Protein AF-A0A1I5Z7Z1-F1 (afdb_monomer)

Foldseek 3Di:
DQDDPVNVPLQFPDKDWAADVVLRWTKIKTFNDQLLHAAEDAEAEEADPDPSVRVVVQSVQQQLSQLLCQLLLHSHGGMYMYTHDDLVPRDDLVRLCSVLQVVVVVVRSYAYEHDHSDAQVSQVSSVVRDPRYACHDVVVLGLHDLLLLLLVLLLLLQLLLCCVQPVGSQQAAFEEEEEDQPSNRLSNVVVNVVSNHAYEYEDPDVVSVVVSCVVPVRHHYDHHDQVVQQDAGQEYAYEDEAQCQEPVSLVNHNYQEYTYQYPNNHVDPCSLVSCVVVNRAYQHNSLSSSLSVLSGSCSVVRGDPVVSNVSSSCSNVSSNVLVVVCVVVVHRSNVLSDAFDQDPVRDTDDGHDNVVPDDRDPPPPPDDDDDDDDDDDDDDDDDDDDDDDDDDDDDDDDDDDDDDDDDDDDDDDDDDDDDDDDDDDDDDDDDDDDDDDDDDDDDDDDDDDDDDDDDDDDDDDDDD

Nearest PDB structures (foldseek):
  8gxd-assembly1_A  TM=9.674E-01  e=2.302E-42  Exiguobacterium sibiricum 255-15
  3vpx-assembly1_B  TM=9.612E-01  e=9.551E-42  Sporosarcina psychrophila
  8hr6-assembly1_A  TM=9.669E-01  e=2.313E-40  Bacillus thuringiensis
  1leh-assembly1_A  TM=9.409E-01  e=9.305E-41  Lysinibacillus sphaericus
  7vid-assembly1_A  TM=9.542E-01  e=1.016E-39  Pseudomonas aeruginosa PAO1

Secondary structure (DSSP, 8-state):
----TTTTT---SEEEEEEETTTTEEEEEEEEE-TTSSEE--EEEE--SSHHHHHHHHHHHHHHHHHHHHHTT-S-EEEEEEEES-TTTS--HHHHHHHHHHHHHTTTSEEB-B-TT--HHHHHHHTTT-S-B-S--GGGT----THHHHHHHHHHHHHHHHHHHHSS---TT-EEEEE--STTHHHHHHHHHHTT-EEEEE-S-HHHHHHHHHH-TT-EE-SSHHHHHTS--SEEEE-S-TT-B-HHHHHH---SEE--S-SS-BSSTTHHHHHHHTT-EEPPHHHHTTHHHHHHHHGGG---HHHHHHHHHTHHHHHHHHHHHHHHTTS-GGGTSS--PBPTTSPBPPPPPPTT--PPPP-------PPPP---------------------PPPP-----PPPPP-------PPP----PPP---------------------------------------

Solvent-accessible surface area (backbone atoms only — not comparable to full-atom values): 26784 Å² total; per-residue (Å²): 130,83,76,55,72,79,74,63,68,73,73,54,76,44,75,46,81,46,76,38,81,92,51,62,36,39,34,40,37,21,32,28,39,54,88,54,28,42,6,40,27,31,32,30,28,40,66,56,94,42,70,67,59,48,51,54,49,20,51,55,48,2,46,50,26,27,43,26,27,34,60,65,60,41,71,24,9,1,9,18,31,32,33,61,36,48,47,92,78,64,66,45,70,65,27,39,33,53,51,14,45,56,47,40,72,49,73,54,51,40,31,38,31,54,32,65,64,39,43,36,74,51,36,50,49,20,44,76,49,23,86,45,56,30,23,18,35,57,94,79,62,24,48,33,76,36,40,61,41,18,19,51,8,25,51,27,29,43,25,32,49,30,28,74,76,71,74,42,49,72,48,56,76,35,34,34,34,35,36,18,36,54,79,34,27,39,52,32,49,53,55,39,49,76,48,48,25,46,43,34,37,23,44,96,48,64,69,40,49,51,56,43,36,73,78,38,73,85,52,44,78,45,89,37,64,69,61,50,36,70,37,86,25,51,30,40,21,46,31,60,59,47,39,67,37,36,76,65,47,58,70,53,48,42,50,44,32,39,48,26,56,14,60,61,39,50,56,48,86,65,46,53,53,57,34,48,78,69,65,25,50,57,53,45,33,59,58,23,32,31,12,28,57,46,37,30,56,34,31,81,73,62,55,45,69,69,60,28,48,56,58,27,53,47,33,21,59,50,46,43,53,40,44,54,51,12,60,77,67,74,46,49,39,54,69,49,64,40,69,51,50,63,47,99,86,64,48,75,46,69,73,51,67,40,88,78,74,67,73,77,81,76,81,75,82,74,77,88,72,85,87,81,86,82,83,87,83,90,84,82,87,83,90,84,86,87,84,88,83,90,83,90,89,81,85,83,84,92,84,86,79,91,79,86,83,80,85,92,86,82,93,78,93,77,81,89,82,83,84,80,85,86,75,89,82,80,88,79,86,83,83,86,85,86,87,82,91,86,82,90,86,91,83,88,88,88,90,86,90,87,82,88,86,85,83,89,82,90,83,83,88,78,92,130

Radius of gyration: 30.36 Å; Cα contacts (8 Å, |Δi|>4): 808; chains: 1; bounding box: 84×104×83 Å

Sequence (464 aa):
MTEGVFGRHSGHEQVVFCQDEASGLKAIIGIYSTALGPALGGTRFYPYATEDAALDDVLALSKGMAYKNALAGLDLGGGKAVIIGDPNTLKSEALLRAYGRFVESLGGRYLTACDMGTYVRDMDVVARETRHVTGRSPEDGGAGDSSVLTAFGVYQGMRASADQVWGVPELTGRRVGVAGVGKVGHILVGHLVAAGAHVVITDVAPSAVERTRAAHPEVEVVSDVDTMIGTELDVFAPCAMGGVLTDETVAALRTRIVCGAANNQLAHPGVDKLLDDRGILFAPDYLVNAGGVIQVDDERHGFDFARAQRKTAAIFDTTKAVYDLAKADGVPPRRRCRPPGRTPDGRRRPPPLHPHGVAPPRSVRGTLTEPDSLRVPLTTAPVTAASALKLRGAPRPWTRRSAALPPERPLVRRGPVRVLTLLPAVLVRGPVPRLGLLPLQRLAELPLDVALPVAGCRLRFTHG

Mean predicted aligned error: 14.72 Å

Structure (mmCIF, N/CA/C/O backbone):
data_AF-A0A1I5Z7Z1-F1
#
_entry.id   AF-A0A1I5Z7Z1-F1
#
loop_
_atom_site.group_PDB
_atom_site.id
_atom_site.type_symbol
_atom_site.label_atom_id
_atom_site.label_alt_id
_atom_site.label_comp_id
_atom_site.label_asym_id
_atom_site.label_entity_id
_atom_site.label_seq_id
_atom_site.pdbx_PDB_ins_code
_atom_site.Cartn_x
_atom_site.Cartn_y
_atom_site.Cartn_z
_atom_site.occupancy
_atom_site.B_iso_or_equiv
_atom_site.auth_seq_id
_atom_site.auth_comp_id
_atom_site.auth_asym_id
_atom_site.auth_atom_id
_atom_site.pdbx_PDB_model_num
ATOM 1 N N . MET A 1 1 ? 31.957 -15.051 3.420 1.00 48.19 1 MET A N 1
ATOM 2 C CA . MET A 1 1 ? 31.155 -15.631 2.326 1.00 48.19 1 MET A CA 1
ATOM 3 C C . MET A 1 1 ? 29.823 -14.921 2.362 1.00 48.19 1 MET A C 1
ATOM 5 O O . MET A 1 1 ? 29.223 -14.906 3.428 1.00 48.19 1 MET A O 1
ATOM 9 N N . THR A 1 2 ? 29.422 -14.263 1.279 1.00 54.69 2 THR A N 1
ATOM 10 C CA . THR A 1 2 ? 28.050 -13.768 1.158 1.00 54.69 2 THR A CA 1
ATOM 11 C C . THR A 1 2 ? 27.138 -14.990 1.133 1.00 54.69 2 THR A C 1
ATOM 13 O O . THR A 1 2 ? 27.399 -15.951 0.401 1.00 54.69 2 THR A O 1
ATOM 16 N N . GLU A 1 3 ? 26.124 -15.031 1.996 1.00 69.38 3 GLU A N 1
ATOM 17 C CA . GLU A 1 3 ? 25.097 -16.055 1.831 1.00 69.38 3 GLU A CA 1
ATOM 18 C C . GLU A 1 3 ? 24.411 -15.789 0.489 1.00 69.38 3 GLU A C 1
ATOM 20 O O . GLU A 1 3 ? 24.224 -14.643 0.095 1.00 69.38 3 GLU A O 1
ATOM 25 N N . GLY A 1 4 ? 24.065 -16.831 -0.261 1.00 75.06 4 GLY A N 1
ATOM 26 C CA . GLY A 1 4 ? 23.209 -16.707 -1.442 1.00 75.06 4 GLY A CA 1
ATOM 27 C C . GLY A 1 4 ? 21.734 -16.877 -1.075 1.00 75.06 4 GLY A C 1
ATOM 28 O O . GLY A 1 4 ? 21.373 -17.042 0.093 1.00 75.06 4 GLY A O 1
ATOM 29 N N . VAL A 1 5 ? 20.855 -16.930 -2.076 1.00 82.50 5 VAL A N 1
ATOM 30 C CA . VAL A 1 5 ? 19.417 -17.209 -1.869 1.00 82.50 5 VAL A CA 1
ATOM 31 C C . VAL A 1 5 ? 19.189 -18.564 -1.179 1.00 82.50 5 VAL A C 1
ATOM 33 O O . VAL A 1 5 ? 18.291 -18.692 -0.348 1.00 82.50 5 VAL A O 1
ATOM 36 N N . PHE A 1 6 ? 20.022 -19.566 -1.479 1.00 83.00 6 PHE A N 1
ATOM 37 C CA . PHE A 1 6 ? 19.887 -20.920 -0.931 1.00 83.00 6 PHE A CA 1
ATOM 38 C C . PHE A 1 6 ? 20.215 -21.020 0.564 1.00 83.00 6 PHE A C 1
ATOM 40 O O . PHE A 1 6 ? 19.577 -21.813 1.252 1.00 83.00 6 PHE A O 1
ATOM 47 N N . GLY A 1 7 ? 21.141 -20.196 1.074 1.00 80.00 7 GLY A N 1
ATOM 48 C CA . GLY A 1 7 ? 21.456 -20.135 2.511 1.00 80.00 7 GLY A CA 1
ATOM 49 C C . GLY A 1 7 ? 20.345 -19.475 3.331 1.00 80.00 7 GLY A C 1
ATOM 50 O O . GLY A 1 7 ? 20.074 -19.868 4.459 1.00 80.00 7 GLY A O 1
ATOM 51 N N . ARG A 1 8 ? 19.606 -18.544 2.715 1.00 81.06 8 ARG A N 1
ATOM 52 C CA . ARG A 1 8 ? 18.515 -17.802 3.368 1.00 81.06 8 ARG A CA 1
ATOM 53 C C . ARG A 1 8 ? 17.219 -18.595 3.536 1.00 81.06 8 ARG A C 1
ATOM 55 O O . ARG A 1 8 ? 16.302 -18.112 4.196 1.00 81.06 8 ARG A O 1
ATOM 62 N N . HIS A 1 9 ? 17.086 -19.761 2.893 1.00 79.44 9 HIS A N 1
ATOM 63 C CA . HIS A 1 9 ? 15.858 -20.575 2.889 1.00 79.44 9 HIS A CA 1
ATOM 64 C C . HIS A 1 9 ? 14.575 -19.755 2.646 1.00 79.44 9 HIS A C 1
ATOM 66 O O . HIS A 1 9 ? 13.529 -19.970 3.261 1.00 79.44 9 HIS A O 1
ATOM 72 N N . SER A 1 10 ? 14.656 -18.787 1.732 1.00 81.50 10 SER A N 1
ATOM 73 C CA . SER A 1 10 ? 13.639 -17.744 1.573 1.00 81.50 10 SER A CA 1
ATOM 74 C C . SER A 1 10 ? 12.329 -18.252 0.952 1.00 81.50 10 SER A C 1
ATOM 76 O O . SER A 1 10 ? 11.300 -17.587 1.066 1.00 81.50 10 SER A O 1
ATOM 78 N N . GLY A 1 11 ? 12.355 -19.428 0.312 1.00 88.31 11 GLY A N 1
ATOM 79 C CA . GLY A 1 11 ? 11.194 -20.072 -0.310 1.00 88.31 11 GLY A CA 1
ATOM 80 C C . GLY A 1 11 ? 10.732 -19.424 -1.617 1.00 88.31 11 GLY A C 1
ATOM 81 O O . GLY A 1 11 ? 9.588 -19.633 -2.000 1.00 88.31 11 GLY A O 1
ATOM 82 N N . HIS A 1 12 ? 11.588 -18.626 -2.259 1.00 94.38 12 HIS A N 1
ATOM 83 C CA . HIS A 1 12 ? 11.275 -17.952 -3.519 1.00 94.38 12 HIS A CA 1
ATOM 84 C C . HIS A 1 12 ? 11.338 -18.917 -4.701 1.00 94.38 12 HIS A C 1
ATOM 86 O O . HIS A 1 12 ? 12.208 -19.786 -4.750 1.00 94.38 12 HIS A O 1
ATOM 92 N N . GLU A 1 13 ? 10.448 -18.720 -5.672 1.00 96.62 13 GLU A N 1
ATOM 93 C CA . GLU A 1 13 ? 10.479 -19.438 -6.948 1.00 96.62 13 GLU A CA 1
ATOM 94 C C . GLU A 1 13 ? 11.652 -18.984 -7.823 1.00 96.62 13 GLU A C 1
ATOM 96 O O . GLU A 1 13 ? 12.265 -19.806 -8.501 1.00 96.62 13 GLU A O 1
ATOM 101 N N . GLN A 1 14 ? 11.964 -17.683 -7.824 1.00 97.38 14 GLN A N 1
ATOM 102 C CA . GLN A 1 14 ? 12.997 -17.122 -8.693 1.00 97.38 14 GLN A CA 1
ATOM 103 C C . GLN A 1 14 ? 13.580 -15.824 -8.122 1.00 97.38 14 GLN A C 1
ATOM 105 O O . GLN A 1 14 ? 12.863 -15.008 -7.543 1.00 97.38 14 GLN A O 1
ATOM 110 N N . VAL A 1 15 ? 14.882 -15.618 -8.327 1.00 97.62 15 VAL A N 1
ATOM 111 C CA . VAL A 1 15 ? 15.580 -14.350 -8.075 1.00 97.62 15 VAL A CA 1
ATOM 112 C C . VAL A 1 15 ? 16.451 -14.047 -9.288 1.00 97.62 15 VAL A C 1
ATOM 114 O O . VAL A 1 15 ? 17.201 -14.917 -9.729 1.00 97.62 15 VAL A O 1
ATOM 117 N N . VAL A 1 16 ? 16.330 -12.847 -9.851 1.00 97.94 16 VAL A N 1
ATOM 118 C CA . VAL A 1 16 ? 16.971 -12.467 -11.118 1.00 97.94 16 VAL A CA 1
ATOM 119 C C . VAL A 1 16 ? 17.803 -11.213 -10.920 1.00 97.94 16 VAL A C 1
ATOM 121 O O . VAL A 1 16 ? 17.263 -10.154 -10.610 1.00 97.94 16 VAL A O 1
ATOM 124 N N . PHE A 1 17 ? 19.112 -11.338 -11.121 1.00 98.31 17 PHE A N 1
ATOM 125 C CA . PHE A 1 17 ? 20.048 -10.220 -11.110 1.00 98.31 17 PHE A CA 1
ATOM 126 C C . PHE A 1 17 ? 20.164 -9.672 -12.529 1.00 98.31 17 PHE A C 1
ATOM 128 O O . PHE A 1 17 ? 20.470 -10.406 -13.466 1.00 98.31 17 PHE A O 1
ATOM 135 N N . CYS A 1 18 ? 19.882 -8.385 -12.676 1.00 98.31 18 CYS A N 1
ATOM 136 C CA . CYS A 1 18 ? 19.839 -7.682 -13.947 1.00 98.31 18 CYS A CA 1
ATOM 137 C C . CYS A 1 18 ? 20.935 -6.619 -13.952 1.00 98.31 18 CYS A C 1
ATOM 139 O O . CYS A 1 18 ? 21.006 -5.799 -13.031 1.00 98.31 18 CYS A O 1
ATOM 141 N N . GLN A 1 19 ? 21.767 -6.615 -14.989 1.00 98.12 19 GLN A N 1
ATOM 142 C CA . GLN A 1 19 ? 22.840 -5.644 -15.148 1.00 98.12 19 GLN A CA 1
ATOM 143 C C . GLN A 1 19 ? 22.888 -5.155 -16.594 1.00 98.12 19 GLN A C 1
ATOM 145 O O . GLN A 1 19 ? 22.754 -5.947 -17.523 1.00 98.12 19 GLN A O 1
ATOM 150 N N . ASP A 1 20 ? 23.057 -3.846 -16.765 1.00 98.44 20 ASP A N 1
ATOM 151 C CA . ASP A 1 20 ? 23.358 -3.220 -18.054 1.00 98.44 20 ASP A CA 1
ATOM 152 C C . ASP A 1 20 ? 24.481 -2.204 -17.830 1.00 98.44 20 ASP A C 1
ATOM 154 O O . ASP A 1 20 ? 24.297 -1.206 -17.130 1.00 98.44 20 ASP A O 1
ATOM 158 N N . GLU A 1 21 ? 25.671 -2.493 -18.360 1.00 97.50 21 GLU A N 1
ATOM 159 C CA . GLU A 1 21 ? 26.866 -1.669 -18.137 1.00 97.50 21 GLU A CA 1
ATOM 160 C C . GLU A 1 21 ? 26.717 -0.270 -18.740 1.00 97.50 21 GLU A C 1
ATOM 162 O O . GLU A 1 21 ? 27.076 0.716 -18.099 1.00 97.50 21 GLU A O 1
ATOM 167 N N . ALA A 1 22 ? 26.131 -0.176 -19.937 1.00 97.44 22 ALA A N 1
ATOM 168 C CA . ALA A 1 22 ? 26.005 1.076 -20.673 1.00 97.44 22 ALA A CA 1
ATOM 169 C C . ALA A 1 22 ? 25.080 2.078 -19.967 1.00 97.44 22 ALA A C 1
ATOM 171 O O . ALA A 1 22 ? 25.379 3.270 -19.928 1.00 97.44 22 ALA A O 1
ATOM 172 N N . SER A 1 23 ? 23.967 1.610 -19.396 1.00 97.88 23 SER A N 1
ATOM 173 C CA . SER A 1 23 ? 23.056 2.453 -18.621 1.00 97.88 23 SER A CA 1
ATOM 174 C C . SER A 1 23 ? 23.412 2.537 -17.135 1.00 97.88 23 SER A C 1
ATOM 176 O O . SER A 1 23 ? 22.772 3.294 -16.407 1.00 97.88 23 SER A O 1
ATOM 178 N N . GLY A 1 24 ? 24.346 1.709 -16.657 1.00 97.56 24 GLY A N 1
ATOM 179 C CA . GLY A 1 24 ? 24.667 1.551 -15.238 1.00 97.56 24 GLY A CA 1
ATOM 180 C C . GLY A 1 24 ? 23.590 0.831 -14.415 1.00 97.56 24 GLY A C 1
ATOM 181 O O . GLY A 1 24 ? 23.576 0.964 -13.191 1.00 97.56 24 GLY A O 1
ATOM 182 N N . LEU A 1 25 ? 22.671 0.089 -15.049 1.00 98.56 25 LEU A N 1
ATOM 183 C CA . LEU A 1 25 ? 21.595 -0.603 -14.334 1.00 98.56 25 LEU A CA 1
ATOM 184 C C . LEU A 1 25 ? 22.172 -1.708 -13.445 1.00 98.56 25 LEU A C 1
ATOM 186 O O . LEU A 1 25 ? 22.930 -2.558 -13.910 1.00 98.56 25 LEU A O 1
ATOM 190 N N . LYS A 1 26 ? 21.727 -1.736 -12.188 1.00 98.62 26 LYS A N 1
ATOM 191 C CA . LYS A 1 26 ? 21.877 -2.865 -11.266 1.00 98.62 26 LYS A CA 1
ATOM 192 C C . LYS A 1 26 ? 20.539 -3.097 -10.589 1.00 98.62 26 LYS A C 1
ATOM 194 O O . LYS A 1 26 ? 20.074 -2.229 -9.852 1.00 98.62 26 LYS A O 1
ATOM 199 N N . ALA A 1 27 ? 19.906 -4.232 -10.852 1.00 98.69 27 ALA A N 1
ATOM 200 C CA . ALA A 1 27 ? 18.605 -4.543 -10.281 1.00 98.69 27 ALA A CA 1
ATOM 201 C C . ALA A 1 27 ? 18.491 -6.006 -9.855 1.00 98.69 27 ALA A C 1
ATOM 203 O O . ALA A 1 27 ? 19.136 -6.883 -10.426 1.00 98.69 27 ALA A O 1
ATOM 204 N N . ILE A 1 28 ? 17.638 -6.264 -8.868 1.00 98.62 28 ILE A N 1
ATOM 205 C CA . ILE A 1 28 ? 17.279 -7.610 -8.425 1.00 98.62 28 ILE A CA 1
ATOM 206 C C . ILE A 1 28 ? 15.758 -7.726 -8.471 1.00 98.62 28 ILE A C 1
ATOM 208 O O . ILE A 1 28 ? 15.055 -6.887 -7.910 1.00 98.62 28 ILE A O 1
ATOM 212 N N . ILE A 1 29 ? 15.245 -8.761 -9.133 1.00 98.75 29 ILE A N 1
ATOM 213 C CA . ILE A 1 29 ? 13.817 -9.092 -9.179 1.00 98.75 29 ILE A CA 1
ATOM 214 C C . ILE A 1 29 ? 13.597 -10.376 -8.382 1.00 98.75 29 ILE A C 1
ATOM 216 O O . ILE A 1 29 ? 14.156 -11.418 -8.717 1.00 98.75 29 ILE A O 1
ATOM 220 N N . GLY A 1 30 ? 12.786 -10.309 -7.330 1.00 98.19 30 GLY A N 1
ATOM 221 C CA . GLY A 1 30 ? 12.367 -11.450 -6.522 1.00 98.19 30 GLY A CA 1
ATOM 222 C C . GLY A 1 30 ? 10.940 -11.870 -6.863 1.00 98.19 30 GLY A C 1
ATOM 223 O O . GLY A 1 30 ? 10.014 -11.065 -6.778 1.00 98.19 30 GLY A O 1
ATOM 224 N N . ILE A 1 31 ? 10.753 -13.141 -7.210 1.00 98.50 31 ILE A N 1
ATOM 225 C CA . ILE A 1 31 ? 9.446 -13.779 -7.385 1.00 98.50 31 ILE A CA 1
ATOM 226 C C . ILE A 1 31 ? 9.293 -14.790 -6.254 1.00 98.50 31 ILE A C 1
ATOM 228 O O . ILE A 1 31 ? 9.905 -15.860 -6.268 1.00 98.50 31 ILE A O 1
ATOM 232 N N . TYR A 1 32 ? 8.491 -14.437 -5.250 1.00 97.31 32 TYR A N 1
ATOM 233 C CA . TYR A 1 32 ? 8.253 -15.320 -4.114 1.00 97.31 32 TYR A CA 1
ATOM 234 C C . TYR A 1 32 ? 7.329 -16.468 -4.500 1.00 97.31 32 TYR A C 1
ATOM 236 O O . TYR A 1 32 ? 7.663 -17.626 -4.275 1.00 97.31 32 TYR A O 1
ATOM 244 N N . SER A 1 33 ? 6.180 -16.150 -5.098 1.00 96.75 33 SER A N 1
ATOM 245 C CA . SER A 1 33 ? 5.233 -17.161 -5.554 1.00 96.75 33 SER A CA 1
ATOM 246 C C . SER A 1 33 ? 4.406 -16.669 -6.733 1.00 96.75 33 SER A C 1
ATOM 248 O O . SER A 1 33 ? 4.046 -15.495 -6.761 1.00 96.75 33 SER A O 1
ATOM 250 N N . THR A 1 34 ? 4.065 -17.573 -7.651 1.00 97.31 34 THR A N 1
ATOM 251 C CA . THR A 1 34 ? 3.118 -17.376 -8.762 1.00 97.31 34 THR A CA 1
ATOM 252 C C . THR A 1 34 ? 1.881 -18.279 -8.654 1.00 97.31 34 THR A C 1
ATOM 254 O O . THR A 1 34 ? 1.150 -18.473 -9.621 1.00 97.31 34 THR A O 1
ATOM 257 N N . ALA A 1 35 ? 1.609 -18.833 -7.465 1.00 95.88 35 ALA A N 1
ATOM 258 C CA . ALA A 1 35 ? 0.564 -19.843 -7.268 1.00 95.88 35 ALA A CA 1
ATOM 259 C C . ALA A 1 35 ? -0.863 -19.368 -7.611 1.00 95.88 35 ALA A C 1
ATOM 261 O O . ALA A 1 35 ? -1.683 -20.183 -8.026 1.00 95.88 35 ALA A O 1
ATOM 262 N N . LEU A 1 36 ? -1.159 -18.076 -7.431 1.00 94.38 36 LEU A N 1
ATOM 263 C CA . LEU A 1 36 ? -2.459 -17.470 -7.755 1.00 94.38 36 LEU A CA 1
ATOM 264 C C . LEU A 1 36 ? -2.486 -16.801 -9.138 1.00 94.38 36 LEU A C 1
ATOM 266 O O . LEU A 1 36 ? -3.546 -16.408 -9.607 1.00 94.38 36 LEU A O 1
ATOM 270 N N . GLY A 1 37 ? -1.329 -16.655 -9.786 1.00 96.75 37 GLY A N 1
ATOM 271 C CA . GLY A 1 37 ? -1.170 -15.892 -11.020 1.00 96.75 37 GLY A CA 1
ATOM 272 C C . GLY A 1 37 ? 0.204 -15.219 -11.109 1.00 96.75 37 GLY A C 1
ATOM 273 O O . GLY A 1 37 ? 1.087 -15.504 -10.293 1.00 96.75 37 GLY A O 1
ATOM 274 N N . PRO A 1 38 ? 0.406 -14.307 -12.080 1.00 97.81 38 PRO A N 1
ATOM 275 C CA . PRO A 1 38 ? 1.634 -13.524 -12.202 1.00 97.81 38 PRO A CA 1
ATOM 276 C C . PRO A 1 38 ? 2.026 -12.848 -10.891 1.00 97.81 38 PRO A C 1
ATOM 278 O O . PRO A 1 38 ? 1.172 -12.405 -10.125 1.00 97.81 38 PRO A O 1
ATOM 281 N N . ALA A 1 39 ? 3.321 -12.739 -10.628 1.00 98.25 39 ALA A N 1
ATOM 282 C CA . ALA A 1 39 ? 3.820 -12.058 -9.448 1.00 98.25 39 ALA A CA 1
ATOM 283 C C . ALA A 1 39 ? 3.779 -10.544 -9.668 1.00 98.25 39 ALA A C 1
ATOM 285 O O . ALA A 1 39 ? 4.550 -10.023 -10.465 1.00 98.25 39 ALA A O 1
ATOM 286 N N . LEU A 1 40 ? 2.901 -9.827 -8.967 1.00 97.94 40 LEU A N 1
ATOM 287 C CA . LEU A 1 40 ? 2.839 -8.368 -9.060 1.00 97.94 40 LEU A CA 1
ATOM 288 C C . LEU A 1 40 ? 3.516 -7.720 -7.855 1.00 97.94 40 LEU A C 1
ATOM 290 O O . LEU A 1 40 ? 3.261 -8.093 -6.707 1.00 97.94 40 LEU A O 1
ATOM 294 N N . GLY A 1 41 ? 4.336 -6.706 -8.120 1.00 96.56 41 GLY A N 1
ATOM 295 C CA . GLY A 1 41 ? 4.820 -5.790 -7.093 1.00 96.56 41 GLY A CA 1
ATOM 296 C C . GLY A 1 41 ? 5.713 -4.694 -7.647 1.00 96.56 41 GLY A C 1
ATOM 297 O O . GLY A 1 41 ? 6.360 -4.868 -8.672 1.00 96.56 41 GLY A O 1
ATOM 298 N N . GLY A 1 42 ? 5.747 -3.554 -6.958 1.00 95.94 42 GLY A N 1
ATOM 299 C CA . GLY A 1 42 ? 6.460 -2.371 -7.438 1.00 95.94 42 GLY A CA 1
ATOM 300 C C . GLY A 1 42 ? 7.987 -2.497 -7.484 1.00 95.94 42 GLY A C 1
ATOM 301 O O . GLY A 1 42 ? 8.576 -3.379 -6.850 1.00 95.94 42 GLY A O 1
ATOM 302 N N . THR A 1 43 ? 8.612 -1.559 -8.194 1.00 98.12 43 THR A N 1
ATOM 303 C CA . THR A 1 43 ? 10.067 -1.397 -8.296 1.00 98.12 43 THR A CA 1
ATOM 304 C C . THR A 1 43 ? 10.554 -0.300 -7.378 1.00 98.12 43 THR A C 1
ATOM 306 O O . THR A 1 43 ? 10.264 0.876 -7.596 1.00 98.12 43 THR A O 1
ATOM 309 N N . ARG A 1 44 ? 11.344 -0.667 -6.376 1.00 97.00 44 ARG A N 1
ATOM 310 C CA . ARG A 1 44 ? 12.016 0.296 -5.506 1.00 97.00 44 ARG A CA 1
ATOM 311 C C . ARG A 1 44 ? 13.341 0.719 -6.127 1.00 97.00 44 ARG A C 1
ATOM 313 O O . ARG A 1 44 ? 14.121 -0.141 -6.501 1.00 97.00 44 ARG A O 1
ATOM 320 N N . PHE A 1 45 ? 13.624 2.012 -6.202 1.00 97.88 45 PHE A N 1
ATOM 321 C CA . PHE A 1 45 ? 14.930 2.534 -6.609 1.00 97.88 45 PHE A CA 1
ATOM 322 C C . PHE A 1 45 ? 15.570 3.212 -5.398 1.00 97.88 45 PHE A C 1
ATOM 324 O O . PHE A 1 45 ? 15.092 4.254 -4.949 1.00 97.88 45 PHE A O 1
ATOM 331 N N . TYR A 1 46 ? 16.589 2.574 -4.820 1.00 94.69 46 TYR A N 1
ATOM 332 C CA . TYR A 1 46 ? 17.128 2.966 -3.520 1.00 94.69 46 TYR A CA 1
ATOM 333 C C . TYR A 1 46 ? 18.653 2.759 -3.422 1.00 94.69 46 TYR A C 1
ATOM 335 O O . TYR A 1 46 ? 19.172 1.756 -3.927 1.00 94.69 46 TYR A O 1
ATOM 343 N N . PRO A 1 47 ? 19.395 3.677 -2.766 1.00 96.19 47 PRO A N 1
ATOM 344 C CA . PRO A 1 47 ? 20.843 3.574 -2.601 1.00 96.19 47 PRO A CA 1
ATOM 345 C C . PRO A 1 47 ? 21.211 2.614 -1.457 1.00 96.19 47 PRO A C 1
ATOM 347 O O . PRO A 1 47 ? 21.560 3.033 -0.355 1.00 96.19 47 PRO A O 1
ATOM 350 N N . TYR A 1 48 ? 21.131 1.305 -1.707 1.00 93.69 48 TYR A N 1
ATOM 351 C CA . TYR A 1 48 ? 21.574 0.296 -0.739 1.00 93.69 48 TYR A CA 1
ATOM 352 C C . TYR A 1 48 ? 23.089 0.362 -0.513 1.00 93.69 48 TYR A C 1
ATOM 354 O O . TYR A 1 48 ? 23.861 0.503 -1.460 1.00 93.69 48 TYR A O 1
ATOM 362 N N . ALA A 1 49 ? 23.514 0.190 0.742 1.00 93.50 49 ALA A N 1
ATOM 363 C CA . ALA A 1 49 ? 24.931 0.159 1.104 1.00 93.50 49 ALA A CA 1
ATOM 364 C C . ALA A 1 49 ? 25.665 -1.068 0.533 1.00 93.50 49 ALA A C 1
ATOM 366 O O . ALA A 1 49 ? 26.853 -0.992 0.226 1.00 93.50 49 ALA A O 1
ATOM 367 N N . THR A 1 50 ? 24.964 -2.199 0.394 1.00 95.12 50 THR A N 1
ATOM 368 C CA . THR A 1 50 ? 25.511 -3.460 -0.122 1.00 95.12 50 THR A CA 1
ATOM 369 C C . THR A 1 50 ? 24.495 -4.187 -1.004 1.00 95.12 50 THR A C 1
ATOM 371 O O . THR A 1 50 ? 23.285 -3.982 -0.886 1.00 95.12 50 THR A O 1
ATOM 374 N N . GLU A 1 51 ? 24.985 -5.072 -1.877 1.00 95.31 51 GLU A N 1
ATOM 375 C CA . GLU A 1 51 ? 24.133 -5.961 -2.679 1.00 95.31 51 GLU A CA 1
ATOM 376 C C . GLU A 1 51 ? 23.321 -6.923 -1.798 1.00 95.31 51 GLU A C 1
ATOM 378 O O . GLU A 1 51 ? 22.141 -7.137 -2.060 1.00 95.31 51 GLU A O 1
ATOM 383 N N . ASP A 1 52 ? 23.910 -7.430 -0.708 1.00 93.69 52 ASP A N 1
ATOM 384 C CA . ASP A 1 52 ? 23.205 -8.277 0.261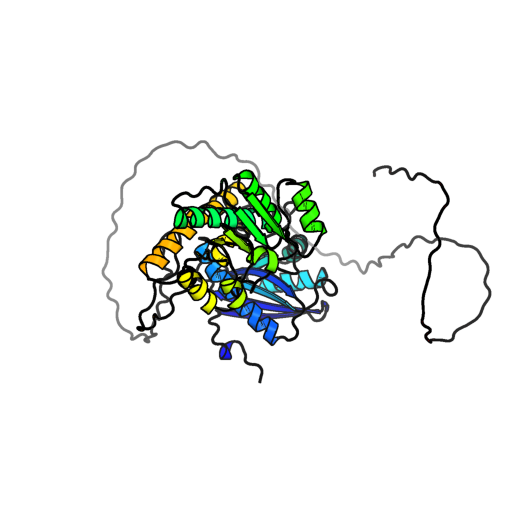 1.00 93.69 52 ASP A CA 1
ATOM 385 C C . ASP A 1 52 ? 22.010 -7.556 0.896 1.00 93.69 52 ASP A C 1
ATOM 387 O O . ASP A 1 52 ? 20.940 -8.148 1.014 1.00 93.69 52 ASP A O 1
ATOM 391 N N . ALA A 1 53 ? 22.145 -6.268 1.234 1.00 90.44 53 ALA A N 1
ATOM 392 C CA . ALA A 1 53 ? 21.033 -5.485 1.771 1.00 90.44 53 ALA A CA 1
ATOM 393 C C . ALA A 1 53 ? 19.898 -5.321 0.745 1.00 90.44 53 ALA A C 1
ATOM 395 O O . ALA A 1 53 ? 18.722 -5.391 1.102 1.00 90.44 53 ALA A O 1
ATOM 396 N N . ALA A 1 54 ? 20.238 -5.142 -0.536 1.00 94.31 54 ALA A N 1
ATOM 397 C CA . ALA A 1 54 ? 19.252 -5.099 -1.615 1.00 94.31 54 ALA A CA 1
ATOM 398 C C . ALA A 1 54 ? 18.567 -6.463 -1.817 1.00 94.31 54 ALA A C 1
ATOM 400 O O . ALA A 1 54 ? 17.352 -6.525 -2.028 1.00 94.31 54 ALA A O 1
ATOM 401 N N . LEU A 1 55 ? 19.331 -7.556 -1.723 1.00 95.56 55 LEU A N 1
ATOM 402 C CA . LEU A 1 55 ? 18.815 -8.918 -1.813 1.00 95.56 55 LEU A CA 1
ATOM 403 C C . LEU A 1 55 ? 17.865 -9.237 -0.649 1.00 95.56 55 LEU A C 1
ATOM 405 O O . LEU A 1 55 ? 16.772 -9.754 -0.872 1.00 95.56 55 LEU A O 1
ATOM 409 N N . ASP A 1 56 ? 18.234 -8.904 0.585 1.00 90.94 56 ASP A N 1
ATOM 410 C CA . ASP A 1 56 ? 17.378 -9.124 1.753 1.00 90.94 56 ASP A CA 1
ATOM 411 C C . ASP A 1 56 ? 16.057 -8.349 1.634 1.00 90.94 56 ASP A C 1
ATOM 413 O O . ASP A 1 56 ? 14.982 -8.908 1.884 1.00 90.94 56 ASP A O 1
ATOM 417 N N . ASP A 1 57 ? 16.115 -7.095 1.173 1.00 90.62 57 ASP A N 1
ATOM 418 C CA . ASP A 1 57 ? 14.927 -6.256 1.000 1.00 90.62 57 ASP A CA 1
ATOM 419 C C . ASP A 1 57 ? 14.000 -6.805 -0.098 1.00 90.62 57 ASP A C 1
ATOM 421 O O . ASP A 1 57 ? 12.799 -6.978 0.129 1.00 90.62 57 ASP A O 1
ATOM 425 N N . VAL A 1 58 ? 14.526 -7.177 -1.274 1.00 95.56 58 VAL A N 1
ATOM 426 C CA . VAL A 1 58 ? 13.679 -7.712 -2.357 1.00 95.56 58 VAL A CA 1
ATOM 427 C C . VAL A 1 58 ? 13.021 -9.043 -1.975 1.00 95.56 58 VAL A C 1
ATOM 429 O O . VAL A 1 58 ? 11.855 -9.274 -2.319 1.00 95.56 58 VAL A O 1
ATOM 432 N N . LEU A 1 59 ? 13.714 -9.899 -1.215 1.00 94.69 59 LEU A N 1
ATOM 433 C CA . LEU A 1 59 ? 13.163 -11.165 -0.723 1.00 94.69 59 LEU A CA 1
ATOM 434 C C . LEU A 1 59 ? 12.059 -10.933 0.322 1.00 94.69 59 LEU A C 1
ATOM 436 O O . LEU A 1 59 ? 11.006 -11.575 0.288 1.00 94.69 59 LEU A O 1
ATOM 440 N N . ALA A 1 60 ? 12.263 -9.998 1.251 1.00 88.88 60 ALA A N 1
ATOM 441 C CA . ALA A 1 60 ? 11.255 -9.665 2.253 1.00 88.88 60 ALA A CA 1
ATOM 442 C C . ALA A 1 60 ? 9.999 -9.052 1.610 1.00 88.88 60 ALA A C 1
ATOM 444 O O . ALA A 1 60 ? 8.870 -9.453 1.916 1.00 88.88 60 ALA A O 1
ATOM 445 N N . LEU A 1 61 ? 10.188 -8.109 0.685 1.00 91.75 61 LEU A N 1
ATOM 446 C CA . LEU A 1 61 ? 9.104 -7.370 0.047 1.00 91.75 61 LEU A CA 1
ATOM 447 C C . LEU A 1 61 ? 8.287 -8.230 -0.922 1.00 91.75 61 LEU A C 1
ATOM 449 O O . LEU A 1 61 ? 7.060 -8.148 -0.899 1.00 91.75 61 LEU A O 1
ATOM 453 N N . SER A 1 62 ? 8.918 -9.071 -1.747 1.00 95.38 62 SER A N 1
ATOM 454 C CA . SER A 1 62 ? 8.191 -9.941 -2.692 1.00 95.38 62 SER A CA 1
ATOM 455 C C . SER A 1 62 ? 7.337 -10.986 -1.970 1.00 95.38 62 SER A C 1
ATOM 457 O O . SER A 1 62 ? 6.187 -11.225 -2.348 1.00 95.38 62 SER A O 1
ATOM 459 N N . LYS A 1 63 ? 7.837 -11.525 -0.853 1.00 93.00 63 LYS A N 1
ATOM 460 C CA . LYS A 1 63 ? 7.049 -12.358 0.060 1.00 93.00 63 LYS A CA 1
ATOM 461 C C . LYS A 1 63 ? 5.874 -11.594 0.676 1.00 93.00 63 LYS A C 1
ATOM 463 O O . LYS A 1 63 ? 4.762 -12.118 0.718 1.00 93.00 63 LYS A O 1
ATOM 468 N N . GLY A 1 64 ? 6.093 -10.353 1.113 1.00 90.69 64 GLY A N 1
ATOM 469 C CA . GLY A 1 64 ? 5.023 -9.469 1.588 1.00 90.69 64 GLY A CA 1
ATOM 470 C C . GLY A 1 64 ? 3.936 -9.232 0.532 1.00 90.69 64 GLY A C 1
ATOM 471 O O . GLY A 1 64 ? 2.748 -9.293 0.851 1.00 90.69 64 GLY A O 1
ATOM 472 N N . MET A 1 65 ? 4.330 -9.045 -0.732 1.00 94.69 65 MET A N 1
ATOM 473 C CA . MET A 1 65 ? 3.397 -8.861 -1.847 1.00 94.69 65 MET A CA 1
ATOM 474 C C . MET A 1 65 ? 2.519 -10.088 -2.094 1.00 94.69 65 MET A C 1
ATOM 476 O O . MET A 1 65 ? 1.339 -9.918 -2.375 1.00 94.69 65 MET A O 1
ATOM 480 N N . ALA A 1 66 ? 3.031 -11.311 -1.919 1.00 94.25 66 ALA A N 1
ATOM 481 C CA . ALA A 1 66 ? 2.202 -12.511 -2.078 1.00 94.25 66 ALA A CA 1
ATOM 482 C C . ALA A 1 66 ? 1.043 -12.539 -1.075 1.00 94.25 66 ALA A C 1
ATOM 484 O O . ALA A 1 66 ? -0.086 -12.851 -1.444 1.00 94.25 66 ALA A O 1
ATOM 485 N N . TYR A 1 67 ? 1.305 -12.182 0.186 1.00 90.50 67 TYR A N 1
ATOM 486 C CA . TYR A 1 67 ? 0.253 -12.146 1.205 1.00 90.50 67 TYR A CA 1
ATOM 487 C C . TYR A 1 67 ? -0.707 -10.985 0.998 1.00 90.50 67 TYR A C 1
ATOM 489 O O . TYR A 1 67 ? -1.912 -11.172 1.136 1.00 90.50 67 TYR A O 1
ATOM 497 N N . LYS A 1 68 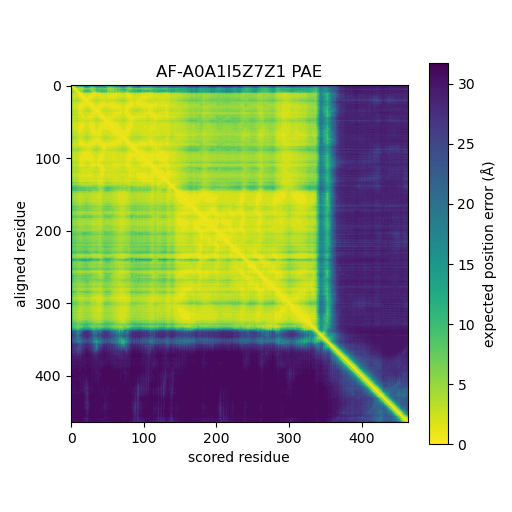? -0.186 -9.812 0.629 1.00 93.06 68 LYS A N 1
ATOM 498 C CA . LYS A 1 68 ? -1.008 -8.647 0.296 1.00 93.06 68 LYS A CA 1
ATOM 499 C C . LYS A 1 68 ? -1.979 -8.965 -0.843 1.00 93.06 68 LYS A C 1
ATOM 501 O O . LYS A 1 68 ? -3.174 -8.740 -0.695 1.00 93.06 68 LYS A O 1
ATOM 506 N N . ASN A 1 69 ? -1.483 -9.547 -1.933 1.00 94.88 69 ASN A N 1
ATOM 507 C CA . ASN A 1 69 ? -2.291 -9.863 -3.110 1.00 94.88 69 ASN A CA 1
ATOM 508 C C . ASN A 1 69 ? -3.342 -10.940 -2.809 1.00 94.88 69 ASN A C 1
ATOM 510 O O . ASN A 1 69 ? -4.509 -10.762 -3.156 1.00 94.88 69 ASN A O 1
ATOM 514 N N . ALA A 1 70 ? -2.964 -11.997 -2.082 1.00 91.75 70 ALA A N 1
ATOM 515 C CA . ALA A 1 70 ? -3.897 -13.044 -1.672 1.00 91.75 70 ALA A CA 1
ATOM 516 C C . ALA A 1 70 ? -5.021 -12.504 -0.768 1.00 91.75 70 ALA A C 1
ATOM 518 O O . ALA A 1 70 ? -6.197 -12.768 -1.014 1.00 91.75 70 ALA A O 1
ATOM 519 N N . LEU A 1 71 ? -4.679 -11.703 0.250 1.00 88.38 71 LEU A N 1
ATOM 520 C CA . LEU A 1 71 ? -5.662 -11.110 1.165 1.00 88.38 71 LEU A CA 1
ATOM 521 C C . LEU A 1 71 ? -6.559 -10.077 0.478 1.00 88.38 71 LEU A C 1
ATOM 523 O O . LEU A 1 71 ? -7.728 -9.949 0.825 1.00 88.38 71 LEU A O 1
ATOM 527 N N . ALA A 1 72 ? -6.037 -9.371 -0.523 1.00 90.69 72 ALA A N 1
ATOM 528 C CA . ALA A 1 72 ? -6.815 -8.460 -1.354 1.00 90.69 72 ALA A CA 1
ATOM 529 C C . ALA A 1 72 ? -7.749 -9.183 -2.350 1.00 90.69 72 ALA A C 1
ATOM 531 O O . ALA A 1 72 ? -8.472 -8.522 -3.098 1.00 90.69 72 ALA A O 1
ATOM 532 N N . GLY A 1 73 ? -7.746 -10.523 -2.388 1.00 89.81 73 GLY A N 1
ATOM 533 C CA . GLY A 1 73 ? -8.557 -11.302 -3.325 1.00 89.81 73 GLY A CA 1
ATOM 534 C C . GLY A 1 73 ? -8.151 -11.075 -4.780 1.00 89.81 73 GLY A C 1
ATOM 535 O O . GLY A 1 73 ? -9.010 -10.954 -5.660 1.00 89.81 73 GLY A O 1
ATOM 536 N N . LEU A 1 74 ? -6.851 -10.922 -5.023 1.00 93.19 74 LEU A N 1
ATOM 537 C CA . LEU A 1 74 ? -6.290 -10.768 -6.358 1.00 93.19 74 LEU A CA 1
ATOM 538 C C . LEU A 1 74 ? -5.748 -12.112 -6.851 1.00 93.19 74 LEU A C 1
ATOM 540 O O . LEU A 1 74 ? -5.070 -12.819 -6.106 1.00 93.19 74 LEU A O 1
ATOM 544 N N . ASP A 1 75 ? -5.974 -12.417 -8.129 1.00 95.44 75 ASP A N 1
ATOM 545 C CA . ASP A 1 75 ? -5.396 -13.582 -8.815 1.00 95.44 75 ASP A CA 1
ATOM 546 C C . ASP A 1 75 ? -3.943 -13.278 -9.220 1.00 95.44 75 ASP A C 1
ATOM 548 O O . ASP A 1 75 ? -3.571 -13.190 -10.397 1.00 95.44 75 ASP A O 1
ATOM 552 N N . LEU A 1 76 ? -3.134 -12.993 -8.201 1.00 96.81 76 LEU A N 1
ATOM 553 C CA . LEU A 1 76 ? -1.772 -12.500 -8.310 1.00 96.81 76 LEU A CA 1
ATOM 554 C C . LEU A 1 76 ? -0.878 -13.156 -7.261 1.00 96.81 76 LEU A C 1
ATOM 556 O O . LEU A 1 76 ? -1.200 -13.241 -6.077 1.00 96.81 76 LEU A O 1
ATOM 560 N N . GLY A 1 77 ? 0.298 -13.572 -7.713 1.00 97.06 77 GLY A N 1
ATOM 561 C CA . GLY A 1 77 ? 1.409 -13.962 -6.864 1.00 97.06 77 GLY A CA 1
ATOM 562 C C . GLY A 1 77 ? 2.128 -12.762 -6.240 1.00 97.06 77 GLY A C 1
ATOM 563 O O . GLY A 1 77 ? 1.714 -11.616 -6.395 1.00 97.06 77 GLY A O 1
ATOM 564 N N . GLY A 1 78 ? 3.251 -13.006 -5.565 1.00 97.31 78 GLY A N 1
ATOM 565 C CA . GLY A 1 78 ? 4.072 -11.959 -4.947 1.00 97.31 78 GLY A CA 1
ATOM 566 C C . GLY A 1 78 ? 5.407 -11.769 -5.637 1.00 97.31 78 GLY A C 1
ATOM 567 O O . GLY A 1 78 ? 6.233 -12.685 -5.652 1.00 97.31 78 GLY A O 1
ATOM 568 N N . GLY A 1 79 ? 5.621 -10.571 -6.175 1.00 97.69 79 GLY A N 1
ATOM 569 C CA . GLY A 1 79 ? 6.876 -10.167 -6.798 1.00 97.69 79 GLY A CA 1
ATOM 570 C C . GLY A 1 79 ? 7.393 -8.858 -6.222 1.00 97.69 79 GLY A C 1
ATOM 571 O O . GLY A 1 79 ? 6.660 -8.123 -5.563 1.00 97.69 79 GLY A O 1
ATOM 572 N N . LYS A 1 80 ? 8.664 -8.557 -6.462 1.00 98.19 80 LYS A N 1
ATOM 573 C CA . LYS A 1 80 ? 9.254 -7.249 -6.183 1.00 98.19 80 LYS A CA 1
ATOM 574 C C . LYS A 1 80 ? 10.496 -7.043 -7.029 1.00 98.19 80 LYS A C 1
ATOM 576 O O . LYS A 1 80 ? 11.212 -8.004 -7.286 1.00 98.19 80 LYS A O 1
ATOM 581 N N . ALA A 1 81 ? 10.791 -5.796 -7.371 1.00 98.56 81 ALA A N 1
ATOM 582 C CA . ALA A 1 81 ? 12.088 -5.413 -7.896 1.00 98.56 81 ALA A CA 1
ATOM 583 C C . ALA A 1 81 ? 12.737 -4.326 -7.036 1.00 98.56 81 ALA A C 1
ATOM 585 O O . ALA A 1 81 ? 12.055 -3.468 -6.469 1.00 98.56 81 ALA A O 1
ATOM 586 N N . VAL A 1 82 ? 14.063 -4.360 -6.977 1.00 98.44 82 VAL A N 1
ATOM 587 C CA . VAL A 1 82 ? 14.903 -3.282 -6.455 1.00 98.44 82 VAL A CA 1
ATOM 588 C C . VAL A 1 82 ? 15.905 -2.873 -7.531 1.00 98.44 82 VAL A C 1
ATOM 590 O O . VAL A 1 82 ? 16.499 -3.733 -8.173 1.00 98.44 82 VAL A O 1
ATOM 593 N N . ILE A 1 83 ? 16.090 -1.574 -7.734 1.00 98.69 83 ILE A N 1
ATOM 594 C CA . ILE A 1 83 ? 17.171 -0.971 -8.513 1.00 98.69 83 ILE A CA 1
ATOM 595 C C . ILE A 1 83 ? 18.112 -0.313 -7.505 1.00 98.69 83 ILE A C 1
ATOM 597 O O . ILE A 1 83 ? 17.680 0.484 -6.670 1.00 98.69 83 ILE A O 1
ATOM 601 N N . ILE A 1 84 ? 19.391 -0.671 -7.564 1.00 98.44 84 ILE A N 1
ATOM 602 C CA . ILE A 1 84 ? 20.403 -0.238 -6.603 1.00 98.44 84 ILE A CA 1
ATOM 603 C C . ILE A 1 84 ? 21.023 1.069 -7.094 1.00 98.44 84 ILE A C 1
ATOM 605 O O . ILE A 1 84 ? 21.711 1.090 -8.115 1.00 98.44 84 ILE A O 1
ATOM 609 N N . GLY A 1 85 ? 20.799 2.150 -6.351 1.00 97.06 85 GLY A N 1
ATOM 610 C CA . GLY A 1 85 ? 21.370 3.463 -6.639 1.00 97.06 85 GLY A CA 1
ATOM 611 C C . GLY A 1 85 ? 20.481 4.622 -6.195 1.00 97.06 85 GLY A C 1
ATOM 612 O O . GLY A 1 85 ? 19.318 4.428 -5.846 1.00 97.06 85 GLY A O 1
ATOM 613 N N . ASP A 1 86 ? 21.029 5.836 -6.202 1.00 96.62 86 ASP A N 1
ATOM 614 C CA . ASP A 1 86 ? 20.256 7.037 -5.883 1.00 96.62 86 ASP A CA 1
ATOM 615 C C . ASP A 1 86 ? 19.398 7.457 -7.095 1.00 96.62 86 ASP A C 1
ATOM 617 O O . ASP A 1 86 ? 19.943 7.811 -8.150 1.00 96.62 86 ASP A O 1
ATOM 621 N N . PRO A 1 87 ? 18.056 7.441 -6.973 1.00 95.19 87 PRO A N 1
ATOM 622 C CA . PRO A 1 87 ? 17.162 7.792 -8.070 1.00 95.19 87 PRO A CA 1
ATOM 623 C C . PRO A 1 87 ? 17.268 9.258 -8.508 1.00 95.19 87 PRO A C 1
ATOM 625 O O . PRO A 1 87 ? 16.806 9.574 -9.601 1.00 95.19 87 PRO A O 1
ATOM 628 N N . ASN A 1 88 ? 17.841 10.153 -7.698 1.00 94.88 88 ASN A N 1
ATOM 629 C CA . ASN A 1 88 ? 17.989 11.567 -8.056 1.00 94.88 88 ASN A CA 1
ATOM 630 C C . ASN A 1 88 ? 19.199 11.830 -8.957 1.00 94.88 88 ASN A C 1
ATOM 632 O O . ASN A 1 88 ? 19.250 12.858 -9.627 1.00 94.88 88 ASN A O 1
ATOM 636 N N . THR A 1 89 ? 20.171 10.918 -8.969 1.00 96.50 89 THR A N 1
ATOM 637 C CA . THR A 1 89 ? 21.439 11.100 -9.687 1.00 96.50 89 THR A CA 1
ATOM 638 C C . THR A 1 89 ? 21.629 10.091 -10.812 1.00 96.50 89 THR A C 1
ATOM 640 O O . THR A 1 89 ? 22.179 10.445 -11.851 1.00 96.50 89 THR A O 1
ATOM 643 N N . LEU A 1 90 ? 21.161 8.849 -10.645 1.00 96.44 90 LEU A N 1
ATOM 644 C CA . LEU A 1 90 ? 21.399 7.771 -11.613 1.00 96.44 90 LEU A CA 1
ATOM 645 C C . LEU A 1 90 ? 20.228 7.504 -12.559 1.00 96.44 90 LEU A C 1
ATOM 647 O O . LEU A 1 90 ? 20.402 6.853 -13.592 1.00 96.44 90 LEU A O 1
ATOM 651 N N . LYS A 1 91 ? 19.020 7.961 -12.224 1.00 97.44 91 LYS A N 1
ATOM 652 C CA . LYS A 1 91 ? 17.838 7.654 -13.028 1.00 97.44 91 LYS A CA 1
ATOM 653 C C . LYS A 1 91 ? 17.922 8.323 -14.402 1.00 97.44 91 LYS A C 1
ATOM 655 O O . LYS A 1 91 ? 18.050 9.537 -14.514 1.00 97.44 91 LYS A O 1
ATOM 660 N N . SER A 1 92 ? 17.781 7.516 -15.450 1.00 98.19 92 SER A N 1
ATOM 661 C CA . SER A 1 92 ? 17.742 7.961 -16.843 1.00 98.19 92 SER A CA 1
ATOM 662 C C . SER A 1 92 ? 16.778 7.101 -17.662 1.00 98.19 92 SER A C 1
ATOM 664 O O . SER A 1 92 ? 16.473 5.965 -17.288 1.00 98.19 92 SER A O 1
ATOM 666 N N . GLU A 1 93 ? 16.319 7.613 -18.808 1.00 98.38 93 GLU A N 1
ATOM 667 C CA . GLU A 1 93 ? 15.469 6.843 -19.727 1.00 98.38 93 GLU A CA 1
ATOM 668 C C . GLU A 1 93 ? 16.165 5.557 -20.203 1.00 98.38 93 GLU A C 1
ATOM 670 O O . GLU A 1 93 ? 15.535 4.502 -20.247 1.00 98.38 93 GLU A O 1
ATOM 675 N N . ALA A 1 94 ? 17.469 5.614 -20.503 1.00 98.56 94 ALA A N 1
ATOM 676 C CA . ALA A 1 94 ? 18.239 4.448 -20.936 1.00 98.56 94 ALA A CA 1
ATOM 677 C C . ALA A 1 94 ? 18.230 3.327 -19.882 1.00 98.56 94 ALA A C 1
ATOM 679 O O . ALA A 1 94 ? 18.001 2.167 -20.226 1.00 98.56 94 ALA A O 1
ATOM 680 N N . LEU A 1 95 ? 18.404 3.685 -18.604 1.00 98.69 95 LEU A N 1
ATOM 681 C CA . LEU A 1 95 ? 18.368 2.748 -17.480 1.00 98.69 95 LEU A CA 1
ATOM 682 C C . LEU A 1 95 ? 16.980 2.128 -17.303 1.00 98.69 95 LEU A C 1
ATOM 684 O O . LEU A 1 95 ? 16.860 0.912 -17.159 1.00 98.69 95 LEU A O 1
ATOM 688 N N . LEU A 1 96 ? 15.922 2.941 -17.352 1.00 98.75 96 LEU A N 1
ATOM 689 C CA . LEU A 1 96 ? 14.547 2.456 -17.201 1.00 98.75 96 LEU A CA 1
ATOM 690 C C . LEU A 1 96 ? 14.115 1.563 -18.371 1.00 98.75 96 LEU A C 1
ATOM 692 O O . LEU A 1 96 ? 13.443 0.556 -18.157 1.00 98.75 96 LEU A O 1
ATOM 696 N N . ARG A 1 97 ? 14.550 1.868 -19.598 1.00 98.75 97 ARG A N 1
ATOM 697 C CA . ARG A 1 97 ? 14.344 0.981 -20.750 1.00 98.75 97 ARG A CA 1
ATOM 698 C C . ARG A 1 97 ? 15.112 -0.329 -20.602 1.00 98.75 97 ARG A C 1
ATOM 700 O O . ARG A 1 97 ? 14.555 -1.390 -20.865 1.00 98.75 97 ARG A O 1
ATOM 707 N N . ALA A 1 98 ? 16.367 -0.289 -20.146 1.00 98.81 98 ALA A N 1
ATOM 708 C CA . ALA A 1 98 ? 17.118 -1.510 -19.850 1.00 98.81 98 ALA A CA 1
ATOM 709 C C . ALA A 1 98 ? 16.381 -2.385 -18.832 1.00 98.81 98 ALA A C 1
ATOM 711 O O . ALA A 1 98 ? 16.188 -3.577 -19.070 1.00 98.81 98 ALA A O 1
ATOM 712 N N . TYR A 1 99 ? 15.868 -1.777 -17.762 1.00 98.81 99 TYR A N 1
ATOM 713 C CA . TYR A 1 99 ? 15.037 -2.464 -16.782 1.00 98.81 99 TYR A CA 1
ATOM 714 C C . TYR A 1 99 ? 13.764 -3.061 -17.410 1.00 98.81 99 TYR A C 1
ATOM 716 O O . TYR A 1 99 ? 13.472 -4.236 -17.191 1.00 98.81 99 TYR A O 1
ATOM 724 N N . GLY A 1 100 ? 13.053 -2.307 -18.255 1.00 98.81 100 GLY A N 1
ATOM 725 C CA . GLY A 1 100 ? 11.870 -2.797 -18.968 1.00 98.81 100 GLY A CA 1
ATOM 726 C C . GLY A 1 100 ? 12.142 -4.021 -19.847 1.00 98.81 100 GLY A C 1
ATOM 727 O O . GLY A 1 100 ? 11.358 -4.968 -19.820 1.00 98.81 100 GLY A O 1
ATOM 728 N N . ARG A 1 101 ? 13.290 -4.077 -20.536 1.00 98.81 101 ARG A N 1
ATOM 729 C CA . ARG A 1 101 ? 13.707 -5.270 -21.300 1.00 98.81 101 ARG A CA 1
ATOM 730 C C . ARG A 1 101 ? 13.930 -6.490 -20.403 1.00 98.81 101 ARG A C 1
ATOM 732 O O . ARG A 1 101 ? 13.551 -7.599 -20.778 1.00 98.81 101 ARG A O 1
ATOM 739 N N . PHE A 1 102 ? 14.499 -6.303 -19.209 1.00 98.75 102 PHE A N 1
ATOM 740 C CA . PHE A 1 102 ? 14.639 -7.398 -18.243 1.00 98.75 102 PHE A CA 1
ATOM 741 C C . PHE A 1 102 ? 13.279 -7.887 -17.736 1.00 98.75 102 PHE A C 1
ATOM 743 O O . PHE A 1 102 ? 13.076 -9.097 -17.640 1.00 98.75 102 PHE A O 1
ATOM 750 N N . VAL A 1 103 ? 12.328 -6.982 -17.489 1.00 98.81 103 VAL A N 1
ATOM 751 C CA . VAL A 1 103 ? 10.950 -7.346 -17.119 1.00 98.81 103 VAL A CA 1
ATOM 752 C C . VAL A 1 103 ? 10.260 -8.117 -18.252 1.00 98.81 103 VAL A C 1
ATOM 754 O O . VAL A 1 103 ? 9.677 -9.168 -17.985 1.00 98.81 103 VAL A O 1
ATOM 757 N N . GLU A 1 104 ? 10.382 -7.679 -19.512 1.00 98.69 104 GLU A N 1
ATOM 758 C CA . GLU A 1 104 ? 9.828 -8.414 -20.665 1.00 98.69 104 GLU A CA 1
ATOM 759 C C . GLU A 1 104 ? 10.423 -9.821 -20.780 1.00 98.69 104 GLU A C 1
ATOM 761 O O . GLU A 1 104 ? 9.700 -10.772 -21.076 1.00 98.69 104 GLU A O 1
ATOM 766 N N . SER A 1 105 ? 11.715 -9.993 -20.476 1.00 98.44 105 SER A N 1
ATOM 767 C CA . SER A 1 105 ? 12.369 -11.306 -20.554 1.00 98.44 105 SER A CA 1
ATOM 768 C C . SER A 1 105 ? 11.792 -12.348 -19.582 1.00 98.44 105 SER A C 1
ATOM 770 O O . SER A 1 105 ? 11.949 -13.549 -19.800 1.00 98.44 105 SER A O 1
ATOM 772 N N . LEU A 1 106 ? 11.053 -11.915 -18.550 1.00 98.50 106 LEU A N 1
ATOM 773 C CA . LEU A 1 106 ? 10.317 -12.795 -17.635 1.00 98.50 106 LEU A CA 1
ATOM 774 C C . LEU A 1 106 ? 8.976 -13.284 -18.205 1.00 98.50 106 LEU A C 1
ATOM 776 O O . LEU A 1 106 ? 8.273 -14.039 -17.530 1.00 98.50 106 LEU A O 1
ATOM 780 N N . GLY A 1 107 ? 8.594 -12.864 -19.416 1.00 97.69 107 GLY A N 1
ATOM 781 C CA . GLY A 1 107 ? 7.446 -13.400 -20.154 1.00 97.69 107 GLY A CA 1
ATOM 782 C C . GLY A 1 107 ? 6.111 -13.268 -19.418 1.00 97.69 107 GLY A C 1
ATOM 783 O O . GLY A 1 107 ? 5.253 -14.143 -19.527 1.00 97.69 107 GLY A O 1
ATOM 784 N N . GLY A 1 108 ? 5.951 -12.219 -18.609 1.00 97.19 108 GLY A N 1
ATOM 785 C CA . GLY A 1 108 ? 4.745 -11.975 -17.818 1.00 97.19 108 GLY A CA 1
ATOM 786 C C . GLY A 1 108 ? 4.646 -12.758 -16.514 1.00 97.19 108 GLY A C 1
ATOM 787 O O . GLY A 1 108 ? 3.614 -12.682 -15.852 1.00 97.19 108 GLY A O 1
ATOM 788 N N . ARG A 1 109 ? 5.705 -13.467 -16.095 1.00 98.25 109 ARG A N 1
ATOM 789 C CA . ARG A 1 109 ? 5.777 -14.048 -14.742 1.00 98.25 109 ARG A CA 1
ATOM 790 C C . ARG A 1 109 ? 5.830 -12.982 -13.650 1.00 98.25 109 ARG A C 1
ATOM 792 O O . ARG A 1 109 ? 5.381 -13.249 -12.539 1.00 98.25 109 ARG A O 1
ATOM 799 N N . TYR A 1 110 ? 6.364 -11.805 -13.965 1.00 98.62 110 TYR A N 1
ATOM 800 C CA . TYR A 1 110 ? 6.443 -10.656 -13.070 1.00 98.62 110 TYR A CA 1
ATOM 801 C C . TYR A 1 110 ? 5.787 -9.435 -13.718 1.00 98.62 110 TYR A C 1
ATOM 803 O O . TYR A 1 110 ? 6.024 -9.163 -14.893 1.00 98.62 110 TYR A O 1
ATOM 811 N N . LEU A 1 111 ? 4.963 -8.726 -12.947 1.00 98.19 111 LEU A N 1
ATOM 812 C CA . LEU A 1 111 ? 4.331 -7.463 -13.316 1.00 98.19 111 LEU A CA 1
ATOM 813 C C . LEU A 1 111 ? 4.867 -6.368 -12.393 1.00 98.19 111 LEU A C 1
ATOM 815 O O . LEU A 1 111 ? 4.743 -6.464 -11.167 1.00 98.19 111 LEU A O 1
ATOM 819 N N . THR A 1 112 ? 5.465 -5.338 -12.983 1.00 98.06 112 THR A N 1
ATOM 820 C CA . THR A 1 112 ? 6.071 -4.239 -12.230 1.00 98.06 112 THR A CA 1
ATOM 821 C C . THR A 1 112 ? 5.124 -3.052 -12.064 1.00 98.06 112 THR A C 1
ATOM 823 O O . THR A 1 112 ? 4.154 -2.915 -12.803 1.00 98.06 112 THR A O 1
ATOM 826 N N . ALA A 1 113 ? 5.399 -2.201 -11.080 1.00 96.31 113 ALA A N 1
ATOM 827 C CA . ALA A 1 113 ? 4.650 -0.979 -10.788 1.00 96.31 113 ALA A CA 1
ATOM 828 C C . ALA A 1 113 ? 5.548 0.039 -10.063 1.00 96.31 113 ALA A C 1
ATOM 830 O O . ALA A 1 113 ? 6.724 -0.233 -9.798 1.00 96.31 113 ALA A O 1
ATOM 831 N N . CYS A 1 114 ? 4.999 1.192 -9.677 1.00 93.25 114 CYS A N 1
ATOM 832 C CA . CYS A 1 114 ? 5.715 2.166 -8.852 1.00 93.25 114 CYS A CA 1
ATOM 833 C C . CYS A 1 114 ? 5.987 1.653 -7.421 1.00 93.25 114 CYS A C 1
ATOM 835 O O . CYS A 1 114 ? 5.182 0.928 -6.834 1.00 93.25 114 CYS A O 1
ATOM 837 N N . ASP A 1 115 ? 7.100 2.089 -6.834 1.00 91.88 115 ASP A N 1
ATOM 838 C CA . ASP A 1 115 ? 7.409 2.043 -5.397 1.00 91.88 115 ASP A CA 1
ATOM 839 C C . ASP A 1 115 ? 8.301 3.251 -5.041 1.00 91.88 115 ASP A C 1
ATOM 841 O O . ASP A 1 115 ? 8.483 4.168 -5.834 1.00 91.88 115 ASP A O 1
ATOM 845 N N . MET A 1 116 ? 8.885 3.278 -3.848 1.00 87.31 116 MET A N 1
ATOM 846 C CA . MET A 1 116 ? 9.856 4.277 -3.426 1.00 87.31 116 MET A CA 1
ATOM 847 C C . MET A 1 116 ? 10.962 4.463 -4.472 1.00 87.31 116 MET A C 1
ATOM 849 O O . MET A 1 116 ? 11.641 3.512 -4.854 1.00 87.31 116 MET A O 1
ATOM 853 N N . GLY A 1 117 ? 11.143 5.704 -4.924 1.00 90.50 117 GLY A N 1
ATOM 854 C CA . GLY A 1 117 ? 12.142 6.056 -5.930 1.00 90.50 117 GLY A CA 1
ATOM 855 C C . GLY A 1 117 ? 11.702 5.836 -7.379 1.00 90.50 117 GLY A C 1
ATOM 856 O O . GLY A 1 117 ? 12.445 6.232 -8.273 1.00 90.50 117 GLY A O 1
ATOM 857 N N . THR A 1 118 ? 10.508 5.294 -7.642 1.00 94.69 118 THR A N 1
ATOM 858 C CA . THR A 1 118 ? 9.915 5.209 -8.987 1.00 94.69 118 THR A CA 1
ATOM 859 C C . THR A 1 118 ? 8.503 5.799 -9.023 1.00 94.69 118 THR A C 1
ATOM 861 O O . THR A 1 118 ? 7.747 5.746 -8.055 1.00 94.69 118 THR A O 1
ATOM 864 N N . TYR A 1 119 ? 8.135 6.410 -10.144 1.00 93.62 119 TYR A N 1
ATOM 865 C CA . TYR A 1 119 ? 6.881 7.149 -10.292 1.00 93.62 119 TYR A CA 1
ATOM 866 C C . TYR A 1 119 ? 6.158 6.788 -11.587 1.00 93.62 119 TYR A C 1
ATOM 868 O O . TYR A 1 119 ? 6.694 6.093 -12.443 1.00 93.62 119 TYR A O 1
ATOM 876 N N . VAL A 1 120 ? 4.939 7.306 -11.735 1.00 94.50 120 VAL A N 1
ATOM 877 C CA . VAL A 1 120 ? 4.052 7.061 -12.882 1.00 94.50 120 VAL A CA 1
ATOM 878 C C . VAL A 1 120 ? 4.773 7.274 -14.221 1.00 94.50 120 VAL A C 1
ATOM 880 O O . VAL A 1 120 ? 4.767 6.394 -15.074 1.00 94.50 120 VAL A O 1
ATOM 883 N N . ARG A 1 121 ? 5.505 8.388 -14.367 1.00 95.56 121 ARG A N 1
ATOM 884 C CA . ARG A 1 121 ? 6.286 8.685 -15.583 1.00 95.56 121 ARG A CA 1
ATOM 885 C C . ARG A 1 121 ? 7.440 7.714 -15.833 1.00 95.56 121 ARG A C 1
ATOM 887 O O . ARG A 1 121 ? 7.800 7.488 -16.983 1.00 95.56 121 ARG A O 1
ATOM 894 N N . ASP A 1 122 ? 8.004 7.118 -14.786 1.00 97.31 122 ASP A N 1
ATOM 895 C CA . ASP A 1 122 ? 9.029 6.084 -14.949 1.00 97.31 122 ASP A CA 1
ATOM 896 C C . ASP A 1 122 ? 8.401 4.807 -15.524 1.00 97.31 122 ASP A C 1
ATOM 898 O O . ASP A 1 122 ? 9.000 4.153 -16.376 1.00 97.31 122 ASP A O 1
ATOM 902 N N . MET A 1 123 ? 7.176 4.475 -15.099 1.00 97.50 123 MET A N 1
ATOM 903 C CA . MET A 1 123 ? 6.433 3.331 -15.630 1.00 97.50 123 MET A CA 1
ATOM 904 C C . MET A 1 123 ? 6.031 3.540 -17.091 1.00 97.50 123 MET A C 1
ATOM 906 O O . MET A 1 123 ? 6.092 2.582 -17.856 1.00 97.50 123 MET A O 1
ATOM 910 N N . ASP A 1 124 ? 5.723 4.772 -17.512 1.00 97.56 124 ASP A N 1
ATOM 911 C CA . ASP A 1 124 ? 5.497 5.102 -18.930 1.00 97.56 124 ASP A CA 1
ATOM 912 C C . ASP A 1 124 ? 6.745 4.798 -19.781 1.00 97.56 124 ASP A C 1
ATOM 914 O O . ASP A 1 124 ? 6.641 4.279 -20.892 1.00 97.56 124 ASP A O 1
ATOM 918 N N . VAL A 1 125 ? 7.947 5.072 -19.255 1.00 98.38 125 VAL A N 1
ATOM 919 C CA . VAL A 1 125 ? 9.214 4.747 -19.931 1.00 98.38 125 VAL A CA 1
ATOM 920 C C . VAL A 1 125 ? 9.446 3.238 -19.984 1.00 98.38 125 VAL A C 1
ATOM 922 O O . VAL A 1 125 ? 9.782 2.712 -21.045 1.00 98.38 125 VAL A O 1
ATOM 925 N N . VAL A 1 126 ? 9.248 2.534 -18.866 1.00 98.50 126 VAL A N 1
ATOM 926 C CA . VAL A 1 126 ? 9.365 1.066 -18.791 1.00 98.50 126 VAL A CA 1
ATOM 927 C C . VAL A 1 126 ? 8.397 0.392 -19.772 1.00 98.50 126 VAL A C 1
ATOM 929 O O . VAL A 1 126 ? 8.777 -0.557 -20.460 1.00 98.50 126 VAL A O 1
ATOM 932 N N . ALA A 1 127 ? 7.183 0.929 -19.911 1.00 97.69 127 ALA A N 1
ATOM 933 C CA . ALA A 1 127 ? 6.141 0.424 -20.804 1.00 97.69 127 ALA A CA 1
ATOM 934 C C . ALA A 1 127 ? 6.509 0.459 -22.291 1.00 97.69 127 ALA A C 1
ATOM 936 O O . ALA A 1 127 ? 5.900 -0.238 -23.099 1.00 97.69 127 ALA A O 1
ATOM 937 N N . ARG A 1 128 ? 7.525 1.244 -22.669 1.00 98.00 128 ARG A N 1
ATOM 938 C CA . ARG A 1 128 ? 8.031 1.267 -24.047 1.00 98.00 128 ARG A CA 1
ATOM 939 C C . ARG A 1 128 ? 8.741 -0.029 -24.437 1.00 98.00 128 ARG A C 1
ATOM 941 O O . ARG A 1 128 ? 8.900 -0.282 -25.625 1.00 98.00 128 ARG A O 1
ATOM 948 N N . GLU A 1 129 ? 9.164 -0.825 -23.457 1.00 98.56 129 GLU A N 1
ATOM 949 C CA . GLU A 1 129 ? 9.917 -2.069 -23.664 1.00 98.56 129 GLU A CA 1
ATOM 950 C C . GLU A 1 129 ? 9.140 -3.315 -23.215 1.00 98.56 129 GLU A C 1
ATOM 952 O O . GLU A 1 129 ? 9.505 -4.427 -23.588 1.00 98.56 129 GLU A O 1
ATOM 957 N N . THR A 1 130 ? 8.076 -3.157 -22.418 1.00 98.12 130 THR A N 1
ATOM 958 C CA . THR A 1 130 ? 7.276 -4.280 -21.915 1.00 98.12 130 THR A CA 1
ATOM 959 C C . THR A 1 130 ? 5.807 -3.920 -21.724 1.00 98.12 130 THR A C 1
ATOM 961 O O . THR A 1 130 ? 5.468 -2.803 -21.347 1.00 98.12 130 THR A O 1
ATOM 964 N N . ARG A 1 131 ? 4.920 -4.908 -21.894 1.00 95.56 131 ARG A N 1
ATOM 965 C CA . ARG A 1 131 ? 3.504 -4.803 -21.485 1.00 95.56 131 ARG A CA 1
ATOM 966 C C . ARG A 1 131 ? 3.263 -5.195 -20.022 1.00 95.56 131 ARG A C 1
ATOM 968 O O . ARG A 1 131 ? 2.133 -5.139 -19.547 1.00 95.56 131 ARG A O 1
ATOM 975 N N . HIS A 1 132 ? 4.294 -5.658 -19.319 1.00 97.69 132 HIS A N 1
ATOM 976 C CA . HIS A 1 132 ? 4.209 -6.232 -17.974 1.00 97.69 132 HIS A CA 1
ATOM 977 C C . HIS A 1 132 ? 4.456 -5.185 -16.881 1.00 97.69 132 HIS A C 1
ATOM 979 O O . HIS A 1 132 ? 5.216 -5.398 -15.936 1.00 97.69 132 HIS A O 1
ATOM 985 N N . VAL A 1 133 ? 3.798 -4.036 -17.025 1.00 96.62 133 VAL A N 1
ATOM 986 C CA . VAL A 1 133 ? 3.910 -2.876 -16.140 1.00 96.62 133 VAL A CA 1
ATOM 987 C C . VAL A 1 133 ? 2.530 -2.269 -15.895 1.00 96.62 133 VAL A C 1
ATOM 989 O O . VAL A 1 133 ? 1.709 -2.204 -16.808 1.00 96.62 133 VAL A O 1
ATOM 992 N N . THR A 1 134 ? 2.276 -1.839 -14.663 1.00 95.25 134 THR A N 1
ATOM 993 C CA . THR A 1 134 ? 1.049 -1.155 -14.238 1.00 95.25 134 THR A CA 1
ATOM 994 C C . THR A 1 134 ? 1.376 0.126 -13.467 1.00 95.25 134 THR A C 1
ATOM 996 O O . THR A 1 134 ? 2.533 0.397 -13.137 1.00 95.25 134 THR A O 1
ATOM 999 N N . GLY A 1 135 ? 0.362 0.949 -13.190 1.00 92.31 135 GLY A N 1
ATOM 1000 C CA . GLY A 1 135 ? 0.558 2.253 -12.547 1.00 92.31 135 GLY A CA 1
ATOM 1001 C C . GLY A 1 135 ? 1.132 3.296 -13.508 1.00 92.31 135 GLY A C 1
ATOM 1002 O O . GLY A 1 135 ? 1.867 4.191 -13.088 1.00 92.31 135 GLY A O 1
ATOM 1003 N N . ARG A 1 136 ? 0.818 3.153 -14.802 1.00 94.19 136 ARG A N 1
ATOM 1004 C CA . ARG A 1 136 ? 1.170 4.120 -15.851 1.00 94.19 136 ARG A CA 1
ATOM 1005 C C . ARG A 1 136 ? 0.288 5.362 -15.768 1.00 94.19 136 ARG A C 1
ATOM 1007 O O . ARG A 1 136 ? -0.686 5.406 -15.004 1.00 94.19 136 ARG A O 1
ATOM 1014 N N . SER A 1 137 ? 0.641 6.390 -16.528 1.00 93.69 137 SER A N 1
ATOM 1015 C CA . SER A 1 137 ? -0.129 7.628 -16.563 1.00 93.69 137 SER A CA 1
ATOM 1016 C C . SER A 1 137 ? -1.534 7.400 -17.128 1.00 93.69 137 SER A C 1
ATOM 1018 O O . SER A 1 137 ? -1.707 6.550 -18.005 1.00 93.69 137 SER A O 1
ATOM 1020 N N . PRO A 1 138 ? -2.553 8.150 -16.664 1.00 91.75 138 PRO A N 1
ATOM 1021 C CA . PRO A 1 138 ? -3.892 8.072 -17.246 1.00 91.75 138 PRO A CA 1
ATOM 1022 C C . PRO A 1 138 ? -3.898 8.369 -18.749 1.00 91.75 138 PRO A C 1
ATOM 1024 O O . PRO A 1 138 ? -4.661 7.754 -19.491 1.00 91.75 138 PRO A O 1
ATOM 1027 N N . GLU A 1 139 ? -3.015 9.265 -19.205 1.00 91.25 139 GLU A N 1
ATOM 1028 C CA . GLU A 1 139 ? -2.850 9.592 -20.627 1.00 91.25 139 GLU A CA 1
ATOM 1029 C C . GLU A 1 139 ? -2.395 8.383 -21.460 1.00 91.25 139 GLU A C 1
ATOM 1031 O O . GLU A 1 139 ? -2.809 8.245 -22.609 1.00 91.25 139 GLU A O 1
ATOM 1036 N N . ASP A 1 140 ? -1.620 7.475 -20.859 1.00 88.31 140 ASP A N 1
ATOM 1037 C CA . ASP A 1 140 ? -1.161 6.226 -21.474 1.00 88.31 140 ASP A CA 1
ATOM 1038 C C . ASP A 1 140 ? -2.051 5.016 -21.111 1.00 88.31 140 ASP A C 1
ATOM 1040 O O . ASP A 1 140 ? -1.678 3.854 -21.322 1.00 88.31 140 ASP A O 1
ATOM 1044 N N . GLY A 1 141 ? -3.254 5.270 -20.581 1.00 84.31 141 GLY A N 1
ATOM 1045 C CA . GLY A 1 141 ? -4.244 4.250 -20.225 1.00 84.31 141 GLY A CA 1
ATOM 1046 C C . GLY A 1 141 ? -3.954 3.516 -18.915 1.00 84.31 141 GLY A C 1
ATOM 1047 O O . GLY A 1 141 ? -4.439 2.401 -18.724 1.00 84.31 141 GLY A O 1
ATOM 1048 N N . GLY A 1 142 ? -3.134 4.104 -18.042 1.00 89.62 142 GLY A N 1
ATOM 1049 C CA . GLY A 1 142 ? -2.793 3.546 -16.742 1.00 89.62 142 GLY A CA 1
ATOM 1050 C C . GLY A 1 142 ? -3.657 4.026 -15.581 1.00 89.62 142 GLY A C 1
ATOM 1051 O O . GLY A 1 142 ? -4.463 4.949 -15.699 1.00 89.62 142 GLY A O 1
ATOM 1052 N N . ALA A 1 143 ? -3.472 3.383 -14.428 1.00 90.06 143 ALA A N 1
ATOM 1053 C CA . ALA A 1 143 ? -4.267 3.645 -13.227 1.00 90.06 143 ALA A CA 1
ATOM 1054 C C . ALA A 1 143 ? -3.883 4.930 -12.458 1.00 90.06 143 ALA A C 1
ATOM 1056 O O . ALA A 1 143 ? -4.577 5.307 -11.509 1.00 90.06 143 ALA A O 1
ATOM 1057 N N . GLY A 1 144 ? -2.783 5.596 -12.831 1.00 89.44 144 GLY A N 1
ATOM 1058 C CA . GLY A 1 144 ? -2.303 6.817 -12.182 1.00 89.44 144 GLY A CA 1
ATOM 1059 C C . GLY A 1 144 ? -1.867 6.627 -10.722 1.00 89.44 144 GLY A C 1
ATOM 1060 O O . GLY A 1 144 ? -1.323 5.590 -10.338 1.00 89.44 144 GLY A O 1
ATOM 1061 N N . ASP A 1 145 ? -2.068 7.662 -9.899 1.00 86.69 145 ASP A N 1
ATOM 1062 C CA . ASP A 1 145 ? -1.667 7.647 -8.487 1.00 86.69 145 ASP A CA 1
ATOM 1063 C C . ASP A 1 145 ? -2.557 6.709 -7.654 1.00 86.69 145 ASP A C 1
ATOM 1065 O O . ASP A 1 145 ? -3.747 6.954 -7.440 1.00 86.69 145 ASP A O 1
ATOM 1069 N N . SER A 1 146 ? -1.946 5.643 -7.138 1.00 91.56 146 SER A N 1
ATOM 1070 C CA . SER A 1 146 ? -2.591 4.622 -6.306 1.00 91.56 146 SER A CA 1
ATOM 1071 C C . SER A 1 146 ? -2.857 5.055 -4.857 1.00 91.56 146 SER A C 1
ATOM 1073 O O . SER A 1 146 ? -3.473 4.319 -4.076 1.00 91.56 146 SER A O 1
ATOM 1075 N N . SER A 1 147 ? -2.429 6.265 -4.477 1.00 91.31 147 SER A N 1
ATOM 1076 C CA . SER A 1 147 ? -2.621 6.812 -3.129 1.00 91.31 147 SER A CA 1
ATOM 1077 C C . SER A 1 147 ? -4.099 6.976 -2.767 1.00 91.31 147 SER A C 1
ATOM 1079 O O . SER A 1 147 ? -4.451 6.827 -1.597 1.00 91.31 147 SER A O 1
ATOM 1081 N N . VAL A 1 148 ? -4.965 7.216 -3.761 1.00 93.81 148 VAL A N 1
ATOM 1082 C CA . VAL A 1 148 ? -6.410 7.418 -3.566 1.00 93.81 148 VAL A CA 1
ATOM 1083 C C . VAL A 1 148 ? -7.067 6.162 -2.997 1.00 93.81 148 VAL A C 1
ATOM 1085 O O . VAL A 1 148 ? -7.642 6.206 -1.909 1.00 93.81 148 VAL A O 1
ATOM 1088 N N . LEU A 1 149 ? -6.946 5.018 -3.681 1.00 96.62 149 LEU A N 1
ATOM 1089 C CA . LEU A 1 149 ? -7.531 3.777 -3.175 1.00 96.62 149 LEU A CA 1
ATOM 1090 C C . LEU A 1 149 ? -6.758 3.210 -1.987 1.00 96.62 149 LEU A C 1
ATOM 1092 O O . LEU A 1 149 ? -7.358 2.546 -1.148 1.00 96.62 149 LEU A O 1
ATOM 1096 N N . THR A 1 150 ? -5.472 3.532 -1.830 1.00 96.88 150 THR A N 1
ATOM 1097 C CA . THR A 1 150 ? -4.747 3.208 -0.591 1.00 96.88 150 THR A CA 1
ATOM 1098 C C . THR A 1 150 ? -5.382 3.897 0.621 1.00 96.88 150 THR A C 1
ATOM 1100 O O . THR A 1 150 ? -5.672 3.227 1.610 1.00 96.88 150 THR A O 1
ATOM 1103 N N . ALA A 1 151 ? -5.651 5.205 0.544 1.00 98.00 151 ALA A N 1
ATOM 1104 C CA . ALA A 1 151 ? -6.299 5.948 1.626 1.00 98.00 151 ALA A CA 1
ATOM 1105 C C . ALA A 1 151 ? -7.718 5.431 1.899 1.00 98.00 151 ALA A C 1
ATOM 1107 O O . ALA A 1 151 ? -8.088 5.224 3.055 1.00 98.00 151 ALA A O 1
ATOM 1108 N N . PHE A 1 152 ? -8.481 5.150 0.839 1.00 98.38 152 PHE A N 1
ATOM 1109 C CA . PHE A 1 152 ? -9.818 4.576 0.961 1.00 98.38 152 PHE A CA 1
ATOM 1110 C C . PHE A 1 152 ? -9.798 3.181 1.607 1.00 98.38 152 PHE A C 1
ATOM 1112 O O . PHE A 1 152 ? -10.617 2.893 2.474 1.00 98.38 152 PHE A O 1
ATOM 1119 N N . GLY A 1 153 ? -8.835 2.327 1.252 1.00 98.25 153 GLY A N 1
ATOM 1120 C CA . GLY A 1 153 ? -8.653 1.015 1.875 1.00 98.25 153 GLY A CA 1
ATOM 1121 C C . GLY A 1 153 ? -8.335 1.109 3.367 1.00 98.25 153 GLY A C 1
ATOM 1122 O O . GLY A 1 153 ? -8.950 0.409 4.172 1.00 98.25 153 GLY A O 1
ATOM 1123 N N . VAL A 1 154 ? -7.452 2.034 3.755 1.00 98.56 154 VAL A N 1
ATOM 1124 C CA . VAL A 1 154 ? -7.127 2.281 5.169 1.00 98.56 154 VAL A CA 1
ATOM 1125 C C . VAL A 1 154 ? -8.354 2.779 5.925 1.00 98.56 154 VAL A C 1
ATOM 1127 O O . VAL A 1 154 ? -8.634 2.286 7.014 1.00 98.56 154 VAL A O 1
ATOM 1130 N N . TYR A 1 155 ? -9.137 3.680 5.330 1.00 98.75 155 TYR A N 1
ATOM 1131 C CA . TYR A 1 155 ? -10.409 4.128 5.896 1.00 98.75 155 TYR A CA 1
ATOM 1132 C C . TYR A 1 155 ? -11.397 2.964 6.098 1.00 98.75 155 TYR A C 1
ATOM 1134 O O . TYR A 1 155 ? -11.998 2.838 7.163 1.00 98.75 155 TYR A O 1
ATOM 1142 N N . GLN A 1 156 ? -11.517 2.047 5.133 1.00 98.69 156 GLN A N 1
ATOM 1143 C CA . GLN A 1 156 ? -12.349 0.845 5.274 1.00 98.69 156 GLN A CA 1
ATOM 1144 C C . GLN A 1 156 ? -11.835 -0.097 6.377 1.00 98.69 156 GLN A C 1
ATOM 1146 O O . GLN A 1 156 ? -12.635 -0.635 7.144 1.00 98.69 156 GLN A O 1
ATOM 1151 N N . GLY A 1 157 ? -10.515 -0.247 6.514 1.00 98.44 157 GLY A N 1
ATOM 1152 C CA . GLY A 1 157 ? -9.889 -0.972 7.623 1.00 98.44 157 GLY A CA 1
ATOM 1153 C C . GLY A 1 157 ? -10.160 -0.330 8.989 1.00 98.44 157 GLY A C 1
ATOM 1154 O O . GLY A 1 157 ? -10.452 -1.033 9.959 1.00 98.44 157 GLY A O 1
ATOM 1155 N N . MET A 1 158 ? -10.149 1.005 9.068 1.00 98.69 158 MET A N 1
ATOM 1156 C CA . MET A 1 158 ? -10.517 1.742 10.282 1.00 98.69 158 MET A CA 1
ATOM 1157 C C . MET A 1 158 ? -11.979 1.518 10.651 1.00 98.69 158 MET A C 1
ATOM 1159 O O . MET A 1 158 ? -12.263 1.238 11.809 1.00 98.69 158 MET A O 1
ATOM 1163 N N . ARG A 1 159 ? -12.896 1.568 9.678 1.00 98.69 159 ARG A N 1
ATOM 1164 C CA . ARG A 1 159 ? -14.320 1.279 9.903 1.00 98.69 159 ARG A CA 1
ATOM 1165 C C . ARG A 1 159 ? -14.546 -0.143 10.418 1.00 98.69 159 ARG A C 1
ATOM 1167 O O . ARG A 1 159 ? -15.314 -0.336 11.352 1.00 98.69 159 ARG A O 1
ATOM 1174 N N . ALA A 1 160 ? -13.861 -1.138 9.854 1.00 98.56 160 ALA A N 1
ATOM 1175 C CA . ALA A 1 160 ? -13.944 -2.519 10.340 1.00 98.56 160 ALA A CA 1
ATOM 1176 C C . ALA A 1 160 ? -13.398 -2.658 11.771 1.00 98.56 160 ALA A C 1
ATOM 1178 O O . ALA A 1 160 ? -13.934 -3.407 12.584 1.00 98.56 160 ALA A O 1
ATOM 1179 N N . SER A 1 161 ? -12.344 -1.909 12.093 1.00 98.56 161 SER A N 1
ATOM 1180 C CA . SER A 1 161 ? -11.759 -1.876 13.436 1.00 98.56 161 SER A CA 1
ATOM 1181 C C . SER A 1 161 ? -12.666 -1.164 14.444 1.00 98.56 161 SER A C 1
ATOM 1183 O O . SER A 1 161 ? -12.798 -1.623 15.574 1.00 98.56 161 SER A O 1
ATOM 1185 N N . ALA A 1 162 ? -13.333 -0.085 14.030 1.00 98.50 162 ALA A N 1
ATOM 1186 C CA . ALA A 1 162 ? -14.343 0.613 14.818 1.00 98.50 162 ALA A CA 1
ATOM 1187 C C . ALA A 1 162 ? -15.520 -0.312 15.150 1.00 98.50 162 ALA A C 1
ATOM 1189 O O . ALA A 1 162 ? -15.895 -0.427 16.313 1.00 98.50 162 ALA A O 1
ATOM 1190 N N . ASP A 1 163 ? -16.021 -1.057 14.163 1.00 98.25 163 ASP A N 1
ATOM 1191 C CA . ASP A 1 163 ? -17.089 -2.040 14.365 1.00 98.25 163 ASP A CA 1
ATOM 1192 C C . ASP A 1 163 ? -16.671 -3.139 15.357 1.00 98.25 163 ASP A C 1
ATOM 1194 O O . ASP A 1 163 ? -17.423 -3.499 16.259 1.00 98.25 163 ASP A O 1
ATOM 1198 N N . GLN A 1 164 ? -15.422 -3.606 15.271 1.00 97.44 164 GLN A N 1
ATOM 1199 C CA . GLN A 1 164 ? -14.875 -4.617 16.178 1.00 97.44 164 GLN A CA 1
ATOM 1200 C C . GLN A 1 164 ? -14.740 -4.137 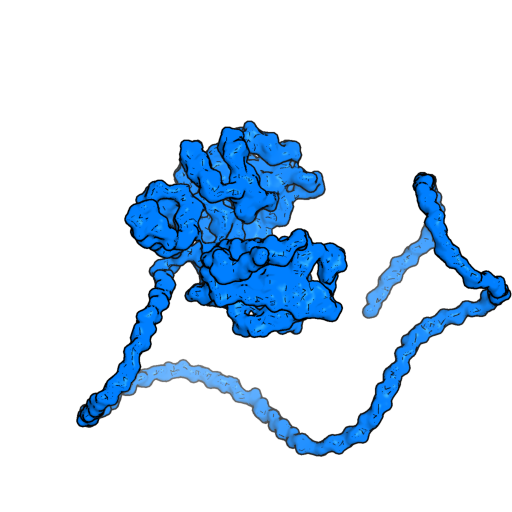17.634 1.00 97.44 164 GLN A C 1
ATOM 1202 O O . GLN A 1 164 ? -14.932 -4.933 18.556 1.00 97.44 164 GLN A O 1
ATOM 1207 N N . VAL A 1 165 ? -14.359 -2.873 17.854 1.00 97.62 165 VAL A N 1
ATOM 1208 C CA . VAL A 1 165 ? -14.072 -2.328 19.197 1.00 97.62 165 VAL A CA 1
ATOM 1209 C C . VAL A 1 165 ? -15.294 -1.651 19.821 1.00 97.62 165 VAL A C 1
ATOM 1211 O O . VAL A 1 165 ? -15.482 -1.724 21.034 1.00 97.62 165 VAL A O 1
ATOM 1214 N N . TRP A 1 166 ? -16.126 -0.994 19.014 1.00 97.88 166 TRP A N 1
ATOM 1215 C CA . TRP A 1 166 ? -17.245 -0.166 19.470 1.00 97.88 166 TRP A CA 1
ATOM 1216 C C . TRP A 1 166 ? -18.620 -0.666 19.011 1.00 97.88 166 TRP A C 1
ATOM 1218 O O . TRP A 1 166 ? -19.623 -0.084 19.416 1.00 97.88 166 TRP A O 1
ATOM 1228 N N . GLY A 1 167 ? -18.689 -1.722 18.194 1.00 97.62 167 GLY A N 1
ATOM 1229 C CA . GLY A 1 167 ? -19.946 -2.295 17.694 1.00 97.62 167 GLY A CA 1
ATOM 1230 C C . GLY A 1 167 ? -20.630 -1.479 16.594 1.00 97.62 167 GLY A C 1
ATOM 1231 O O . GLY A 1 167 ? -21.764 -1.788 16.237 1.00 97.62 167 GLY A O 1
ATOM 1232 N N . VAL A 1 168 ? -19.972 -0.423 16.107 1.00 97.56 168 VAL A N 1
ATOM 1233 C CA . VAL A 1 168 ? -20.448 0.445 15.026 1.00 97.56 168 VAL A CA 1
ATOM 1234 C C . VAL A 1 168 ? -19.272 0.863 14.131 1.00 97.56 168 VAL A C 1
ATOM 1236 O O . VAL A 1 168 ? -18.199 1.176 14.655 1.00 97.56 168 VAL A O 1
ATOM 1239 N N . PRO A 1 169 ? -19.422 0.874 12.793 1.00 97.81 169 PRO A N 1
ATOM 1240 C CA . PRO A 1 169 ? -18.335 1.210 11.873 1.00 97.81 169 PRO A CA 1
ATOM 1241 C C . PRO A 1 169 ? -18.073 2.717 11.732 1.00 97.81 169 PRO A C 1
ATOM 1243 O O . PRO A 1 169 ? -17.109 3.109 11.070 1.00 97.81 169 PRO A O 1
ATOM 1246 N N . GLU A 1 170 ? -18.944 3.572 12.265 1.00 97.69 170 GLU A N 1
ATOM 1247 C CA . GLU A 1 170 ? -18.837 5.024 12.161 1.00 97.69 170 GLU A CA 1
ATOM 1248 C C . GLU A 1 170 ? -17.673 5.585 12.993 1.00 97.69 170 GLU A C 1
ATOM 1250 O O . GLU A 1 170 ? -17.437 5.205 14.139 1.00 97.69 170 GLU A O 1
ATOM 1255 N N . LEU A 1 171 ? -16.972 6.565 12.414 1.00 98.12 171 LEU A N 1
ATOM 1256 C CA . LEU A 1 171 ? -15.878 7.298 13.065 1.00 98.12 171 LEU A CA 1
ATOM 1257 C C . LEU A 1 171 ? -16.314 8.684 13.568 1.00 98.12 171 LEU A C 1
ATOM 1259 O O . LEU A 1 171 ? -15.479 9.477 14.000 1.00 98.12 171 LEU A O 1
ATOM 1263 N N . THR A 1 172 ? -17.610 8.995 13.516 1.00 98.31 172 THR A N 1
ATOM 1264 C CA . THR A 1 172 ? -18.145 10.296 13.929 1.00 98.31 172 THR A CA 1
ATOM 1265 C C . THR A 1 172 ? -17.854 10.564 15.406 1.00 98.31 172 THR A C 1
ATOM 1267 O O . THR A 1 172 ? -18.119 9.724 16.265 1.00 98.31 172 THR A O 1
ATOM 1270 N N . GLY A 1 173 ? -17.276 11.730 15.698 1.00 97.50 173 GLY A N 1
ATOM 1271 C CA . GLY A 1 173 ? -16.849 12.131 17.039 1.00 97.50 173 GLY A CA 1
ATOM 1272 C C . GLY A 1 173 ? -15.601 11.411 17.561 1.00 97.50 173 GLY A C 1
ATOM 1273 O O . GLY A 1 173 ? -15.138 11.735 18.652 1.00 97.50 173 GLY A O 1
ATOM 1274 N N . ARG A 1 174 ? -15.026 10.460 16.808 1.00 98.38 174 ARG A N 1
ATOM 1275 C CA . ARG A 1 174 ? -13.796 9.759 17.201 1.00 98.38 174 ARG A CA 1
ATOM 1276 C C . ARG A 1 174 ? -12.578 10.626 16.952 1.00 98.38 174 ARG A C 1
ATOM 1278 O O . ARG A 1 174 ? -12.501 11.310 15.933 1.00 98.38 174 ARG A O 1
ATOM 1285 N N . ARG A 1 175 ? -11.608 10.571 17.859 1.00 98.62 175 ARG A N 1
ATOM 1286 C CA . ARG A 1 175 ? -10.356 11.321 17.754 1.00 98.62 175 ARG A CA 1
ATOM 1287 C C . ARG A 1 175 ? -9.280 10.468 17.081 1.00 98.62 175 ARG A C 1
ATOM 1289 O O . ARG A 1 175 ? -8.845 9.463 17.637 1.00 98.62 175 ARG A O 1
ATOM 1296 N N . VAL A 1 176 ? -8.872 10.840 15.870 1.00 98.75 176 VAL A N 1
ATOM 1297 C CA . VAL A 1 176 ? -7.968 10.049 15.020 1.00 98.75 176 VAL A CA 1
ATOM 1298 C C . VAL A 1 176 ? -6.661 10.800 14.789 1.00 98.75 176 VAL A C 1
ATOM 1300 O O . VAL A 1 176 ? -6.661 11.878 14.197 1.00 98.75 176 VAL A O 1
ATOM 1303 N N . GLY A 1 177 ? -5.545 10.223 15.235 1.00 98.56 177 GLY A N 1
ATOM 1304 C CA . GLY A 1 177 ? -4.205 10.768 15.019 1.00 98.56 177 GLY A CA 1
ATOM 1305 C C . GLY A 1 177 ? -3.572 10.214 13.747 1.00 98.56 177 GLY A C 1
ATOM 1306 O O . GLY A 1 177 ? -3.333 9.012 13.664 1.00 98.56 177 GLY A O 1
ATOM 1307 N N . VAL A 1 178 ? -3.279 11.065 12.764 1.00 98.62 178 VAL A N 1
ATOM 1308 C CA . VAL A 1 178 ? -2.626 10.697 11.500 1.00 98.62 178 VAL A CA 1
ATOM 1309 C C . VAL A 1 178 ? -1.172 11.168 11.511 1.00 98.62 178 VAL A C 1
ATOM 1311 O O . VAL A 1 178 ? -0.879 12.352 11.327 1.00 98.62 178 VAL A O 1
ATOM 1314 N N . ALA A 1 179 ? -0.250 10.224 11.706 1.00 97.88 179 ALA A N 1
ATOM 1315 C CA . ALA A 1 179 ? 1.187 10.479 11.697 1.00 97.88 179 ALA A CA 1
ATOM 1316 C C . ALA A 1 179 ? 1.740 10.369 10.268 1.00 97.88 179 ALA A C 1
ATOM 1318 O O . ALA A 1 179 ? 1.981 9.268 9.762 1.00 97.88 179 ALA A O 1
ATOM 1319 N N . GLY A 1 180 ? 1.940 11.518 9.624 1.00 96.94 180 GLY A N 1
ATOM 1320 C CA . GLY A 1 180 ? 2.331 11.658 8.224 1.00 96.94 180 GLY A CA 1
ATOM 1321 C C . GLY A 1 180 ? 1.145 12.014 7.331 1.00 96.94 180 GLY A C 1
ATOM 1322 O O . GLY A 1 180 ? 0.284 11.175 7.064 1.00 96.94 180 GLY A O 1
ATOM 1323 N N . VAL A 1 181 ? 1.139 13.235 6.796 1.00 97.19 181 VAL A N 1
ATOM 1324 C CA . VAL A 1 181 ? 0.132 13.764 5.858 1.00 97.19 181 VAL A CA 1
ATOM 1325 C C . VAL A 1 181 ? 0.708 13.986 4.456 1.00 97.19 181 VAL A C 1
ATOM 1327 O O . VAL A 1 181 ? 0.341 14.915 3.734 1.00 97.19 181 VAL A O 1
ATOM 1330 N N . GLY A 1 182 ? 1.587 13.073 4.033 1.00 92.81 182 GLY A N 1
ATOM 1331 C CA . GLY A 1 182 ? 2.061 12.937 2.653 1.00 92.81 182 GLY A CA 1
ATOM 1332 C C . GLY A 1 182 ? 0.963 12.480 1.679 1.00 92.81 182 GLY A C 1
ATOM 1333 O O . GLY A 1 182 ? -0.220 12.751 1.881 1.00 92.81 182 GLY A O 1
ATOM 1334 N N . LYS A 1 183 ? 1.328 11.760 0.608 1.00 90.81 183 LYS A N 1
ATOM 1335 C CA . LYS A 1 183 ? 0.398 11.399 -0.487 1.00 90.81 183 LYS A CA 1
ATOM 1336 C C . LYS A 1 183 ? -0.861 10.655 -0.029 1.00 90.81 183 LYS A C 1
ATOM 1338 O O . LYS A 1 183 ? -1.953 11.031 -0.424 1.00 90.81 183 LYS A O 1
ATOM 1343 N N . VAL A 1 184 ? -0.718 9.639 0.822 1.00 95.44 184 VAL A N 1
ATOM 1344 C CA . VAL A 1 184 ? -1.863 8.859 1.327 1.00 95.44 184 VAL A CA 1
ATOM 1345 C C . VAL A 1 184 ? -2.511 9.543 2.531 1.00 95.44 184 VAL A C 1
ATOM 1347 O O . VAL A 1 184 ? -3.732 9.642 2.606 1.00 95.44 184 VAL A O 1
ATOM 1350 N N . GLY A 1 185 ? -1.693 10.044 3.462 1.00 97.25 185 GLY A N 1
ATOM 1351 C CA . GLY A 1 185 ? -2.164 10.588 4.734 1.00 97.25 185 GLY A CA 1
ATOM 1352 C C . GLY A 1 185 ? -3.141 11.752 4.583 1.00 97.25 185 GLY A C 1
ATOM 1353 O O . GLY A 1 185 ? -4.184 11.738 5.222 1.00 97.25 185 GLY A O 1
ATOM 1354 N N . HIS A 1 186 ? -2.879 12.717 3.694 1.00 97.50 186 HIS A N 1
ATOM 1355 C CA . HIS A 1 186 ? -3.810 13.841 3.513 1.00 97.50 186 HIS A CA 1
ATOM 1356 C C . HIS A 1 186 ? -5.158 13.428 2.893 1.00 97.50 186 HIS A C 1
ATOM 1358 O O . HIS A 1 186 ? -6.181 14.028 3.204 1.00 97.50 186 HIS A O 1
ATOM 1364 N N . ILE A 1 187 ? -5.179 12.399 2.038 1.00 98.06 187 ILE A N 1
ATOM 1365 C CA . ILE A 1 187 ? -6.424 11.868 1.460 1.00 98.06 187 ILE A CA 1
ATOM 1366 C C . ILE A 1 187 ? -7.217 11.140 2.551 1.00 98.06 187 ILE A C 1
ATOM 1368 O O . ILE A 1 187 ? -8.433 11.296 2.652 1.00 98.06 187 ILE A O 1
ATOM 1372 N N . LEU A 1 188 ? -6.520 10.389 3.412 1.00 98.69 188 LEU A N 1
ATOM 1373 C CA . LEU A 1 188 ? -7.122 9.750 4.579 1.00 98.69 188 LEU A CA 1
ATOM 1374 C C . LEU A 1 188 ? -7.731 10.788 5.532 1.00 98.69 188 LEU A C 1
ATOM 1376 O O . LEU A 1 188 ? -8.860 10.594 5.971 1.00 98.69 188 LEU A O 1
ATOM 1380 N N . VAL A 1 189 ? -7.039 11.904 5.793 1.00 98.75 189 VAL A N 1
ATOM 1381 C CA . VAL A 1 189 ? -7.589 13.038 6.563 1.00 98.75 189 VAL A CA 1
ATOM 1382 C C . VAL A 1 189 ? -8.910 13.512 5.954 1.00 98.75 189 VAL A C 1
ATOM 1384 O O . VAL A 1 189 ? -9.888 13.636 6.684 1.00 98.75 189 VAL A O 1
ATOM 1387 N N . GLY A 1 190 ? -8.980 13.683 4.630 1.00 98.44 190 GLY A N 1
ATOM 1388 C CA . GLY A 1 190 ? -10.221 14.062 3.949 1.00 98.44 190 GLY A CA 1
ATOM 1389 C C . GLY A 1 190 ? -11.370 13.071 4.173 1.00 98.44 190 GLY A C 1
ATOM 1390 O O . GLY A 1 190 ? -12.488 13.488 4.474 1.00 98.44 190 GLY A O 1
ATOM 1391 N N . HIS A 1 191 ? -11.107 11.760 4.105 1.00 98.50 191 HIS A N 1
ATOM 1392 C CA . HIS A 1 191 ? -12.111 10.734 4.426 1.00 98.50 191 HIS A CA 1
ATOM 1393 C C . HIS A 1 191 ? -12.575 10.789 5.888 1.00 98.50 191 HIS A C 1
ATOM 1395 O O . HIS A 1 191 ? -13.763 10.626 6.163 1.00 98.50 191 HIS A O 1
ATOM 1401 N N . LEU A 1 192 ? -11.651 11.018 6.823 1.00 98.75 192 LEU A N 1
ATOM 1402 C CA . LEU A 1 192 ? -11.935 11.081 8.257 1.00 98.75 192 LEU A CA 1
ATOM 1403 C C . LEU A 1 192 ? -12.760 12.317 8.626 1.00 98.75 192 LEU A C 1
ATOM 1405 O O . LEU A 1 192 ? -13.762 12.196 9.330 1.00 98.75 192 LEU A O 1
ATOM 1409 N N . VAL A 1 193 ? -12.380 13.481 8.099 1.00 98.56 193 VAL A N 1
ATOM 1410 C CA . VAL A 1 193 ? -13.120 14.737 8.260 1.00 98.56 193 VAL A CA 1
ATOM 1411 C C . VAL A 1 193 ? -14.530 14.603 7.685 1.00 98.56 193 VAL A C 1
ATOM 1413 O O . VAL A 1 193 ? -15.503 14.906 8.371 1.00 98.56 193 VAL A O 1
ATOM 1416 N N . ALA A 1 194 ? -14.668 14.061 6.470 1.00 98.25 194 ALA A N 1
ATOM 1417 C CA . ALA A 1 194 ? -15.977 13.826 5.856 1.00 98.25 194 ALA A CA 1
ATOM 1418 C C . ALA A 1 194 ? -16.854 12.845 6.660 1.00 98.25 194 ALA A C 1
ATOM 1420 O O . ALA A 1 194 ? -18.079 12.935 6.614 1.00 98.25 194 ALA A O 1
ATOM 1421 N N . ALA A 1 195 ? -16.243 11.928 7.417 1.00 98.00 195 ALA A N 1
ATOM 1422 C CA . ALA A 1 195 ? -16.932 11.010 8.326 1.00 98.00 195 ALA A CA 1
ATOM 1423 C C . ALA A 1 195 ? -17.264 11.627 9.705 1.00 98.00 195 ALA A C 1
ATOM 1425 O O . ALA A 1 195 ? -17.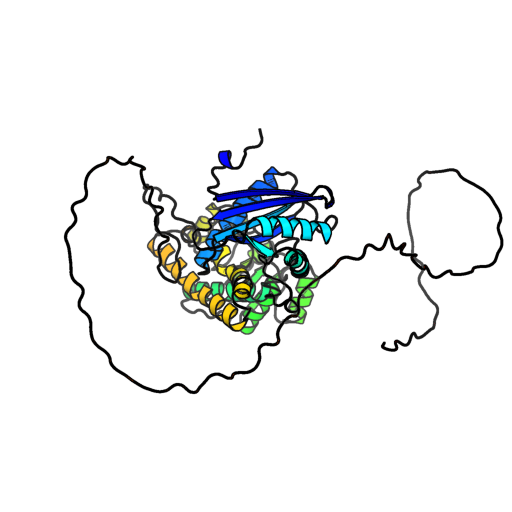852 10.954 10.557 1.00 98.00 195 ALA A O 1
ATOM 1426 N N . GLY A 1 196 ? -16.890 12.888 9.941 1.00 98.19 196 GLY A N 1
ATOM 1427 C CA . GLY A 1 196 ? -17.127 13.605 11.193 1.00 98.19 196 GLY A CA 1
ATOM 1428 C C . GLY A 1 196 ? -16.175 13.225 12.329 1.00 98.19 196 GLY A C 1
ATOM 1429 O O . GLY A 1 196 ? -16.548 13.370 13.492 1.00 98.19 196 GLY A O 1
ATOM 1430 N N . ALA A 1 197 ? -14.986 12.698 12.026 1.00 98.62 197 ALA A N 1
ATOM 1431 C CA . ALA A 1 197 ? -13.953 12.436 13.027 1.00 98.62 197 ALA A CA 1
ATOM 1432 C C . ALA A 1 197 ? -13.207 13.726 13.418 1.00 98.62 197 ALA A C 1
ATOM 1434 O O . ALA A 1 197 ? -13.014 14.624 12.598 1.00 98.62 197 ALA A O 1
ATOM 1435 N N . HIS A 1 198 ? -12.721 13.795 14.656 1.00 98.56 198 HIS A N 1
ATOM 1436 C CA . HIS A 1 198 ? -11.783 14.827 15.097 1.00 98.56 198 HIS A CA 1
ATOM 1437 C C . HIS A 1 198 ? -10.362 14.397 14.741 1.00 98.56 198 HIS A C 1
ATOM 1439 O O . HIS A 1 198 ? -9.841 13.438 15.309 1.00 98.56 198 HIS A O 1
ATOM 1445 N N . VAL A 1 199 ? -9.728 15.083 13.795 1.00 98.75 199 VAL A N 1
ATOM 1446 C CA . VAL A 1 199 ? -8.433 14.649 13.259 1.00 98.75 199 VAL A CA 1
ATOM 1447 C C . VAL A 1 199 ? -7.289 15.459 13.861 1.00 98.75 199 VAL A C 1
ATOM 1449 O O . VAL A 1 199 ? -7.309 16.689 13.836 1.00 98.75 199 VAL A O 1
ATOM 1452 N N . VAL A 1 200 ? -6.277 14.750 14.362 1.00 98.62 200 VAL A N 1
ATOM 1453 C CA . VAL A 1 200 ? -4.996 15.305 14.816 1.00 98.62 200 VAL A CA 1
ATOM 1454 C C . VAL A 1 200 ? -3.919 14.867 13.829 1.00 98.62 200 VAL A C 1
ATOM 1456 O O . VAL A 1 200 ? -3.839 13.687 13.501 1.00 98.62 200 VAL A O 1
ATOM 1459 N N . ILE A 1 201 ? -3.086 15.779 13.338 1.00 98.62 201 ILE A N 1
ATOM 1460 C CA . ILE A 1 201 ? -2.054 15.481 12.339 1.00 98.62 201 ILE A CA 1
ATOM 1461 C C . ILE A 1 201 ? -0.663 15.894 12.813 1.00 98.62 201 ILE A C 1
ATOM 1463 O O . ILE A 1 201 ? -0.498 16.816 13.611 1.00 98.62 201 ILE A O 1
ATOM 1467 N N . THR A 1 202 ? 0.351 15.232 12.267 1.00 98.06 202 THR A N 1
ATOM 1468 C CA . THR A 1 202 ? 1.747 15.671 12.339 1.00 98.06 202 THR A CA 1
ATOM 1469 C C . THR A 1 202 ? 2.493 15.225 11.087 1.00 98.06 202 THR A C 1
ATOM 1471 O O . THR A 1 202 ? 2.145 14.208 10.480 1.00 98.06 202 THR A O 1
ATOM 1474 N N . ASP A 1 203 ? 3.498 15.990 10.675 1.00 97.31 203 ASP A N 1
ATOM 1475 C CA . ASP A 1 203 ? 4.414 15.638 9.593 1.00 97.31 203 ASP A CA 1
ATOM 1476 C C . ASP A 1 203 ? 5.738 16.380 9.792 1.00 97.31 203 ASP A C 1
ATOM 1478 O O . ASP A 1 203 ? 5.757 17.510 10.279 1.00 97.31 203 ASP A O 1
ATOM 1482 N N . VAL A 1 204 ? 6.840 15.759 9.377 1.00 94.06 204 VAL A N 1
ATOM 1483 C CA . VAL A 1 204 ? 8.170 16.385 9.407 1.00 94.06 204 VAL A CA 1
ATOM 1484 C C . VAL A 1 204 ? 8.308 17.494 8.363 1.00 94.06 204 VAL A C 1
ATOM 1486 O O . VAL A 1 204 ? 9.187 18.341 8.489 1.00 94.06 204 VAL A O 1
ATOM 1489 N N . ALA A 1 205 ? 7.468 17.487 7.321 1.00 92.81 205 ALA A N 1
ATOM 1490 C CA . ALA A 1 205 ? 7.437 18.506 6.281 1.00 92.81 205 ALA A CA 1
ATOM 1491 C C . ALA A 1 205 ? 6.372 19.577 6.597 1.00 92.81 205 ALA A C 1
ATOM 1493 O O . ALA A 1 205 ? 5.176 19.309 6.428 1.00 92.81 205 ALA A O 1
ATOM 1494 N N . PRO A 1 206 ? 6.763 20.821 6.949 1.00 95.56 206 PRO A N 1
ATOM 1495 C CA . PRO A 1 206 ? 5.807 21.889 7.256 1.00 95.56 206 PRO A CA 1
ATOM 1496 C C . PRO A 1 206 ? 4.822 22.157 6.112 1.00 95.56 206 PRO A C 1
ATOM 1498 O O . PRO A 1 206 ? 3.626 22.316 6.339 1.00 95.56 206 PRO A O 1
ATOM 1501 N N . SER A 1 207 ? 5.292 22.083 4.864 1.00 96.81 207 SER A N 1
ATOM 1502 C CA . SER A 1 207 ? 4.455 22.271 3.673 1.00 96.81 207 SER A CA 1
ATOM 1503 C C . SER A 1 207 ? 3.346 21.218 3.528 1.00 96.81 207 SER A C 1
ATOM 1505 O O . SER A 1 207 ? 2.284 21.506 2.972 1.00 96.81 207 SER A O 1
ATOM 1507 N N . ALA A 1 208 ? 3.546 19.994 4.035 1.00 96.00 208 ALA A N 1
ATOM 1508 C CA . ALA A 1 208 ? 2.514 18.958 4.031 1.00 96.00 208 ALA A CA 1
ATOM 1509 C C . ALA A 1 208 ? 1.414 19.256 5.061 1.00 96.00 208 ALA A C 1
ATOM 1511 O O . ALA A 1 208 ? 0.228 19.079 4.759 1.00 96.00 208 ALA A O 1
ATOM 1512 N N . VAL A 1 209 ? 1.802 19.760 6.236 1.00 97.62 209 VAL A N 1
ATOM 1513 C CA . VAL A 1 209 ? 0.877 20.228 7.276 1.00 97.62 209 VAL A CA 1
ATOM 1514 C C . VAL A 1 209 ? 0.071 21.423 6.773 1.00 97.62 209 VAL A C 1
ATOM 1516 O O . VAL A 1 209 ? -1.157 21.396 6.828 1.00 97.62 209 VAL A O 1
ATOM 1519 N N . GLU A 1 210 ? 0.736 22.437 6.217 1.00 97.56 210 GLU A N 1
ATOM 1520 C CA . GLU A 1 210 ? 0.102 23.648 5.679 1.00 97.56 210 GLU A CA 1
ATOM 1521 C C . GLU A 1 210 ? -0.924 23.324 4.592 1.00 97.56 210 GLU A C 1
ATOM 1523 O O . GLU A 1 210 ? -2.066 23.773 4.668 1.00 97.56 210 GLU A O 1
ATOM 1528 N N . ARG A 1 211 ? -0.560 22.478 3.619 1.00 97.75 211 ARG A N 1
ATOM 1529 C CA . ARG A 1 211 ? -1.477 22.020 2.564 1.00 97.75 211 ARG A CA 1
ATOM 1530 C C . ARG A 1 211 ? -2.697 21.299 3.136 1.00 97.75 211 ARG A C 1
ATOM 1532 O O . ARG A 1 211 ? -3.806 21.496 2.646 1.00 97.75 211 ARG A O 1
ATOM 1539 N N . THR A 1 212 ? -2.501 20.462 4.153 1.00 97.94 212 THR A N 1
ATOM 1540 C CA . THR A 1 212 ? -3.599 19.712 4.775 1.00 97.94 212 THR A CA 1
ATOM 1541 C C . THR A 1 212 ? -4.530 20.646 5.548 1.00 97.94 212 THR A C 1
ATOM 1543 O O . THR A 1 212 ? -5.741 20.554 5.378 1.00 97.94 212 THR A O 1
ATOM 1546 N N . ARG A 1 213 ? -3.989 21.611 6.305 1.00 97.88 213 ARG A N 1
ATOM 1547 C CA . ARG A 1 213 ? -4.784 22.639 7.001 1.00 97.88 213 ARG A CA 1
ATOM 1548 C C . ARG A 1 213 ? -5.493 23.602 6.054 1.00 97.88 213 ARG A C 1
ATOM 1550 O O . ARG A 1 213 ? -6.570 24.080 6.379 1.00 97.88 213 ARG A O 1
ATOM 1557 N N . ALA A 1 214 ? -4.907 23.904 4.898 1.00 97.62 214 ALA A N 1
ATOM 1558 C CA . ALA A 1 214 ? -5.559 24.742 3.896 1.00 97.62 214 ALA A CA 1
ATOM 1559 C C . ALA A 1 214 ? -6.824 24.071 3.331 1.00 97.62 214 ALA A C 1
ATOM 1561 O O . ALA A 1 214 ? -7.805 24.755 3.056 1.00 97.62 214 ALA A O 1
ATOM 1562 N N . ALA A 1 215 ? -6.806 22.741 3.181 1.00 97.50 215 ALA A N 1
ATOM 1563 C CA . ALA A 1 215 ? -7.966 21.959 2.752 1.00 97.50 215 ALA A CA 1
ATOM 1564 C C . ALA A 1 215 ? -8.953 21.665 3.897 1.00 97.50 215 ALA A C 1
ATOM 1566 O O . ALA A 1 215 ? -10.157 21.611 3.660 1.00 97.50 215 ALA A O 1
ATOM 1567 N N . HIS A 1 216 ? -8.441 21.490 5.119 1.00 97.94 216 HIS A N 1
ATOM 1568 C CA . HIS A 1 216 ? -9.208 21.141 6.316 1.00 97.94 216 HIS A CA 1
ATOM 1569 C C . HIS A 1 216 ? -8.755 21.997 7.515 1.00 97.94 216 HIS A C 1
ATOM 1571 O O . HIS A 1 216 ? -7.934 21.544 8.318 1.00 97.94 216 HIS A O 1
ATOM 1577 N N . PRO A 1 217 ? -9.223 23.254 7.644 1.00 97.38 217 PRO A N 1
ATOM 1578 C CA . PRO A 1 217 ? -8.806 24.167 8.716 1.00 97.38 217 PRO A CA 1
ATOM 1579 C C . PRO A 1 217 ? -9.110 23.679 10.140 1.00 97.38 217 PRO A C 1
ATOM 1581 O O . PRO A 1 217 ? -8.492 24.154 11.093 1.00 97.38 217 PRO A O 1
ATOM 1584 N N . GLU A 1 218 ? -10.056 22.752 10.279 1.00 97.25 218 GLU A N 1
ATOM 1585 C CA . GLU A 1 218 ? -10.530 22.150 11.524 1.00 97.25 218 GLU A CA 1
ATOM 1586 C C . GLU A 1 218 ? -9.582 21.101 12.127 1.00 97.25 218 GLU A C 1
ATOM 1588 O O . GLU A 1 218 ? -9.786 20.693 13.271 1.00 97.25 218 GLU A O 1
ATOM 1593 N N . VAL A 1 219 ? -8.562 20.648 11.387 1.00 97.94 219 VAL A N 1
ATOM 1594 C CA . VAL A 1 219 ? -7.615 19.645 11.897 1.00 97.94 219 VAL A CA 1
ATOM 1595 C C . VAL A 1 219 ? -6.672 20.250 12.934 1.00 97.94 219 VAL A C 1
ATOM 1597 O O . VAL A 1 219 ? -6.137 21.351 12.769 1.00 97.94 219 VAL A O 1
ATOM 1600 N N . GLU A 1 220 ? -6.424 19.496 13.999 1.00 98.25 220 GLU A N 1
ATOM 1601 C CA . GLU A 1 220 ? -5.459 19.849 15.036 1.00 98.25 220 GLU A CA 1
ATOM 1602 C C . GLU A 1 220 ? -4.052 19.420 14.611 1.00 98.25 220 GLU A C 1
ATOM 1604 O O . GLU A 1 220 ? -3.878 18.362 14.009 1.00 98.25 220 GLU A O 1
ATOM 1609 N N . VAL A 1 221 ? -3.032 20.219 14.930 1.00 98.25 221 VAL A N 1
ATOM 1610 C CA . VAL A 1 221 ? -1.634 19.901 14.610 1.00 98.25 221 VAL A CA 1
ATOM 1611 C C . VAL A 1 221 ? -0.828 19.751 15.887 1.00 98.25 221 VAL A C 1
ATOM 1613 O O . VAL A 1 221 ? -0.862 20.631 16.744 1.00 98.25 221 VAL A O 1
ATOM 1616 N N . VAL A 1 222 ? -0.054 18.672 15.966 1.00 97.88 222 VAL A N 1
ATOM 1617 C CA . VAL A 1 222 ? 0.958 18.457 17.009 1.00 97.88 222 VAL A CA 1
ATOM 1618 C C . VAL A 1 222 ? 2.362 18.473 16.405 1.00 97.88 222 VAL A C 1
ATOM 1620 O O . VAL A 1 222 ? 2.539 18.206 15.213 1.00 97.88 222 VAL A O 1
ATOM 1623 N N . SER A 1 223 ? 3.361 18.816 17.222 1.00 95.56 223 SER A N 1
ATOM 1624 C CA . SER A 1 223 ? 4.738 19.066 16.770 1.00 95.56 223 SER A CA 1
ATOM 1625 C C . SER A 1 223 ? 5.389 17.856 16.110 1.00 95.56 223 SER A C 1
ATOM 1627 O O . SER A 1 223 ? 6.103 18.007 15.124 1.00 95.56 223 SER A O 1
ATOM 1629 N N . ASP A 1 224 ? 5.128 16.666 16.642 1.00 95.12 224 ASP A N 1
ATOM 1630 C CA . ASP A 1 224 ? 5.799 15.433 16.252 1.00 95.12 224 ASP A CA 1
ATOM 1631 C C . ASP A 1 224 ? 4.979 14.194 16.649 1.00 95.12 224 ASP A C 1
ATOM 1633 O O . ASP A 1 224 ? 3.923 14.266 17.290 1.00 95.12 224 ASP A O 1
ATOM 1637 N N . VAL A 1 225 ? 5.471 13.031 16.215 1.00 94.31 225 VAL A N 1
ATOM 1638 C CA . VAL A 1 225 ? 4.834 11.730 16.445 1.00 94.31 225 VAL A CA 1
ATOM 1639 C C . VAL A 1 225 ? 4.860 11.336 17.923 1.00 94.31 225 VAL A C 1
ATOM 1641 O O . VAL A 1 225 ? 3.882 10.766 18.398 1.00 94.31 225 VAL A O 1
ATOM 1644 N N . ASP A 1 226 ? 5.917 11.668 18.663 1.00 93.25 226 ASP A N 1
ATOM 1645 C CA . ASP A 1 226 ? 6.037 11.317 20.085 1.00 93.25 226 ASP A CA 1
ATOM 1646 C C . ASP A 1 226 ? 4.994 12.066 20.921 1.00 93.25 226 ASP A C 1
ATOM 1648 O O . ASP A 1 226 ? 4.296 11.477 21.751 1.00 93.25 226 ASP A O 1
ATOM 1652 N N . THR A 1 227 ? 4.804 13.350 20.621 1.00 95.69 227 THR A N 1
ATOM 1653 C CA . THR A 1 227 ? 3.736 14.173 21.187 1.00 95.69 227 THR A CA 1
ATOM 1654 C C . THR A 1 227 ? 2.374 13.568 20.865 1.00 95.69 227 THR A C 1
ATOM 1656 O O . THR A 1 227 ? 1.560 13.402 21.770 1.00 95.69 227 THR A O 1
ATOM 1659 N N . MET A 1 228 ? 2.133 13.166 19.608 1.00 96.75 228 MET A N 1
ATOM 1660 C CA . MET A 1 228 ? 0.888 12.500 19.202 1.00 96.75 228 MET A CA 1
ATOM 1661 C C . MET A 1 228 ? 0.634 11.205 19.987 1.00 96.75 228 MET A C 1
ATOM 1663 O O . MET A 1 228 ? -0.481 10.994 20.461 1.00 96.75 228 MET A O 1
ATOM 1667 N N . ILE A 1 229 ? 1.651 10.354 20.146 1.00 93.88 229 ILE A N 1
ATOM 1668 C CA . ILE A 1 229 ? 1.573 9.085 20.888 1.00 93.88 229 ILE A CA 1
ATOM 1669 C C . ILE A 1 229 ? 1.159 9.316 22.349 1.00 93.88 229 ILE A C 1
ATOM 1671 O O . ILE A 1 229 ? 0.421 8.504 22.912 1.00 93.88 229 ILE A O 1
ATOM 1675 N N . GLY A 1 230 ? 1.598 10.430 22.943 1.00 93.00 230 GLY A N 1
ATOM 1676 C CA . GLY A 1 230 ? 1.232 10.843 24.297 1.00 93.00 230 GLY A CA 1
ATOM 1677 C C . GLY A 1 230 ? -0.176 11.436 24.443 1.00 93.00 230 GLY A C 1
ATOM 1678 O O . GLY A 1 230 ? -0.629 11.624 25.574 1.00 93.00 230 GLY A O 1
ATOM 1679 N N . THR A 1 231 ? -0.884 11.721 23.345 1.00 94.94 231 THR A N 1
ATOM 1680 C CA . THR A 1 231 ? -2.265 12.236 23.380 1.00 94.94 231 THR A CA 1
ATOM 1681 C C . THR A 1 231 ? -3.306 11.118 23.451 1.00 94.94 231 THR A C 1
ATOM 1683 O O . THR A 1 231 ? -3.090 10.021 22.946 1.00 94.94 231 THR A O 1
ATOM 1686 N N . GLU A 1 232 ? -4.461 11.397 24.062 1.00 96.94 232 GLU A N 1
ATOM 1687 C CA . GLU A 1 232 ? -5.617 10.490 24.035 1.00 96.94 232 GLU A CA 1
ATOM 1688 C C . GLU A 1 232 ? -6.228 10.458 22.624 1.00 96.94 232 GLU A C 1
ATOM 1690 O O . GLU A 1 232 ? -6.761 11.465 22.141 1.00 96.94 232 GLU A O 1
ATOM 1695 N N . LEU A 1 233 ? -6.153 9.297 21.968 1.00 98.06 233 LEU A N 1
ATOM 1696 C CA . LEU A 1 233 ? -6.666 9.063 20.618 1.00 98.06 233 LEU A CA 1
ATOM 1697 C C . LEU A 1 233 ? -7.551 7.818 20.600 1.00 98.06 233 LEU A C 1
ATOM 1699 O O . LEU A 1 233 ? -7.169 6.771 21.106 1.00 98.06 233 LEU A O 1
ATOM 1703 N N . ASP A 1 234 ? -8.686 7.850 19.915 1.00 98.62 234 ASP A N 1
ATOM 1704 C CA . ASP A 1 234 ? -9.459 6.632 19.651 1.00 98.62 234 ASP A CA 1
ATOM 1705 C C . ASP A 1 234 ? -8.731 5.711 18.658 1.00 98.62 234 ASP A C 1
ATOM 1707 O O . ASP A 1 234 ? -8.719 4.487 18.829 1.00 98.62 234 ASP A O 1
ATOM 1711 N N . VAL A 1 235 ? -8.093 6.312 17.646 1.00 98.75 235 VAL A N 1
ATOM 1712 C CA . VAL A 1 235 ? -7.338 5.615 16.596 1.00 98.75 235 VAL A CA 1
ATOM 1713 C C . VAL A 1 235 ? -5.998 6.306 16.349 1.00 98.75 235 VAL A C 1
ATOM 1715 O O . VAL A 1 235 ? -5.955 7.514 16.114 1.00 98.75 235 VAL A O 1
ATOM 1718 N N . PHE A 1 236 ? -4.913 5.534 16.311 1.00 98.56 236 PHE A N 1
ATOM 1719 C CA . PHE A 1 236 ? -3.608 5.973 15.816 1.00 98.56 236 PHE A CA 1
ATOM 1720 C C . PHE A 1 236 ? -3.332 5.401 14.417 1.00 98.56 236 PHE A C 1
ATOM 1722 O O . PHE A 1 236 ? -3.400 4.190 14.188 1.00 98.56 236 PHE A O 1
ATOM 1729 N N . ALA A 1 237 ? -3.009 6.276 13.468 1.00 98.44 237 ALA A N 1
ATOM 1730 C CA . ALA A 1 237 ? -2.839 5.963 12.056 1.00 98.44 237 ALA A CA 1
ATOM 1731 C C . ALA A 1 237 ? -1.424 6.326 11.573 1.00 98.44 237 ALA A C 1
ATOM 1733 O O . ALA A 1 237 ? -1.190 7.445 11.104 1.00 98.44 237 ALA A O 1
ATOM 1734 N N . PRO A 1 238 ? -0.460 5.392 11.654 1.00 97.25 238 PRO A N 1
ATOM 1735 C CA . PRO A 1 238 ? 0.875 5.607 11.108 1.00 97.25 238 PRO A CA 1
ATOM 1736 C C . PRO A 1 238 ? 0.860 5.575 9.573 1.00 97.25 238 PRO A C 1
ATOM 1738 O O . PRO A 1 238 ? 0.568 4.552 8.949 1.00 97.25 238 PRO A O 1
ATOM 1741 N N . CYS A 1 239 ? 1.196 6.701 8.947 1.00 95.94 239 CYS A N 1
ATOM 1742 C CA . CYS A 1 239 ? 1.111 6.922 7.500 1.00 95.94 239 CYS A CA 1
ATOM 1743 C C . CYS A 1 239 ? 2.425 7.422 6.869 1.00 95.94 239 CYS A C 1
ATOM 1745 O O . CYS A 1 239 ? 2.452 7.681 5.666 1.00 95.94 239 CYS A O 1
ATOM 1747 N N . ALA A 1 240 ? 3.505 7.532 7.651 1.00 86.56 240 ALA A N 1
ATOM 1748 C CA . ALA A 1 240 ? 4.832 7.948 7.192 1.00 86.56 240 ALA A CA 1
ATOM 1749 C C . ALA A 1 240 ? 5.791 6.758 6.997 1.00 86.56 240 ALA A C 1
ATOM 1751 O O . ALA A 1 240 ? 5.933 6.241 5.888 1.00 86.56 240 ALA A O 1
ATOM 1752 N N . MET A 1 241 ? 6.445 6.319 8.075 1.00 78.25 241 MET A N 1
ATOM 1753 C CA . MET A 1 241 ? 7.517 5.319 8.054 1.00 78.25 241 MET A CA 1
ATOM 1754 C C . MET A 1 241 ? 7.099 4.012 8.735 1.00 78.25 241 MET A C 1
ATOM 1756 O O . MET A 1 241 ? 6.219 3.990 9.597 1.00 78.25 241 MET A O 1
ATOM 1760 N N . GLY A 1 242 ? 7.745 2.914 8.337 1.00 84.50 242 GLY A N 1
ATOM 1761 C CA . GLY A 1 242 ? 7.667 1.641 9.056 1.00 84.50 242 GLY A CA 1
ATOM 1762 C C . GLY A 1 242 ? 8.440 1.677 10.377 1.00 84.50 242 GLY A C 1
ATOM 1763 O O . GLY A 1 242 ? 9.228 2.587 10.618 1.00 84.50 242 GLY A O 1
ATOM 1764 N N . GLY A 1 243 ? 8.222 0.676 11.227 1.00 87.31 243 GLY A N 1
ATOM 1765 C CA . GLY A 1 243 ? 8.929 0.496 12.497 1.00 87.31 243 GLY A CA 1
ATOM 1766 C C . GLY A 1 243 ? 8.534 1.466 13.611 1.00 87.31 243 GLY A C 1
ATOM 1767 O O . GLY A 1 243 ? 9.169 1.460 14.655 1.00 87.31 243 GLY A O 1
ATOM 1768 N N . VAL A 1 244 ? 7.494 2.282 13.414 1.00 92.06 244 VAL A N 1
ATOM 1769 C CA . VAL A 1 244 ? 7.030 3.272 14.403 1.00 92.06 244 VAL A CA 1
ATOM 1770 C C . VAL A 1 244 ? 6.433 2.635 15.662 1.00 92.06 244 VAL A C 1
ATOM 1772 O O . VAL A 1 244 ? 6.404 3.259 16.718 1.00 92.06 244 VAL A O 1
ATOM 1775 N N . LEU A 1 245 ? 5.959 1.390 15.572 1.00 95.44 245 LEU A N 1
ATOM 1776 C CA . LEU A 1 245 ? 5.463 0.622 16.712 1.00 95.44 245 LEU A CA 1
ATOM 1777 C C . LEU A 1 245 ? 6.623 -0.214 17.271 1.00 95.44 245 LEU A C 1
ATOM 1779 O O . LEU A 1 245 ? 6.911 -1.298 16.755 1.00 95.44 245 LEU A O 1
ATOM 1783 N N . THR A 1 246 ? 7.292 0.319 18.290 1.00 95.69 246 THR A N 1
ATOM 1784 C CA . THR A 1 246 ? 8.349 -0.315 19.088 1.00 95.69 246 THR A CA 1
ATOM 1785 C C . THR A 1 246 ? 7.789 -0.729 20.449 1.00 95.69 246 THR A C 1
ATOM 1787 O O . THR A 1 246 ? 6.637 -0.426 20.767 1.00 95.69 246 THR A O 1
ATOM 1790 N N . ASP A 1 247 ? 8.594 -1.400 21.271 1.00 96.25 247 ASP A N 1
ATOM 1791 C CA . ASP A 1 247 ? 8.213 -1.721 22.649 1.00 96.25 247 ASP A CA 1
ATOM 1792 C C . ASP A 1 247 ? 7.885 -0.440 23.447 1.00 96.25 247 ASP A C 1
ATOM 1794 O O . ASP A 1 247 ? 6.875 -0.373 24.150 1.00 96.25 247 ASP A O 1
ATOM 1798 N N . GLU A 1 248 ? 8.686 0.614 23.272 1.00 95.62 248 GLU A N 1
ATOM 1799 C CA . GLU A 1 248 ? 8.541 1.906 23.948 1.00 95.62 248 GLU A CA 1
ATOM 1800 C C . GLU A 1 248 ? 7.321 2.684 23.452 1.00 95.62 248 GLU A C 1
ATOM 1802 O O . GLU A 1 248 ? 6.528 3.173 24.261 1.00 95.62 248 GLU A O 1
ATOM 1807 N N . THR A 1 249 ? 7.126 2.785 22.132 1.00 95.12 249 THR A N 1
ATOM 1808 C CA . THR A 1 249 ? 5.980 3.535 21.599 1.00 95.12 249 THR A CA 1
ATOM 1809 C C . THR A 1 249 ? 4.674 2.816 21.900 1.00 95.12 249 THR A C 1
ATOM 1811 O O . THR A 1 249 ? 3.696 3.461 22.280 1.00 95.12 249 THR A O 1
ATOM 1814 N N . VAL A 1 250 ? 4.658 1.478 21.839 1.00 96.38 250 VAL A N 1
ATOM 1815 C CA . VAL A 1 250 ? 3.505 0.684 22.270 1.00 96.38 250 VAL A CA 1
ATOM 1816 C C . VAL A 1 250 ? 3.257 0.818 23.756 1.00 96.38 250 VAL A C 1
ATOM 1818 O O . VAL A 1 250 ? 2.091 0.779 24.118 1.00 96.38 250 VAL A O 1
ATOM 1821 N N . ALA A 1 251 ? 4.264 1.030 24.609 1.00 95.88 251 ALA A N 1
ATOM 1822 C CA . ALA A 1 251 ? 4.082 1.325 26.034 1.00 95.88 251 ALA A CA 1
ATOM 1823 C C . ALA A 1 251 ? 3.546 2.749 26.304 1.00 95.88 251 ALA A C 1
ATOM 1825 O O . ALA A 1 251 ? 2.785 2.948 27.254 1.00 95.88 251 ALA A O 1
ATOM 1826 N N . ALA A 1 252 ? 3.852 3.724 25.451 1.00 96.00 252 ALA A N 1
ATOM 1827 C CA . ALA A 1 252 ? 3.363 5.098 25.588 1.00 96.00 252 ALA A CA 1
ATOM 1828 C C . ALA A 1 252 ? 1.978 5.336 24.954 1.00 96.00 252 ALA A C 1
ATOM 1830 O O . ALA A 1 252 ? 1.241 6.202 25.419 1.00 96.00 252 ALA A O 1
ATOM 1831 N N . LEU A 1 253 ? 1.606 4.549 23.937 1.00 95.88 253 LEU A N 1
ATOM 1832 C CA . LEU A 1 253 ? 0.367 4.689 23.163 1.00 95.88 253 LEU A CA 1
ATOM 1833 C C . LEU A 1 253 ? -0.889 4.750 24.046 1.00 95.88 253 LEU A C 1
ATOM 1835 O O . LEU A 1 253 ? -1.164 3.846 24.843 1.00 95.88 253 LEU A O 1
ATOM 1839 N N . ARG A 1 254 ? -1.694 5.797 23.850 1.00 95.81 254 ARG A N 1
ATOM 1840 C CA . ARG A 1 254 ? -2.988 6.007 24.521 1.00 95.81 254 ARG A CA 1
ATOM 1841 C C . ARG A 1 254 ? -4.122 5.892 23.507 1.00 95.81 254 ARG A C 1
ATOM 1843 O O . ARG A 1 254 ? -4.792 6.866 23.178 1.00 95.81 254 ARG A O 1
ATOM 1850 N N . THR A 1 255 ? -4.282 4.689 22.951 1.00 97.50 255 THR A N 1
ATOM 1851 C CA . THR A 1 255 ? -5.289 4.424 21.919 1.00 97.50 255 THR A CA 1
ATOM 1852 C C . THR A 1 255 ? -5.981 3.077 22.048 1.00 97.50 255 THR A C 1
ATOM 1854 O O . THR A 1 255 ? -5.554 2.221 22.820 1.00 97.50 255 THR A O 1
ATOM 1857 N N . ARG A 1 256 ? -7.073 2.893 21.297 1.00 97.88 256 ARG A N 1
ATOM 1858 C CA . ARG A 1 256 ? -7.815 1.627 21.207 1.00 97.88 256 ARG A CA 1
ATOM 1859 C C . ARG A 1 256 ? -7.550 0.883 19.906 1.00 97.88 256 ARG A C 1
ATOM 1861 O O . ARG A 1 256 ? -7.618 -0.343 19.897 1.00 97.88 256 ARG A O 1
ATOM 1868 N N . ILE A 1 257 ? -7.255 1.604 18.826 1.00 98.69 257 ILE A N 1
ATOM 1869 C CA . ILE A 1 257 ? -7.050 1.033 17.494 1.00 98.69 257 ILE A CA 1
ATOM 1870 C C . ILE A 1 257 ? -5.762 1.589 16.894 1.00 98.69 257 ILE A C 1
ATOM 1872 O O . ILE A 1 257 ? -5.514 2.791 16.929 1.00 98.69 257 ILE A O 1
ATOM 1876 N N . VAL A 1 258 ? -4.981 0.717 16.264 1.00 98.44 258 VAL A N 1
ATOM 1877 C CA . VAL A 1 258 ? -3.892 1.107 15.370 1.00 98.44 258 VAL A CA 1
ATOM 1878 C C . VAL A 1 258 ? -4.227 0.639 13.959 1.00 98.44 258 VAL A C 1
ATOM 1880 O O . VAL A 1 258 ? -4.339 -0.559 13.706 1.00 98.44 258 VAL A O 1
ATOM 1883 N N . CYS A 1 259 ? -4.405 1.586 13.039 1.00 98.44 259 CYS A N 1
ATOM 1884 C CA . CYS A 1 259 ? -4.738 1.309 11.643 1.00 98.44 259 CYS A CA 1
ATOM 1885 C C . CYS A 1 259 ? -4.180 2.420 10.750 1.00 98.44 259 CYS A C 1
ATOM 1887 O O . CYS A 1 259 ? -4.715 3.523 10.719 1.00 98.44 259 CYS A O 1
ATOM 1889 N N . GLY A 1 260 ? -3.099 2.140 10.023 1.00 97.06 260 GLY A N 1
ATOM 1890 C CA . GLY A 1 260 ? -2.396 3.138 9.212 1.00 97.06 260 GLY A CA 1
ATOM 1891 C C . GLY A 1 260 ? -1.986 2.638 7.831 1.00 97.06 260 GLY A C 1
ATOM 1892 O O . GLY A 1 260 ? -2.085 1.450 7.526 1.00 97.06 260 GLY A O 1
ATOM 1893 N N . ALA A 1 261 ? -1.502 3.559 6.997 1.00 95.50 261 ALA A N 1
ATOM 1894 C CA . ALA A 1 261 ? -1.071 3.275 5.630 1.00 95.50 261 ALA A CA 1
ATOM 1895 C C . ALA A 1 261 ? 0.386 2.798 5.518 1.00 95.50 261 ALA A C 1
ATOM 1897 O O . ALA A 1 261 ? 0.751 2.192 4.506 1.00 95.50 261 ALA A O 1
ATOM 1898 N N . ALA A 1 262 ? 1.229 3.080 6.517 1.00 90.38 262 ALA A N 1
ATOM 1899 C CA . ALA A 1 262 ? 2.652 2.758 6.462 1.00 90.38 262 ALA A CA 1
ATOM 1900 C C . ALA A 1 262 ? 2.871 1.245 6.305 1.00 90.38 262 ALA A C 1
ATOM 1902 O O . ALA A 1 262 ? 2.116 0.436 6.840 1.00 90.38 262 ALA A O 1
ATOM 1903 N N . ASN A 1 263 ? 3.902 0.852 5.558 1.00 87.38 263 ASN A N 1
ATOM 1904 C CA . ASN A 1 263 ? 4.306 -0.551 5.455 1.00 87.38 263 ASN A CA 1
ATOM 1905 C C . ASN A 1 263 ? 5.259 -0.904 6.603 1.00 87.38 263 ASN A C 1
ATOM 1907 O O . ASN A 1 263 ? 6.087 -0.081 6.983 1.00 87.38 263 ASN A O 1
ATOM 1911 N N . ASN A 1 264 ? 5.206 -2.149 7.079 1.00 86.19 264 ASN A N 1
ATOM 1912 C CA . ASN A 1 264 ? 6.065 -2.683 8.137 1.00 86.19 264 ASN A CA 1
ATOM 1913 C C . ASN A 1 264 ? 5.969 -1.869 9.433 1.00 86.19 264 ASN A C 1
ATOM 1915 O O . ASN A 1 264 ? 6.984 -1.463 9.985 1.00 86.19 264 ASN A O 1
ATOM 1919 N N . GLN A 1 265 ? 4.752 -1.607 9.914 1.00 92.19 265 GLN A N 1
ATOM 1920 C CA . GLN A 1 265 ? 4.523 -0.694 11.049 1.00 92.19 265 GLN A CA 1
ATOM 1921 C C . GLN A 1 265 ? 5.162 -1.176 12.361 1.00 92.19 265 GLN A C 1
ATOM 1923 O O . GLN A 1 265 ? 5.601 -0.356 13.162 1.00 92.19 265 GLN A O 1
ATOM 1928 N N . LEU A 1 266 ? 5.239 -2.495 12.561 1.00 92.94 266 LEU A N 1
ATOM 1929 C CA . LEU A 1 266 ? 5.861 -3.116 13.733 1.00 92.94 266 LEU A CA 1
ATOM 1930 C C . LEU A 1 266 ? 7.384 -3.177 13.579 1.00 92.94 266 LEU A C 1
ATOM 1932 O O . LEU A 1 266 ? 7.868 -3.741 12.596 1.00 92.94 266 LEU A O 1
ATOM 1936 N N . ALA A 1 267 ? 8.124 -2.702 14.581 1.00 89.75 267 ALA A N 1
ATOM 1937 C CA . ALA A 1 267 ? 9.586 -2.768 14.620 1.00 89.75 267 ALA A CA 1
ATOM 1938 C C . ALA A 1 267 ? 10.111 -4.214 14.631 1.00 89.75 267 ALA A C 1
ATOM 1940 O O . ALA A 1 267 ? 11.115 -4.531 13.997 1.00 89.75 267 ALA A O 1
ATOM 1941 N N . HIS A 1 268 ? 9.392 -5.124 15.292 1.00 88.62 268 HIS A N 1
ATOM 1942 C CA . HIS A 1 268 ? 9.646 -6.562 15.234 1.00 88.62 268 HIS A CA 1
ATOM 1943 C C . HIS A 1 268 ? 8.338 -7.357 15.385 1.00 88.62 268 HIS A C 1
ATOM 1945 O O . HIS A 1 268 ? 7.310 -6.823 15.803 1.00 88.62 268 HIS A O 1
ATOM 1951 N N . PRO A 1 269 ? 8.324 -8.664 15.053 1.00 86.19 269 PRO A N 1
ATOM 1952 C CA . PRO A 1 269 ? 7.102 -9.462 15.105 1.00 86.19 269 PRO A CA 1
ATOM 1953 C C . PRO A 1 269 ? 6.459 -9.599 16.488 1.00 86.19 269 PRO A C 1
ATOM 1955 O O . PRO A 1 269 ? 5.305 -9.991 16.523 1.00 86.19 269 PRO A O 1
ATOM 1958 N N . GLY A 1 270 ? 7.180 -9.335 17.584 1.00 91.38 270 GLY A N 1
ATOM 1959 C CA . GLY A 1 270 ? 6.673 -9.475 18.957 1.00 91.38 270 GLY A CA 1
ATOM 1960 C C . GLY A 1 270 ? 5.746 -8.342 19.400 1.00 91.38 270 GLY A C 1
ATOM 1961 O O . GLY A 1 270 ? 4.902 -8.562 20.265 1.00 91.38 270 GLY A O 1
ATOM 1962 N N . VAL A 1 271 ? 5.839 -7.178 18.750 1.00 94.06 271 VAL A N 1
ATOM 1963 C CA . VAL A 1 271 ? 5.004 -6.000 19.036 1.00 94.06 271 VAL A CA 1
ATOM 1964 C C . VAL A 1 271 ? 3.511 -6.294 18.836 1.00 94.06 271 VAL A C 1
ATOM 1966 O O . VAL A 1 271 ? 2.667 -5.705 19.503 1.00 94.06 271 VAL A O 1
ATOM 1969 N N . ASP A 1 272 ? 3.166 -7.262 17.974 1.00 92.06 272 ASP A N 1
ATOM 1970 C CA . ASP A 1 272 ? 1.774 -7.684 17.771 1.00 92.06 272 ASP A CA 1
ATOM 1971 C C . ASP A 1 272 ? 1.116 -8.199 19.057 1.00 92.06 272 ASP A C 1
ATOM 1973 O O . ASP A 1 272 ? -0.051 -7.912 19.309 1.00 92.06 272 ASP A O 1
ATOM 1977 N N . LYS A 1 273 ? 1.881 -8.916 19.882 1.00 92.69 273 LYS A N 1
ATOM 1978 C CA . LYS A 1 273 ? 1.437 -9.428 21.172 1.00 92.69 273 LYS A CA 1
ATOM 1979 C C . LYS A 1 273 ? 1.357 -8.312 22.208 1.00 92.69 273 LYS A C 1
ATOM 1981 O O . LYS A 1 273 ? 0.435 -8.317 23.003 1.00 92.69 273 LYS A O 1
ATOM 1986 N N . LEU A 1 274 ? 2.280 -7.350 22.188 1.00 95.75 274 LEU A N 1
ATOM 1987 C CA . LEU A 1 274 ? 2.244 -6.221 23.124 1.00 95.75 274 LEU A CA 1
ATOM 1988 C C . LEU A 1 274 ? 1.002 -5.350 22.925 1.00 95.75 274 LEU A C 1
ATOM 1990 O O . LEU A 1 274 ? 0.385 -4.928 23.899 1.00 95.75 274 LEU A O 1
ATOM 1994 N N . LEU A 1 275 ? 0.613 -5.115 21.670 1.00 96.50 275 LEU A N 1
ATOM 1995 C CA . LEU A 1 275 ? -0.636 -4.424 21.342 1.00 96.50 275 LEU A CA 1
ATOM 1996 C C . LEU A 1 275 ? -1.851 -5.211 21.859 1.00 96.50 275 LEU A C 1
ATOM 1998 O O . LEU A 1 275 ? -2.706 -4.638 22.531 1.00 96.50 275 LEU A O 1
ATOM 2002 N N . ASP A 1 276 ? -1.881 -6.523 21.614 1.00 94.81 276 ASP A N 1
ATOM 2003 C CA . ASP A 1 276 ? -2.957 -7.422 22.051 1.00 94.81 276 ASP A CA 1
ATOM 2004 C C . ASP A 1 276 ? -3.076 -7.507 23.586 1.00 94.81 276 ASP A C 1
ATOM 2006 O O . ASP A 1 276 ? -4.160 -7.316 24.133 1.00 94.81 276 ASP A O 1
ATOM 2010 N N . ASP A 1 277 ? -1.953 -7.670 24.296 1.00 95.19 277 ASP A N 1
ATOM 2011 C CA . ASP A 1 277 ? -1.878 -7.700 25.765 1.00 95.19 277 ASP A CA 1
ATOM 2012 C C . ASP A 1 277 ? -2.393 -6.391 26.392 1.00 95.19 277 ASP A C 1
ATOM 2014 O O . ASP A 1 277 ? -2.930 -6.385 27.501 1.00 95.19 277 ASP A O 1
ATOM 2018 N N . ARG A 1 278 ? -2.251 -5.270 25.674 1.00 96.06 278 ARG A N 1
ATOM 2019 C CA . ARG A 1 278 ? -2.772 -3.954 26.064 1.00 96.06 278 ARG A CA 1
ATOM 2020 C C . ARG A 1 278 ? -4.227 -3.710 25.650 1.00 96.06 278 ARG A C 1
ATOM 2022 O O . ARG A 1 278 ? -4.765 -2.644 25.952 1.00 96.06 278 ARG A O 1
ATOM 2029 N N . GLY A 1 279 ? -4.858 -4.651 24.950 1.00 95.69 279 GLY A N 1
ATOM 2030 C CA . GLY A 1 279 ? -6.202 -4.487 24.397 1.00 95.69 279 GLY A CA 1
ATOM 2031 C C . GLY A 1 279 ? -6.280 -3.427 23.292 1.00 95.69 279 GLY A C 1
ATOM 2032 O O . GLY A 1 279 ? -7.326 -2.798 23.128 1.00 95.69 279 GLY A O 1
ATOM 2033 N N . ILE A 1 280 ? -5.180 -3.196 22.570 1.00 97.75 280 ILE A N 1
ATOM 2034 C CA . ILE A 1 280 ? -5.112 -2.294 21.418 1.00 97.75 280 ILE A CA 1
ATOM 2035 C C . ILE A 1 280 ? -5.285 -3.129 20.150 1.00 97.75 280 ILE A C 1
ATOM 2037 O O . ILE A 1 280 ? -4.438 -3.957 19.811 1.00 97.75 280 ILE A O 1
ATOM 2041 N N . LEU A 1 281 ? -6.373 -2.898 19.414 1.00 97.88 281 LEU A N 1
ATOM 2042 C CA . LEU A 1 281 ? -6.637 -3.624 18.178 1.00 97.88 281 LEU A CA 1
ATOM 2043 C C . LEU A 1 281 ? -5.715 -3.126 17.061 1.00 97.88 281 LEU A C 1
ATOM 2045 O O . LEU A 1 281 ? -5.817 -1.984 16.615 1.00 97.88 281 LEU A O 1
ATOM 2049 N N . PHE A 1 282 ? -4.840 -4.004 16.576 1.00 97.69 282 PHE A N 1
ATOM 2050 C CA . PHE A 1 282 ? -3.971 -3.724 15.436 1.00 97.69 282 PHE A CA 1
ATOM 2051 C C . PHE A 1 282 ? -4.566 -4.260 14.132 1.00 97.69 282 PHE A C 1
ATOM 2053 O O . PHE A 1 282 ? -4.675 -5.477 13.943 1.00 97.69 282 PHE A O 1
ATOM 2060 N N . ALA A 1 283 ? -4.877 -3.352 13.208 1.00 96.56 283 ALA A N 1
ATOM 2061 C CA . ALA A 1 283 ? -5.272 -3.693 11.851 1.00 96.56 283 ALA A CA 1
ATOM 2062 C C . ALA A 1 283 ? -4.019 -4.014 11.012 1.00 96.56 283 ALA A C 1
ATOM 2064 O O . ALA A 1 283 ? -3.149 -3.151 10.869 1.00 96.56 283 ALA A O 1
ATOM 2065 N N . PRO A 1 2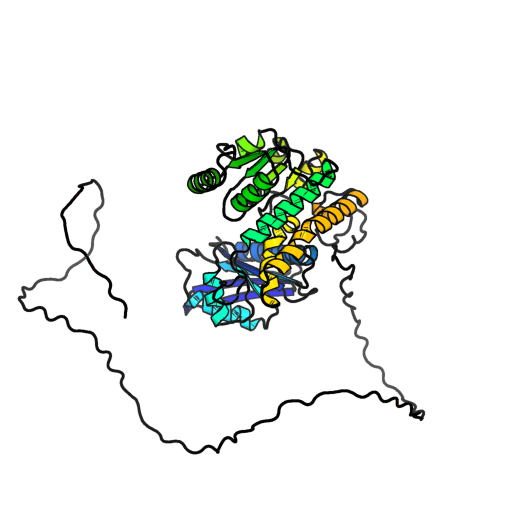84 ? -3.884 -5.232 10.448 1.00 94.12 284 PRO A N 1
ATOM 2066 C CA . PRO A 1 284 ? -2.690 -5.608 9.698 1.00 94.12 284 PRO A CA 1
ATOM 2067 C C . PRO A 1 284 ? -2.411 -4.655 8.529 1.00 94.12 284 PRO A C 1
ATOM 2069 O O . PRO A 1 284 ? -3.217 -4.517 7.611 1.00 94.12 284 PRO A O 1
ATOM 2072 N N . ASP A 1 285 ? -1.235 -4.035 8.551 1.00 91.19 285 ASP A N 1
ATOM 2073 C CA . ASP A 1 285 ? -0.796 -3.006 7.607 1.00 91.19 285 ASP A CA 1
ATOM 2074 C C . ASP A 1 285 ? -0.936 -3.426 6.139 1.00 91.19 285 ASP A C 1
ATOM 2076 O O . ASP A 1 285 ? -1.602 -2.748 5.359 1.00 91.19 285 ASP A O 1
ATOM 2080 N N . TYR A 1 286 ? -0.386 -4.583 5.768 1.00 88.94 286 TYR A N 1
ATOM 2081 C CA . TYR A 1 286 ? -0.456 -5.091 4.394 1.00 88.94 286 TYR A CA 1
ATOM 2082 C C . TYR A 1 286 ? -1.856 -5.531 3.942 1.00 88.94 286 TYR A C 1
ATOM 2084 O O . TYR A 1 286 ? -2.019 -5.811 2.757 1.00 88.94 286 TYR A O 1
ATOM 2092 N N . LEU A 1 287 ? -2.843 -5.598 4.843 1.00 93.38 287 LEU A N 1
ATOM 2093 C CA . LEU A 1 287 ? -4.251 -5.787 4.490 1.00 93.38 287 LEU A CA 1
ATOM 2094 C C . LEU A 1 287 ? -4.920 -4.434 4.236 1.00 93.38 287 LEU A C 1
ATOM 2096 O O . LEU A 1 287 ? -5.460 -4.204 3.156 1.00 93.38 287 LEU A O 1
ATOM 2100 N N . VAL A 1 288 ? -4.864 -3.524 5.210 1.00 95.62 288 VAL A N 1
ATOM 2101 C CA . VAL A 1 288 ? -5.613 -2.260 5.133 1.00 95.62 288 VAL A CA 1
ATOM 2102 C C . VAL A 1 288 ? -5.054 -1.310 4.075 1.00 95.62 288 VAL A C 1
ATOM 2104 O O . VAL A 1 288 ? -5.809 -0.580 3.440 1.00 95.62 288 VAL A O 1
ATOM 2107 N N . ASN A 1 289 ? -3.748 -1.364 3.796 1.00 94.38 289 ASN A N 1
ATOM 2108 C CA . ASN A 1 289 ? -3.122 -0.551 2.752 1.00 94.38 289 ASN A CA 1
ATOM 2109 C C . ASN A 1 289 ? -3.116 -1.216 1.357 1.00 94.38 289 ASN A C 1
ATOM 2111 O O . ASN A 1 289 ? -2.409 -0.761 0.454 1.00 94.38 289 ASN A O 1
ATOM 2115 N N . ALA A 1 290 ? -3.892 -2.287 1.152 1.00 95.50 290 ALA A N 1
ATOM 2116 C CA . ALA A 1 290 ? -3.923 -3.025 -0.111 1.00 95.50 290 ALA A CA 1
ATOM 2117 C C . ALA A 1 290 ? -4.655 -2.299 -1.256 1.00 95.50 290 ALA A C 1
ATOM 2119 O O . ALA A 1 290 ? -4.536 -2.704 -2.411 1.00 95.50 290 ALA A O 1
ATOM 2120 N N . GLY A 1 291 ? -5.371 -1.204 -0.983 1.00 95.75 291 GLY A N 1
ATOM 2121 C CA . GLY A 1 291 ? -6.112 -0.471 -2.016 1.00 95.75 291 GLY A CA 1
ATOM 2122 C C . GLY A 1 291 ? -5.246 0.007 -3.186 1.00 95.75 291 GLY A C 1
ATOM 2123 O O . GLY A 1 291 ? -5.690 -0.016 -4.331 1.00 95.75 291 GLY A O 1
ATOM 2124 N N . GLY A 1 292 ? -3.975 0.336 -2.937 1.00 94.12 292 GLY A N 1
ATOM 2125 C CA . GLY A 1 292 ? -3.056 0.711 -4.008 1.00 94.12 292 GLY A CA 1
ATOM 2126 C C . GLY A 1 292 ? -2.746 -0.435 -4.972 1.00 94.12 292 GLY A C 1
ATOM 2127 O O . GLY A 1 292 ? -2.684 -0.214 -6.180 1.00 94.12 292 GLY A O 1
ATOM 2128 N N . VAL A 1 293 ? -2.614 -1.670 -4.466 1.00 94.75 293 VAL A N 1
ATOM 2129 C CA . VAL A 1 293 ? -2.383 -2.831 -5.337 1.00 94.75 293 VAL A CA 1
ATOM 2130 C C . VAL A 1 293 ? -3.641 -3.229 -6.105 1.00 94.75 293 VAL A C 1
ATOM 2132 O O . VAL A 1 293 ? -3.554 -3.572 -7.280 1.00 94.75 293 VAL A O 1
ATOM 2135 N N . ILE A 1 294 ? -4.812 -3.090 -5.478 1.00 96.25 294 ILE A N 1
ATOM 2136 C CA . ILE A 1 294 ? -6.110 -3.290 -6.132 1.00 96.25 294 ILE A CA 1
ATOM 2137 C C . ILE A 1 294 ? -6.275 -2.307 -7.300 1.00 96.25 294 ILE A C 1
ATOM 2139 O O . ILE A 1 294 ? -6.724 -2.703 -8.372 1.00 96.25 294 ILE A O 1
ATOM 2143 N N . GLN A 1 295 ? -5.876 -1.044 -7.117 1.00 95.12 295 GLN A N 1
ATOM 2144 C CA . GLN A 1 295 ? -5.959 -0.024 -8.163 1.00 95.12 295 GLN A CA 1
ATOM 2145 C C . GLN A 1 295 ? -5.104 -0.365 -9.385 1.00 95.12 295 GLN A C 1
ATOM 2147 O O . GLN A 1 295 ? -5.586 -0.287 -10.511 1.00 95.12 295 GLN A O 1
ATOM 2152 N N . VAL A 1 296 ? -3.836 -0.728 -9.172 1.00 93.88 296 VAL A N 1
ATOM 2153 C CA . VAL A 1 296 ? -2.916 -0.997 -10.289 1.00 93.88 296 VAL A CA 1
ATOM 2154 C C . VAL A 1 296 ? -3.166 -2.355 -10.945 1.00 93.88 296 VAL A C 1
ATOM 2156 O O . VAL A 1 296 ? -2.887 -2.505 -12.129 1.00 93.88 296 VAL A O 1
ATOM 2159 N N . ASP A 1 297 ? -3.705 -3.339 -10.219 1.00 94.50 297 ASP A N 1
ATOM 2160 C CA . ASP A 1 297 ? -4.145 -4.608 -10.812 1.00 94.50 297 ASP A CA 1
ATOM 2161 C C . ASP A 1 297 ? -5.303 -4.396 -11.796 1.00 94.50 297 ASP A C 1
ATOM 2163 O O . ASP A 1 297 ? -5.319 -4.997 -12.869 1.00 94.50 297 ASP A O 1
ATOM 2167 N N . ASP A 1 298 ? -6.223 -3.478 -11.485 1.00 94.50 298 ASP A N 1
ATOM 2168 C CA . ASP A 1 298 ? -7.392 -3.206 -12.325 1.00 94.50 298 ASP A CA 1
ATOM 2169 C C . ASP A 1 298 ? -7.027 -2.710 -13.741 1.00 94.50 298 ASP A C 1
ATOM 2171 O O . ASP A 1 298 ? -7.771 -2.952 -14.695 1.00 94.50 298 ASP A O 1
ATOM 2175 N N . GLU A 1 299 ? -5.839 -2.115 -13.919 1.00 91.75 299 GLU A N 1
ATOM 2176 C CA . GLU A 1 299 ? -5.293 -1.731 -15.230 1.00 91.75 299 GLU A CA 1
ATOM 2177 C C . GLU A 1 299 ? -5.224 -2.917 -16.207 1.00 91.75 299 GLU A C 1
ATOM 2179 O O . GLU A 1 299 ? -5.477 -2.759 -17.403 1.00 91.75 299 GLU A O 1
ATOM 2184 N N . ARG A 1 300 ? -4.982 -4.137 -15.706 1.00 90.06 300 ARG A N 1
ATOM 2185 C CA . ARG A 1 300 ? -4.919 -5.367 -16.519 1.00 90.06 300 ARG A CA 1
ATOM 2186 C C . ARG A 1 300 ? -6.259 -5.746 -17.147 1.00 90.06 300 ARG A C 1
ATOM 2188 O O . ARG A 1 300 ? -6.296 -6.573 -18.058 1.00 90.06 300 ARG A O 1
ATOM 2195 N N . HIS A 1 301 ? -7.348 -5.167 -16.655 1.00 89.38 301 HIS A N 1
ATOM 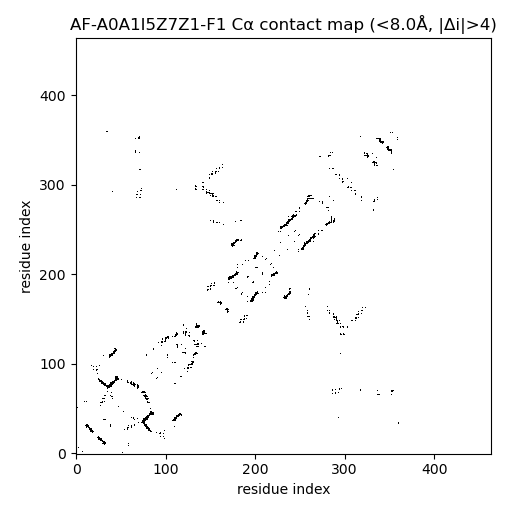2196 C CA . HIS A 1 301 ? -8.713 -5.421 -17.105 1.00 89.38 301 HIS A CA 1
ATOM 2197 C C . HIS A 1 301 ? -9.306 -4.231 -17.875 1.00 89.38 301 HIS A C 1
ATOM 2199 O O . HIS A 1 301 ? -10.501 -4.229 -18.169 1.00 89.38 301 HIS A O 1
ATOM 2205 N N . GLY A 1 302 ? -8.477 -3.235 -18.215 1.00 90.19 302 GLY A N 1
ATOM 2206 C CA . GLY A 1 302 ? -8.916 -1.941 -18.730 1.00 90.19 302 GLY A CA 1
ATOM 2207 C C . GLY A 1 302 ? -9.434 -1.081 -17.583 1.00 90.19 302 GLY A C 1
ATOM 2208 O O . GLY A 1 302 ? -10.572 -1.264 -17.148 1.00 90.19 302 GLY A O 1
ATOM 2209 N N . PHE A 1 303 ? -8.580 -0.185 -17.083 1.00 92.62 303 PHE A N 1
ATOM 2210 C CA . PHE A 1 303 ? -8.785 0.524 -15.820 1.00 92.62 303 PHE A CA 1
ATOM 2211 C C . PHE A 1 303 ? -10.177 1.166 -15.697 1.00 92.62 303 PHE A C 1
ATOM 2213 O O . PHE A 1 303 ? -10.598 1.956 -16.541 1.00 92.62 303 PHE A O 1
ATOM 2220 N N . ASP A 1 304 ? -10.871 0.842 -14.609 1.00 93.69 304 ASP A N 1
ATOM 2221 C CA . ASP A 1 304 ? -12.146 1.420 -14.195 1.00 93.69 304 ASP A CA 1
ATOM 2222 C C . ASP A 1 304 ? -12.063 1.731 -12.700 1.00 93.69 304 ASP A C 1
ATOM 2224 O O . ASP A 1 304 ? -12.136 0.848 -11.837 1.00 93.69 304 ASP A O 1
ATOM 2228 N N . PHE A 1 305 ? -11.954 3.020 -12.384 1.00 93.25 305 PHE A N 1
ATOM 2229 C CA . PHE A 1 305 ? -11.833 3.476 -11.005 1.00 93.25 305 PHE A CA 1
ATOM 2230 C C . PHE A 1 305 ? -13.006 3.019 -10.127 1.00 93.25 305 PHE A C 1
ATOM 2232 O O . PHE A 1 305 ? -12.797 2.645 -8.975 1.00 93.25 305 PHE A O 1
ATOM 2239 N N . ALA A 1 306 ? -14.236 2.989 -10.650 1.00 95.06 306 ALA A N 1
ATOM 2240 C CA . ALA A 1 306 ? -15.399 2.573 -9.871 1.00 95.06 306 ALA A CA 1
ATOM 2241 C C . ALA A 1 306 ? -15.345 1.072 -9.549 1.00 95.06 306 ALA A C 1
ATOM 2243 O O . ALA A 1 306 ? -15.731 0.655 -8.454 1.00 95.06 306 ALA A O 1
ATOM 2244 N N . ARG A 1 307 ? -14.846 0.245 -10.475 1.00 95.00 307 ARG A N 1
ATOM 2245 C CA . ARG A 1 307 ? -14.610 -1.186 -10.229 1.00 95.00 307 ARG A CA 1
ATOM 2246 C C . ARG A 1 307 ? -13.507 -1.404 -9.199 1.00 95.00 307 ARG A C 1
ATOM 2248 O O . ARG A 1 307 ? -13.731 -2.143 -8.236 1.00 95.00 307 ARG A O 1
ATOM 2255 N N . ALA A 1 308 ? -12.378 -0.715 -9.343 1.00 95.62 308 ALA A N 1
ATOM 2256 C CA . ALA A 1 308 ? -11.282 -0.775 -8.382 1.00 95.62 308 ALA A CA 1
ATOM 2257 C C . ALA A 1 308 ? -11.722 -0.297 -6.981 1.00 95.62 308 ALA A C 1
ATOM 2259 O O . ALA A 1 308 ? -11.397 -0.928 -5.971 1.00 95.62 308 ALA A O 1
ATOM 2260 N N . GLN A 1 309 ? -12.538 0.759 -6.904 1.00 96.38 309 GLN A N 1
ATOM 2261 C CA . GLN A 1 309 ? -13.078 1.281 -5.647 1.00 96.38 309 GLN A CA 1
ATOM 2262 C C . GLN A 1 309 ? -14.047 0.298 -4.981 1.00 96.38 309 GLN A C 1
ATOM 2264 O O . GLN A 1 309 ? -13.933 0.067 -3.778 1.00 96.38 309 GLN A O 1
ATOM 2269 N N . ARG A 1 310 ? -14.955 -0.339 -5.740 1.00 96.44 310 ARG A N 1
ATOM 2270 C CA . ARG A 1 310 ? -15.833 -1.400 -5.209 1.00 96.44 310 ARG A CA 1
ATOM 2271 C C . ARG A 1 310 ? -15.028 -2.564 -4.635 1.00 96.44 310 ARG A C 1
ATOM 2273 O O . ARG A 1 310 ? -15.346 -3.038 -3.550 1.00 96.44 310 ARG A O 1
ATOM 2280 N N . LYS A 1 311 ? -13.965 -2.996 -5.323 1.00 96.06 311 LYS A N 1
ATOM 2281 C CA . LYS A 1 311 ? -13.085 -4.063 -4.823 1.00 96.06 311 LYS A CA 1
ATOM 2282 C C . LYS A 1 311 ? -12.319 -3.626 -3.571 1.00 96.06 311 LYS A C 1
ATOM 2284 O O . LYS A 1 311 ? -12.233 -4.381 -2.612 1.00 96.06 311 LYS A O 1
ATOM 2289 N N . THR A 1 312 ? -11.845 -2.382 -3.535 1.00 97.31 312 THR A N 1
ATOM 2290 C CA . THR A 1 312 ? -11.185 -1.794 -2.355 1.00 97.31 312 THR A CA 1
ATOM 2291 C C . THR A 1 312 ? -12.134 -1.695 -1.157 1.00 97.31 312 THR A C 1
ATOM 2293 O O . THR A 1 312 ? -11.710 -1.918 -0.027 1.00 97.31 312 THR A O 1
ATOM 2296 N N . ALA A 1 313 ? -13.428 -1.433 -1.376 1.00 97.50 313 ALA A N 1
ATOM 2297 C CA . ALA A 1 313 ? -14.417 -1.375 -0.298 1.00 97.50 313 ALA A CA 1
ATOM 2298 C C . ALA A 1 313 ? -14.514 -2.694 0.491 1.00 97.50 313 ALA A C 1
ATOM 2300 O O . ALA A 1 313 ? -14.722 -2.651 1.706 1.00 97.50 313 ALA A O 1
ATOM 2301 N N . ALA A 1 314 ? -14.275 -3.835 -0.172 1.00 96.38 314 ALA A N 1
ATOM 2302 C CA . ALA A 1 314 ? -14.278 -5.169 0.432 1.00 96.38 314 ALA A CA 1
ATOM 2303 C C . ALA A 1 314 ? -13.155 -5.389 1.465 1.00 96.38 314 ALA A C 1
ATOM 2305 O O . ALA A 1 314 ? -13.213 -6.353 2.225 1.00 96.38 314 ALA A O 1
ATOM 2306 N N . ILE A 1 315 ? -12.168 -4.483 1.567 1.00 96.88 315 ILE A N 1
ATOM 2307 C CA . ILE A 1 315 ? -11.189 -4.489 2.668 1.00 96.88 315 ILE A CA 1
ATOM 2308 C C . ILE A 1 315 ? -11.897 -4.455 4.029 1.00 96.88 315 ILE A C 1
ATOM 2310 O O . ILE A 1 315 ? -11.397 -5.061 4.974 1.00 96.88 315 ILE A O 1
ATOM 2314 N N . PHE A 1 316 ? -13.066 -3.812 4.130 1.00 97.81 316 PHE A N 1
ATOM 2315 C CA . PHE A 1 316 ? -13.885 -3.826 5.344 1.00 97.81 316 PHE A CA 1
ATOM 2316 C C . PHE A 1 316 ? -14.235 -5.262 5.772 1.00 97.81 316 PHE A C 1
ATOM 2318 O O . PHE A 1 316 ? -13.873 -5.686 6.871 1.00 97.81 316 PHE A O 1
ATOM 2325 N N . ASP A 1 317 ? -14.861 -6.035 4.882 1.00 96.12 317 ASP A N 1
ATOM 2326 C CA . ASP A 1 317 ? -15.303 -7.403 5.175 1.00 96.12 317 ASP A CA 1
ATOM 2327 C C . ASP A 1 317 ? -14.117 -8.351 5.381 1.00 96.12 317 ASP A C 1
ATOM 2329 O O . ASP A 1 317 ? -14.117 -9.154 6.315 1.00 96.12 317 ASP A O 1
ATOM 2333 N N . THR A 1 318 ? -13.059 -8.220 4.573 1.00 94.56 318 THR A N 1
ATOM 2334 C CA . THR A 1 318 ? -11.837 -9.019 4.747 1.00 94.56 318 THR A CA 1
ATOM 2335 C C . THR A 1 318 ? -11.182 -8.753 6.102 1.00 94.56 318 THR A C 1
ATOM 2337 O O . THR A 1 318 ? -10.719 -9.687 6.758 1.00 94.56 318 THR A O 1
ATOM 2340 N N . THR A 1 319 ? -11.157 -7.495 6.551 1.00 95.94 319 THR A N 1
ATOM 2341 C CA . THR A 1 319 ? -10.602 -7.123 7.860 1.00 95.94 319 THR A CA 1
ATOM 2342 C C . THR A 1 319 ? -11.407 -7.754 8.994 1.00 95.94 319 THR A C 1
ATOM 2344 O O . THR A 1 319 ? -10.815 -8.364 9.883 1.00 95.94 319 THR A O 1
ATOM 2347 N N . LYS A 1 320 ? -12.744 -7.715 8.922 1.00 95.69 320 LYS A N 1
ATOM 2348 C CA . LYS A 1 320 ? -13.611 -8.399 9.895 1.00 95.69 320 LYS A CA 1
ATOM 2349 C C . LYS A 1 320 ? -13.380 -9.909 9.916 1.00 95.69 320 LYS A C 1
ATOM 2351 O O . LYS A 1 320 ? -13.165 -10.479 10.980 1.00 95.69 320 LYS A O 1
ATOM 2356 N N . ALA A 1 321 ? -13.319 -10.544 8.748 1.00 93.75 321 ALA A N 1
ATOM 2357 C CA . ALA A 1 321 ? -13.079 -11.981 8.653 1.00 93.75 321 ALA A CA 1
ATOM 2358 C C . ALA A 1 321 ? -11.718 -12.388 9.256 1.00 93.75 321 ALA A C 1
ATOM 2360 O O . ALA A 1 321 ? -11.602 -13.431 9.903 1.00 93.75 321 ALA A O 1
ATOM 2361 N N . VAL A 1 322 ? -10.684 -11.553 9.091 1.00 93.19 322 VAL A N 1
ATOM 2362 C CA . VAL A 1 322 ? -9.383 -11.744 9.750 1.00 93.19 322 VAL A CA 1
ATOM 2363 C C . VAL A 1 322 ? -9.502 -11.638 11.270 1.00 93.19 322 VAL A C 1
ATOM 2365 O O . VAL A 1 322 ? -8.894 -12.452 11.966 1.00 93.19 322 VAL A O 1
ATOM 2368 N 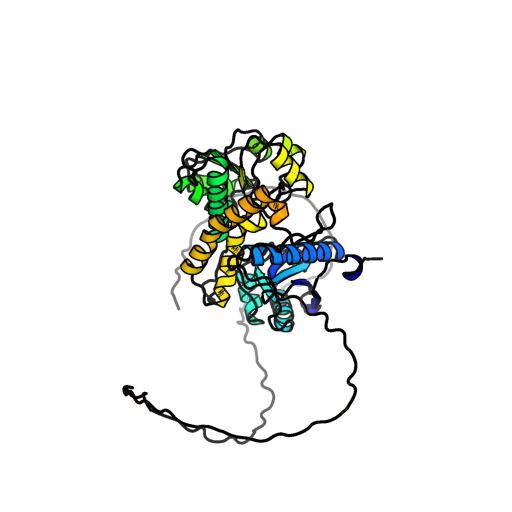N . TYR A 1 323 ? -10.270 -10.679 11.794 1.00 94.38 323 TYR A N 1
ATOM 2369 C CA . TYR A 1 323 ? -10.506 -10.548 13.235 1.00 94.38 323 TYR A CA 1
ATOM 2370 C C . TYR A 1 323 ? -11.257 -11.747 13.813 1.00 94.38 323 TYR A C 1
ATOM 2372 O O . TYR A 1 323 ? -10.828 -12.287 14.834 1.00 94.38 323 TYR A O 1
ATOM 2380 N N . ASP A 1 324 ? -12.299 -12.226 13.135 1.00 92.31 324 ASP A N 1
ATOM 2381 C CA . ASP A 1 324 ? -13.071 -13.394 13.569 1.00 92.31 324 ASP A CA 1
ATOM 2382 C C . ASP A 1 324 ? -12.198 -14.652 13.652 1.00 92.31 324 ASP A C 1
ATOM 2384 O O . ASP A 1 324 ? -12.220 -15.370 14.655 1.00 92.31 324 ASP A O 1
ATOM 2388 N N . LEU A 1 325 ? -11.360 -14.889 12.639 1.00 89.69 325 LEU A N 1
ATOM 2389 C CA . LEU A 1 325 ? -10.389 -15.987 12.647 1.00 89.69 325 LEU A CA 1
ATOM 2390 C C . LEU A 1 325 ? -9.351 -15.829 13.757 1.00 89.69 325 LEU A C 1
ATOM 2392 O O . LEU A 1 325 ? -9.060 -16.779 14.479 1.00 89.69 325 LEU A O 1
ATOM 2396 N N . ALA A 1 326 ? -8.783 -14.634 13.905 1.00 90.06 326 ALA A N 1
ATOM 2397 C CA . ALA A 1 326 ? -7.784 -14.352 14.929 1.00 90.06 326 ALA A CA 1
ATOM 2398 C C . ALA A 1 326 ? -8.331 -14.624 16.338 1.00 90.06 326 ALA A C 1
ATOM 2400 O O . ALA A 1 326 ? -7.672 -15.290 17.141 1.00 90.06 326 ALA A O 1
ATOM 2401 N N . LYS A 1 327 ? -9.576 -14.207 16.592 1.00 89.81 327 LYS A N 1
ATOM 2402 C CA . LYS A 1 327 ? -10.304 -14.470 17.834 1.00 89.81 327 LYS A CA 1
ATOM 2403 C C . LYS A 1 327 ? -10.585 -15.958 18.036 1.00 89.81 327 LYS A C 1
ATOM 2405 O O . LYS A 1 327 ? -10.346 -16.463 19.130 1.00 89.81 327 LYS A O 1
ATOM 2410 N N . ALA A 1 328 ? -11.047 -16.665 17.003 1.00 89.44 328 ALA A N 1
ATOM 2411 C CA . ALA A 1 328 ? -11.304 -18.107 17.070 1.00 89.44 328 ALA A CA 1
ATOM 2412 C C . ALA A 1 328 ? -10.040 -18.915 17.413 1.00 89.44 328 ALA A C 1
ATOM 2414 O O . ALA A 1 328 ? -10.115 -19.940 18.086 1.00 89.44 328 ALA A O 1
ATOM 2415 N N . ASP A 1 329 ? -8.878 -18.433 16.979 1.00 87.19 329 ASP A N 1
ATOM 2416 C CA . ASP A 1 329 ? -7.588 -19.084 17.189 1.00 87.19 329 ASP A CA 1
ATOM 2417 C C . ASP A 1 329 ? -6.809 -18.577 18.411 1.00 87.19 329 ASP A C 1
ATOM 2419 O O . ASP A 1 329 ? -5.728 -19.099 18.697 1.00 87.19 329 ASP A O 1
ATOM 2423 N N . GLY A 1 330 ? -7.318 -17.560 19.116 1.00 87.56 330 GLY A N 1
ATOM 2424 C CA . GLY A 1 330 ? -6.651 -16.951 20.268 1.00 87.56 330 GLY A CA 1
ATOM 2425 C C . GLY A 1 330 ? -5.283 -16.349 19.929 1.00 87.56 330 GLY A C 1
ATOM 2426 O O . GLY A 1 330 ? -4.326 -16.522 20.683 1.00 87.56 330 GLY A O 1
ATOM 2427 N N . VAL A 1 331 ? -5.151 -15.706 18.763 1.00 88.62 331 VAL A N 1
ATOM 2428 C CA . VAL A 1 331 ? -3.898 -15.073 18.317 1.00 88.62 331 VAL A CA 1
ATOM 2429 C C . VAL A 1 331 ? -4.130 -13.636 17.845 1.00 88.62 331 VAL A C 1
ATOM 2431 O O . VAL A 1 331 ? -5.201 -13.347 17.320 1.00 88.62 331 VAL A O 1
ATOM 2434 N N . PRO A 1 332 ? -3.110 -12.756 17.899 1.00 88.38 332 PRO A N 1
ATOM 2435 C CA . PRO A 1 332 ? -3.212 -11.417 17.324 1.00 88.38 332 PRO A CA 1
ATOM 2436 C C . PRO A 1 332 ? -3.560 -11.435 15.819 1.00 88.38 332 PRO A C 1
ATOM 2438 O O . PRO A 1 332 ? -3.028 -12.290 15.091 1.00 88.38 332 PRO A O 1
ATOM 2441 N N . PRO A 1 333 ? -4.349 -10.465 15.303 1.00 84.88 333 PRO A N 1
ATOM 2442 C CA . PRO A 1 333 ? -4.817 -10.423 13.908 1.00 84.88 333 PRO A CA 1
ATOM 2443 C C . PRO A 1 333 ? -3.726 -10.636 12.856 1.00 84.88 333 PRO A C 1
ATOM 2445 O O . PRO A 1 333 ? -3.858 -11.449 11.937 1.00 84.88 333 PRO A O 1
ATOM 2448 N N . ARG A 1 334 ? -2.571 -9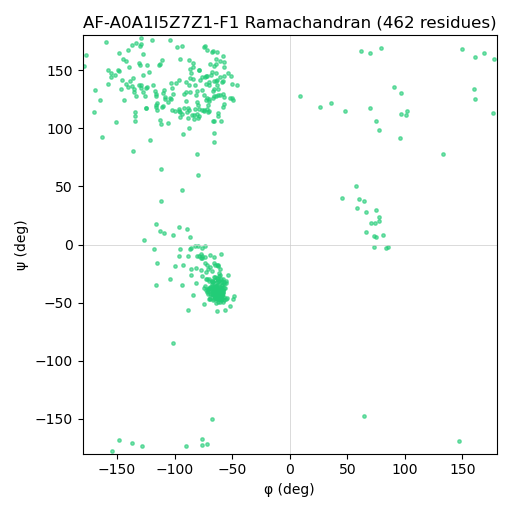.986 13.037 1.00 82.00 334 ARG A N 1
ATOM 2449 C CA . ARG A 1 334 ? -1.434 -10.092 12.113 1.00 82.00 334 ARG A CA 1
ATOM 2450 C C . ARG A 1 334 ? -0.940 -11.530 11.923 1.00 82.00 334 ARG A C 1
ATOM 2452 O O . ARG A 1 334 ? -0.424 -11.866 10.853 1.00 82.00 334 ARG A O 1
ATOM 2459 N N . ARG A 1 335 ? -1.086 -12.398 12.931 1.00 81.94 335 ARG A N 1
ATOM 2460 C CA . ARG A 1 335 ? -0.631 -13.798 12.871 1.00 81.94 335 ARG A CA 1
ATOM 2461 C C . ARG A 1 335 ? -1.506 -14.679 11.991 1.00 81.94 335 ARG A C 1
ATOM 2463 O O . ARG A 1 335 ? -1.051 -15.772 11.638 1.00 81.94 335 ARG A O 1
ATOM 2470 N N . ARG A 1 336 ? -2.715 -14.231 11.637 1.00 78.69 336 ARG A N 1
ATOM 2471 C CA . ARG A 1 336 ? -3.589 -14.913 10.672 1.00 78.69 336 ARG A CA 1
ATOM 2472 C C . ARG A 1 336 ? -3.448 -14.456 9.238 1.00 78.69 336 ARG A C 1
ATOM 2474 O O . ARG A 1 336 ? -3.743 -15.223 8.332 1.00 78.69 336 ARG A O 1
ATOM 2481 N N . CYS A 1 337 ? -2.856 -13.297 9.029 1.00 67.38 337 CYS A N 1
ATOM 2482 C CA . CYS A 1 337 ? -2.502 -12.831 7.700 1.00 67.38 337 CYS A CA 1
ATOM 2483 C C . CYS A 1 337 ? -1.186 -13.461 7.165 1.00 67.38 337 CYS A C 1
ATOM 2485 O O . CYS A 1 337 ? -0.874 -13.349 5.981 1.00 67.38 337 CYS A O 1
ATOM 2487 N N . ARG A 1 338 ? -0.426 -14.178 8.012 1.00 60.94 338 ARG A N 1
ATOM 2488 C CA . ARG A 1 338 ? 0.744 -14.992 7.623 1.00 60.94 338 ARG A CA 1
ATOM 2489 C C . ARG A 1 338 ? 0.321 -16.389 7.141 1.00 60.94 338 ARG A C 1
ATOM 2491 O O . ARG A 1 338 ? -0.687 -16.908 7.617 1.00 60.94 338 ARG A O 1
ATOM 2498 N N . PRO A 1 339 ? 1.103 -17.047 6.260 1.00 41.25 339 PRO A N 1
ATOM 2499 C CA . PRO A 1 339 ? 0.782 -18.392 5.809 1.00 41.25 339 PRO A CA 1
ATOM 2500 C C . PRO A 1 339 ? 0.834 -19.346 6.998 1.00 41.25 339 PRO A C 1
ATOM 2502 O O . PRO A 1 339 ? 1.425 -19.029 8.043 1.00 41.25 339 PRO A O 1
ATOM 2505 N N . PRO A 1 340 ? 0.285 -20.550 6.832 1.00 41.97 340 PRO A N 1
ATOM 2506 C CA . PRO A 1 340 ? 0.302 -21.512 7.892 1.00 41.97 340 PRO A CA 1
ATOM 2507 C C . PRO A 1 340 ? 1.708 -21.992 8.232 1.00 41.97 340 PRO A C 1
ATOM 2509 O O . PRO A 1 340 ? 2.249 -22.915 7.630 1.00 41.97 340 PRO A O 1
ATOM 2512 N N . GLY A 1 341 ? 2.293 -21.370 9.251 1.00 39.91 341 GLY A N 1
ATOM 2513 C CA . GLY A 1 341 ? 3.346 -21.985 10.039 1.00 39.91 341 GLY A CA 1
ATOM 2514 C C . GLY A 1 341 ? 2.792 -23.173 10.822 1.00 39.91 341 GLY A C 1
ATOM 2515 O O . GLY A 1 341 ? 1.574 -23.342 10.964 1.00 39.91 341 GLY A O 1
ATOM 2516 N N . ARG A 1 342 ? 3.694 -23.992 11.361 1.00 32.28 342 ARG A N 1
ATOM 2517 C CA . ARG A 1 342 ? 3.303 -24.925 12.414 1.00 32.28 342 ARG A CA 1
ATOM 2518 C C . ARG A 1 342 ? 2.899 -24.112 13.646 1.00 32.28 342 ARG A C 1
ATOM 2520 O O . ARG A 1 342 ? 3.572 -23.146 14.001 1.00 32.28 342 ARG A O 1
ATOM 2527 N N . THR A 1 343 ? 1.779 -24.451 14.267 1.00 39.78 343 THR A N 1
ATOM 2528 C CA . THR A 1 343 ? 1.493 -24.049 15.651 1.00 39.78 343 THR A CA 1
ATOM 2529 C C . THR A 1 343 ? 2.603 -24.568 16.581 1.00 39.78 343 THR A C 1
ATOM 2531 O O . THR A 1 343 ? 3.343 -25.475 16.190 1.00 39.78 343 THR A O 1
ATOM 2534 N N . PRO A 1 344 ? 2.743 -24.027 17.806 1.00 34.88 344 PRO A N 1
ATOM 2535 C CA . PRO A 1 344 ? 3.693 -24.557 18.790 1.00 34.88 344 PRO A CA 1
ATOM 2536 C C . PRO A 1 344 ? 3.525 -26.066 19.051 1.00 34.88 344 PRO A C 1
ATOM 2538 O O . PRO A 1 344 ? 4.498 -26.739 19.361 1.00 34.88 344 PRO A O 1
ATOM 2541 N N . ASP A 1 345 ? 2.317 -26.608 18.846 1.00 39.06 345 ASP A N 1
ATOM 2542 C CA . ASP A 1 345 ? 1.989 -28.040 18.948 1.00 39.06 345 ASP A CA 1
ATOM 2543 C C . ASP A 1 345 ? 2.223 -28.848 17.645 1.00 39.06 345 ASP A C 1
ATOM 2545 O O . ASP A 1 345 ? 1.858 -30.017 17.554 1.00 39.06 345 ASP A O 1
ATOM 2549 N N . GLY A 1 346 ? 2.809 -28.241 16.606 1.00 29.56 346 GLY A N 1
ATOM 2550 C CA . GLY A 1 346 ? 3.186 -28.917 15.363 1.00 29.56 346 GLY A CA 1
ATOM 2551 C C . GLY A 1 346 ? 2.092 -29.045 14.293 1.00 29.56 346 GLY A C 1
ATOM 2552 O O . GLY A 1 346 ? 2.397 -29.530 13.197 1.00 29.56 346 GLY A O 1
ATOM 2553 N N . ARG A 1 347 ? 0.854 -28.590 14.533 1.00 36.41 347 ARG A N 1
ATOM 2554 C CA . ARG A 1 347 ? -0.232 -28.641 13.533 1.00 36.41 347 ARG A CA 1
ATOM 2555 C C . ARG A 1 347 ? -0.038 -27.601 12.425 1.00 36.41 347 ARG A C 1
ATOM 2557 O O . ARG A 1 347 ? 0.421 -26.483 12.650 1.00 36.41 347 ARG A O 1
ATOM 2564 N N . ARG A 1 348 ? -0.407 -27.954 11.188 1.00 35.22 348 ARG A N 1
ATOM 2565 C CA . ARG A 1 348 ? -0.481 -26.977 10.088 1.00 35.22 348 ARG A CA 1
ATOM 2566 C C . ARG A 1 348 ? -1.665 -26.048 10.343 1.00 35.22 348 ARG A C 1
ATOM 2568 O O . ARG A 1 348 ? -2.787 -26.521 10.490 1.00 35.22 348 ARG A O 1
ATOM 2575 N N . ARG A 1 349 ? -1.419 -24.740 10.364 1.00 46.94 349 ARG A N 1
ATOM 2576 C CA . ARG A 1 349 ? -2.497 -23.741 10.333 1.00 46.94 349 ARG A CA 1
ATOM 2577 C C . ARG A 1 349 ? -3.266 -23.837 8.985 1.00 46.94 349 ARG A C 1
ATOM 2579 O O . ARG A 1 349 ? -2.737 -24.397 8.019 1.00 46.94 349 ARG A O 1
ATOM 2586 N N . PRO A 1 350 ? -4.501 -23.330 8.887 1.00 40.88 350 PRO A N 1
ATOM 2587 C CA . PRO A 1 350 ? -5.191 -23.183 7.603 1.00 40.88 350 PRO A CA 1
ATOM 2588 C C . PRO A 1 350 ? -4.538 -22.090 6.724 1.00 40.88 350 PRO A C 1
ATOM 2590 O O . PRO A 1 350 ? -3.850 -21.215 7.259 1.00 40.88 350 PRO A O 1
ATOM 2593 N N . PRO A 1 351 ? -4.686 -22.147 5.382 1.00 43.91 351 PRO A N 1
ATOM 2594 C CA . PRO A 1 351 ? -4.204 -21.097 4.478 1.00 43.91 351 PRO A CA 1
ATOM 2595 C C . PRO A 1 351 ? -4.874 -19.737 4.769 1.00 43.91 351 PRO A C 1
ATOM 2597 O O . PRO A 1 351 ? -5.954 -19.720 5.362 1.00 43.91 351 PRO A O 1
ATOM 2600 N N . PRO A 1 352 ? -4.259 -18.606 4.362 1.00 48.94 352 PRO A N 1
ATOM 2601 C CA . PRO A 1 352 ? -4.898 -17.293 4.461 1.00 48.94 352 PRO A CA 1
ATOM 2602 C C . PRO A 1 352 ? -6.238 -17.277 3.714 1.00 48.94 352 PRO A C 1
ATOM 2604 O O . PRO A 1 352 ? -6.413 -18.014 2.740 1.00 48.94 352 PRO A O 1
ATOM 2607 N N . LEU A 1 353 ? -7.164 -16.422 4.155 1.00 47.62 353 LEU A N 1
ATOM 2608 C CA . LEU A 1 353 ? -8.451 -16.226 3.488 1.00 47.62 353 LEU A CA 1
ATOM 2609 C C . LEU A 1 353 ? -8.243 -15.795 2.032 1.00 47.62 353 LEU A C 1
ATOM 2611 O O . LEU A 1 353 ? -7.705 -14.721 1.775 1.00 47.62 353 LEU A O 1
ATOM 2615 N N . HIS A 1 354 ? -8.731 -16.611 1.100 1.00 50.34 354 HIS A N 1
ATOM 2616 C CA . HIS A 1 354 ? -9.155 -16.130 -0.208 1.00 50.34 354 HIS A CA 1
ATOM 2617 C C . HIS A 1 354 ? -10.650 -15.813 -0.089 1.00 50.34 354 HIS A C 1
ATOM 2619 O O . HIS A 1 354 ? -11.398 -16.695 0.349 1.00 50.34 354 HIS A O 1
ATOM 2625 N N . PRO A 1 355 ? -11.127 -14.624 -0.494 1.00 40.97 355 PRO A N 1
ATOM 2626 C CA . PRO A 1 355 ? -12.535 -14.235 -0.345 1.00 40.97 355 PRO A CA 1
ATOM 2627 C C . PRO A 1 355 ? -13.537 -15.157 -1.071 1.00 40.97 355 PRO A C 1
ATOM 2629 O O . PRO A 1 355 ? -14.738 -15.057 -0.850 1.00 40.97 355 PRO A O 1
ATOM 2632 N N . HIS A 1 356 ? -13.057 -16.101 -1.891 1.00 40.53 356 HIS A N 1
ATOM 2633 C CA . HIS A 1 356 ? -13.874 -17.086 -2.604 1.00 40.53 356 HIS A CA 1
ATOM 2634 C C . HIS A 1 356 ? -13.688 -18.544 -2.143 1.00 40.53 356 HIS A C 1
ATOM 2636 O O . HIS A 1 356 ? -14.166 -19.454 -2.811 1.00 40.53 356 HIS A O 1
ATOM 2642 N N . GLY A 1 357 ? -13.008 -18.804 -1.019 1.00 32.84 357 GLY A N 1
ATOM 2643 C CA . GLY A 1 357 ? -12.949 -20.150 -0.423 1.00 32.84 357 GLY A CA 1
ATOM 2644 C C . GLY A 1 357 ? -12.202 -21.216 -1.242 1.00 32.84 357 GLY A C 1
ATOM 2645 O O . GLY A 1 357 ? -12.255 -22.398 -0.903 1.00 32.84 357 GLY A O 1
ATOM 2646 N N . VAL A 1 358 ? -11.485 -20.833 -2.302 1.00 32.19 358 VAL A N 1
ATOM 2647 C CA . VAL A 1 358 ? -10.705 -21.772 -3.114 1.00 32.19 358 VAL A CA 1
ATOM 2648 C C . VAL A 1 358 ? -9.354 -22.004 -2.441 1.00 32.19 358 VAL A C 1
ATOM 2650 O O . VAL A 1 358 ? -8.490 -21.129 -2.417 1.00 32.19 358 VAL A O 1
ATOM 2653 N N . ALA A 1 359 ? -9.167 -23.192 -1.867 1.00 29.81 359 ALA A N 1
ATOM 2654 C CA . ALA A 1 359 ? -7.849 -23.637 -1.431 1.00 29.81 359 ALA A CA 1
ATOM 2655 C C . ALA A 1 359 ? -6.924 -23.759 -2.659 1.00 29.81 359 ALA A C 1
ATOM 2657 O O . ALA A 1 359 ? -7.356 -24.311 -3.675 1.00 29.81 359 ALA A O 1
ATOM 2658 N N . PRO A 1 360 ? -5.657 -23.306 -2.594 1.00 31.75 360 PRO A N 1
ATOM 2659 C CA . PRO A 1 360 ? -4.726 -23.517 -3.694 1.00 31.75 360 PRO A CA 1
ATOM 2660 C C . PRO A 1 360 ? -4.571 -25.025 -3.954 1.00 31.75 360 PRO A C 1
ATOM 2662 O O . PRO A 1 360 ? -4.518 -25.807 -2.991 1.00 31.75 360 PRO A O 1
ATOM 2665 N N . PRO A 1 361 ? -4.503 -25.466 -5.224 1.00 31.44 361 PRO A N 1
ATOM 2666 C CA . PRO A 1 361 ? -4.337 -26.874 -5.540 1.00 31.44 361 PRO A CA 1
ATOM 2667 C C . PRO A 1 361 ? -3.049 -27.388 -4.895 1.00 31.44 361 PRO A C 1
ATOM 2669 O O . PRO A 1 361 ? -1.979 -26.786 -5.005 1.00 31.44 361 PRO A O 1
ATOM 2672 N N . ARG A 1 362 ? -3.162 -28.509 -4.174 1.00 31.33 362 ARG A N 1
ATOM 2673 C CA . ARG A 1 362 ? -2.005 -29.199 -3.602 1.00 31.33 362 ARG A CA 1
ATOM 2674 C C . ARG A 1 362 ? -1.053 -29.534 -4.745 1.00 31.33 362 ARG A C 1
ATOM 2676 O O . ARG A 1 362 ? -1.462 -30.194 -5.697 1.00 31.33 362 ARG A O 1
ATOM 2683 N N . SER A 1 363 ? 0.213 -29.138 -4.630 1.00 30.08 363 SER A N 1
ATOM 2684 C CA . SER A 1 363 ? 1.255 -29.709 -5.474 1.00 30.08 363 SER A CA 1
ATOM 2685 C C . SER A 1 363 ? 1.286 -31.212 -5.207 1.00 30.08 363 SER A C 1
ATOM 2687 O O . SER A 1 363 ? 1.673 -31.681 -4.134 1.00 30.08 363 SER A O 1
ATOM 2689 N N . VAL A 1 364 ? 0.786 -31.980 -6.169 1.00 27.20 364 VAL A N 1
ATOM 2690 C CA . VAL A 1 364 ? 0.929 -33.428 -6.165 1.00 27.20 364 VAL A CA 1
ATOM 2691 C C . VAL A 1 364 ? 2.423 -33.682 -6.325 1.00 27.20 364 VAL A C 1
ATOM 2693 O O . VAL A 1 364 ? 2.985 -33.476 -7.397 1.00 27.20 364 VAL A O 1
ATOM 2696 N N . ARG A 1 365 ? 3.095 -34.091 -5.243 1.00 28.72 365 ARG A N 1
ATOM 2697 C CA . ARG A 1 365 ? 4.372 -34.799 -5.364 1.00 28.72 365 ARG A CA 1
ATOM 2698 C C . ARG A 1 365 ? 4.052 -36.130 -6.031 1.00 28.72 365 ARG A C 1
ATOM 2700 O O . ARG A 1 365 ? 3.741 -37.100 -5.351 1.00 28.72 365 ARG A O 1
ATOM 2707 N N . GLY A 1 366 ? 4.061 -36.140 -7.359 1.00 25.50 366 GLY A N 1
ATOM 2708 C CA . GLY A 1 366 ? 4.104 -37.371 -8.125 1.00 25.50 366 GLY A CA 1
ATOM 2709 C C . GLY A 1 366 ? 5.452 -38.020 -7.860 1.00 25.50 366 GLY A C 1
ATOM 2710 O O . GLY A 1 366 ? 6.484 -37.519 -8.299 1.00 25.50 366 GLY A O 1
ATOM 2711 N N . THR A 1 367 ? 5.458 -39.095 -7.083 1.00 27.81 367 THR A N 1
ATOM 2712 C CA . THR A 1 367 ? 6.549 -40.063 -7.115 1.00 27.81 367 THR A CA 1
ATOM 2713 C C . THR A 1 367 ? 6.566 -40.660 -8.515 1.00 27.81 367 THR A C 1
ATOM 2715 O O . THR A 1 367 ? 5.608 -41.317 -8.916 1.00 27.81 367 THR A O 1
ATOM 2718 N N . LEU A 1 368 ? 7.627 -40.378 -9.267 1.00 25.81 368 LEU A N 1
ATOM 2719 C CA . LEU A 1 368 ? 7.950 -41.095 -10.493 1.00 25.81 368 LEU A CA 1
ATOM 2720 C C . LEU A 1 368 ? 8.203 -42.560 -10.119 1.00 25.81 368 LEU A C 1
ATOM 2722 O O . LEU A 1 368 ? 9.191 -42.868 -9.457 1.00 25.81 368 LEU A O 1
ATOM 2726 N N . THR A 1 369 ? 7.301 -43.444 -10.521 1.00 27.81 369 THR A N 1
ATOM 2727 C CA . THR A 1 369 ? 7.586 -44.872 -10.682 1.00 27.81 369 THR A CA 1
ATOM 2728 C C . THR A 1 369 ? 7.614 -45.157 -12.176 1.00 27.81 369 THR A C 1
ATOM 2730 O O . THR A 1 369 ? 6.697 -44.754 -12.895 1.00 27.81 369 THR A O 1
ATOM 2733 N N . GLU A 1 370 ? 8.703 -45.775 -12.631 1.00 26.69 370 GLU A N 1
ATOM 2734 C CA . GLU A 1 370 ? 8.939 -46.175 -14.022 1.00 26.69 370 GLU A CA 1
ATOM 2735 C C . GLU A 1 370 ? 7.839 -47.102 -14.579 1.00 26.69 370 GLU A C 1
ATOM 2737 O O . GLU A 1 370 ? 7.131 -47.751 -13.803 1.00 26.69 370 GLU A O 1
ATOM 2742 N N . PRO A 1 371 ? 7.662 -47.162 -15.915 1.00 28.03 371 PRO A N 1
ATOM 2743 C CA . PRO A 1 371 ? 6.581 -47.912 -16.530 1.00 28.03 371 PRO A CA 1
ATOM 2744 C C . PRO A 1 371 ? 6.977 -49.372 -16.763 1.00 28.03 371 PRO A C 1
ATOM 2746 O O . PRO A 1 371 ? 7.816 -49.664 -17.614 1.00 28.03 371 PRO A O 1
ATOM 2749 N N . ASP A 1 372 ? 6.288 -50.293 -16.093 1.00 27.41 372 ASP A N 1
ATOM 2750 C CA . ASP A 1 372 ? 6.246 -51.685 -16.529 1.00 27.41 372 ASP A CA 1
ATOM 2751 C C . ASP A 1 372 ? 5.218 -51.853 -17.653 1.00 27.41 372 ASP A C 1
ATOM 2753 O O . ASP A 1 372 ? 4.027 -51.551 -17.541 1.00 27.41 372 ASP A O 1
ATOM 2757 N N . SER A 1 373 ? 5.726 -52.348 -18.775 1.00 28.33 373 SER A N 1
ATOM 2758 C CA . SER A 1 373 ? 4.980 -52.879 -19.906 1.00 28.33 373 SER A CA 1
ATOM 2759 C C . SER A 1 373 ? 3.936 -53.913 -19.474 1.00 28.33 373 SER A C 1
ATOM 2761 O O . SER A 1 373 ? 4.281 -54.805 -18.710 1.00 28.33 373 SER A O 1
ATOM 2763 N N . LEU A 1 374 ? 2.724 -53.880 -20.051 1.00 27.27 374 LEU A N 1
ATOM 2764 C CA . LEU A 1 374 ? 2.074 -55.010 -20.752 1.00 27.27 374 LEU A CA 1
ATOM 2765 C C . LEU A 1 374 ? 0.545 -54.829 -20.900 1.00 27.27 374 LEU A C 1
ATOM 2767 O O . LEU A 1 374 ? -0.200 -54.769 -19.933 1.00 27.27 374 LEU A O 1
ATOM 2771 N N . ARG A 1 375 ? 0.124 -54.931 -22.169 1.00 25.97 375 ARG A N 1
ATOM 2772 C CA . ARG A 1 375 ? -1.118 -55.534 -22.703 1.00 25.97 375 ARG A CA 1
ATOM 2773 C C . ARG A 1 375 ? -2.458 -54.796 -22.559 1.00 25.97 375 ARG A C 1
ATOM 2775 O O . ARG A 1 375 ? -3.160 -54.849 -21.560 1.00 25.97 375 ARG A O 1
ATOM 2782 N N . VAL A 1 376 ? -2.858 -54.278 -23.720 1.00 26.75 376 VAL A N 1
ATOM 2783 C CA . VAL A 1 376 ? -4.230 -54.074 -24.210 1.00 26.75 376 VAL A CA 1
ATOM 2784 C C . VAL A 1 376 ? -5.041 -55.384 -24.141 1.00 26.75 376 VAL A C 1
ATOM 2786 O O . VAL A 1 376 ? -4.493 -56.454 -24.419 1.00 26.75 376 VAL A O 1
ATOM 2789 N N . PRO A 1 377 ? -6.362 -55.296 -23.903 1.00 27.12 377 PRO A N 1
ATOM 2790 C CA . PRO A 1 377 ? -7.278 -55.842 -24.900 1.00 27.12 377 PRO A CA 1
ATOM 2791 C C . PRO A 1 377 ? -8.372 -54.848 -25.316 1.00 27.12 377 PRO A C 1
ATOM 2793 O O . PRO A 1 377 ? -9.019 -54.189 -24.504 1.00 27.12 377 PRO A O 1
ATOM 2796 N N . LEU A 1 378 ? -8.564 -54.794 -26.633 1.00 25.09 378 LEU A N 1
ATOM 2797 C CA . LEU A 1 378 ? -9.655 -54.148 -27.347 1.00 25.09 378 LEU A CA 1
ATOM 2798 C C . LEU A 1 378 ? -10.990 -54.802 -26.980 1.00 25.09 378 LEU A C 1
ATOM 2800 O O . LEU A 1 378 ? -11.117 -56.020 -27.072 1.00 25.09 378 LEU A O 1
ATOM 2804 N N . THR A 1 379 ? -12.007 -53.992 -26.690 1.00 26.45 379 THR A N 1
ATOM 2805 C CA . THR A 1 379 ? -13.407 -54.371 -26.918 1.00 26.45 379 THR A CA 1
ATOM 2806 C C . THR A 1 379 ? -14.169 -53.207 -27.546 1.00 26.45 379 THR A C 1
ATOM 2808 O O . THR A 1 379 ? -13.879 -52.032 -27.333 1.00 26.45 379 THR A O 1
ATOM 2811 N N . THR A 1 380 ? -15.075 -53.586 -28.436 1.00 25.16 380 THR A N 1
ATOM 2812 C CA . THR A 1 380 ? -15.680 -52.812 -29.517 1.00 25.16 380 THR A CA 1
ATOM 2813 C C . THR A 1 380 ? -17.109 -52.357 -29.199 1.00 25.16 380 THR A C 1
ATOM 2815 O O . THR A 1 380 ? -17.915 -53.194 -28.807 1.00 25.16 380 THR A O 1
ATOM 2818 N N . ALA A 1 381 ? -17.413 -51.101 -29.572 1.00 26.28 381 ALA A N 1
ATOM 2819 C CA . ALA A 1 381 ? -18.698 -50.572 -30.086 1.00 26.28 381 ALA A CA 1
ATOM 2820 C C . ALA A 1 381 ? -19.924 -50.451 -29.130 1.00 26.28 381 ALA A C 1
ATOM 2822 O O . ALA A 1 381 ? -19.941 -51.102 -28.092 1.00 26.28 381 ALA A O 1
ATOM 2823 N N . PRO A 1 382 ? -21.004 -49.701 -29.486 1.00 32.38 382 PRO A N 1
ATOM 2824 C CA . PRO A 1 382 ? -21.185 -48.722 -30.572 1.00 32.38 382 PRO A CA 1
ATOM 2825 C C . PRO A 1 382 ? -21.771 -47.349 -30.146 1.00 32.38 382 PRO A C 1
ATOM 2827 O O . PRO A 1 382 ? -22.242 -47.118 -29.038 1.00 32.38 382 PRO A O 1
ATOM 2830 N N . VAL A 1 383 ? -21.765 -46.464 -31.143 1.00 26.69 383 VAL A N 1
ATOM 2831 C CA . VAL A 1 383 ? -22.455 -45.175 -31.289 1.00 26.69 383 VAL A CA 1
ATOM 2832 C C . VAL A 1 383 ? -23.982 -45.301 -31.165 1.00 26.69 383 VAL A C 1
ATOM 2834 O O . VAL A 1 383 ? -24.578 -46.176 -31.790 1.00 26.69 383 VAL A O 1
ATOM 2837 N N . THR A 1 384 ? -24.625 -44.334 -30.504 1.00 26.03 384 THR A N 1
ATOM 2838 C CA . THR A 1 384 ? -26.029 -43.963 -30.753 1.00 26.03 384 THR A CA 1
ATOM 2839 C C . THR A 1 384 ? -26.150 -42.461 -30.997 1.00 26.03 384 THR A C 1
ATOM 2841 O O . THR A 1 384 ? -25.600 -41.627 -30.281 1.00 26.03 384 THR A O 1
ATOM 2844 N N . ALA A 1 385 ? -26.854 -42.140 -32.079 1.00 25.77 385 ALA A N 1
ATOM 2845 C CA . ALA A 1 385 ? -27.190 -40.802 -32.526 1.00 25.77 385 ALA A CA 1
ATOM 2846 C C . ALA A 1 385 ? -28.614 -40.412 -32.094 1.00 25.77 385 ALA A C 1
ATOM 2848 O O . ALA A 1 385 ? -29.426 -41.269 -31.754 1.00 25.77 385 ALA A O 1
ATOM 2849 N N . ALA A 1 386 ? -28.895 -39.120 -32.285 1.00 26.14 386 ALA A N 1
ATOM 2850 C CA . ALA A 1 386 ? -30.195 -38.452 -32.395 1.00 26.14 386 ALA A CA 1
ATOM 2851 C C . ALA A 1 386 ? -30.754 -37.792 -31.124 1.00 26.14 386 ALA A C 1
ATOM 2853 O O . ALA A 1 386 ? -31.252 -38.441 -30.211 1.00 26.14 386 ALA A O 1
ATOM 2854 N N . SER A 1 387 ? -30.816 -36.457 -31.161 1.00 26.80 387 SER A N 1
ATOM 2855 C CA . SER A 1 387 ? -32.097 -35.737 -31.239 1.00 26.80 387 SER A CA 1
ATOM 2856 C C . SER A 1 387 ? -31.866 -34.280 -31.645 1.00 26.80 387 SER A C 1
ATOM 2858 O O . SER A 1 387 ? -31.093 -33.553 -31.029 1.00 26.80 387 SER A O 1
ATOM 2860 N N . ALA A 1 388 ? -32.533 -33.874 -32.723 1.00 25.84 388 ALA A N 1
ATOM 2861 C CA . ALA A 1 388 ? -32.590 -32.511 -33.223 1.00 25.84 388 ALA A CA 1
ATOM 2862 C C . ALA A 1 388 ? -33.775 -31.768 -32.589 1.00 25.84 388 ALA A C 1
ATOM 2864 O O . ALA A 1 388 ? -34.875 -32.315 -32.542 1.00 25.84 388 ALA A O 1
ATOM 2865 N N . LEU A 1 389 ? -33.598 -30.494 -32.230 1.00 26.61 389 LEU A N 1
ATOM 2866 C CA . LEU A 1 389 ? -34.712 -29.548 -32.178 1.00 26.61 389 LEU A CA 1
ATOM 2867 C C . LEU A 1 389 ? -34.263 -28.150 -32.631 1.00 26.61 389 LEU A C 1
ATOM 2869 O O . LEU A 1 389 ? -33.300 -27.577 -32.132 1.00 26.61 389 LEU A O 1
ATOM 2873 N N . LYS A 1 390 ? -34.976 -27.649 -33.643 1.00 26.20 390 LYS A N 1
ATOM 2874 C CA . LYS A 1 390 ? -34.878 -26.324 -34.270 1.00 26.20 390 LYS A CA 1
ATOM 2875 C C . LYS A 1 390 ? -35.444 -25.240 -33.351 1.00 26.20 390 LYS A C 1
ATOM 2877 O O . LYS A 1 390 ? -36.518 -25.469 -32.820 1.00 26.20 390 LYS A O 1
ATOM 2882 N N . LEU A 1 391 ? -34.848 -24.042 -33.361 1.00 27.08 391 LEU A N 1
ATOM 2883 C CA . LEU A 1 391 ? -35.490 -22.709 -33.261 1.00 27.08 391 LEU A CA 1
ATOM 2884 C C . LEU A 1 391 ? -34.443 -21.671 -33.743 1.00 27.08 391 LEU A C 1
ATOM 2886 O O . LEU A 1 391 ? -33.418 -21.486 -33.106 1.00 27.08 391 LEU A O 1
ATOM 2890 N N . ARG A 1 392 ? -34.434 -21.299 -35.034 1.00 27.19 392 ARG A N 1
ATOM 2891 C CA . ARG A 1 392 ? -34.964 -20.048 -35.634 1.00 27.19 392 ARG A CA 1
ATOM 2892 C C . ARG A 1 392 ? -34.548 -18.745 -34.925 1.00 27.19 392 ARG A C 1
ATOM 2894 O O . ARG A 1 392 ? -35.063 -18.449 -33.859 1.00 27.19 392 ARG A O 1
ATOM 2901 N N . GLY A 1 393 ? -33.769 -17.913 -35.633 1.00 27.75 393 GLY A N 1
ATOM 2902 C CA . GLY A 1 393 ? -33.781 -16.450 -35.474 1.00 27.75 393 GLY A CA 1
ATOM 2903 C C . GLY A 1 393 ? -32.412 -15.773 -35.367 1.00 27.75 393 GLY A C 1
ATOM 2904 O O . GLY A 1 393 ? -32.026 -15.363 -34.284 1.00 27.75 393 GLY A O 1
ATOM 2905 N N . ALA A 1 394 ? -31.711 -15.590 -36.490 1.00 28.22 394 ALA A N 1
ATOM 2906 C CA . ALA A 1 394 ? -30.577 -14.666 -36.602 1.00 28.22 394 ALA A CA 1
ATOM 2907 C C . ALA A 1 394 ? -30.894 -13.589 -37.656 1.00 28.22 394 ALA A C 1
ATOM 2909 O O . ALA A 1 394 ? -31.370 -13.952 -38.738 1.00 28.22 394 ALA A O 1
ATOM 2910 N N . PRO A 1 395 ? -30.593 -12.299 -37.423 1.00 31.70 395 PRO A N 1
ATOM 2911 C CA . PRO A 1 395 ? -30.326 -11.353 -38.493 1.00 31.70 395 PRO A CA 1
ATOM 2912 C C . PRO A 1 395 ? -28.844 -11.408 -38.900 1.00 31.70 395 PRO A C 1
ATOM 2914 O O . PRO A 1 395 ? -27.947 -11.623 -38.090 1.00 31.70 395 PRO A O 1
ATOM 2917 N N . ARG A 1 396 ? -28.627 -11.257 -40.207 1.00 30.98 396 ARG A N 1
ATOM 2918 C CA . ARG A 1 396 ? -27.383 -11.483 -40.953 1.00 30.98 396 ARG A CA 1
ATOM 2919 C C . ARG A 1 396 ? -26.237 -10.519 -40.589 1.00 30.98 396 ARG A C 1
ATOM 2921 O O . ARG A 1 396 ? -26.506 -9.365 -40.261 1.00 30.98 396 ARG A O 1
ATOM 2928 N N . PRO A 1 397 ? -24.972 -10.942 -40.777 1.00 31.03 397 PRO A N 1
ATOM 2929 C CA . PRO A 1 397 ? -23.807 -10.070 -40.700 1.00 31.03 397 PRO A CA 1
ATOM 2930 C C . PRO A 1 397 ? -23.619 -9.238 -41.977 1.00 31.03 397 PRO A C 1
ATOM 2932 O O . PRO A 1 397 ? -23.951 -9.657 -43.089 1.00 31.03 397 PRO A O 1
ATOM 2935 N N . TRP A 1 398 ? -23.041 -8.053 -41.792 1.00 27.89 398 TRP A N 1
ATOM 2936 C CA . TRP A 1 398 ? -22.579 -7.162 -42.848 1.00 27.89 398 TRP A CA 1
ATOM 2937 C C . TRP A 1 398 ? -21.414 -7.791 -43.628 1.00 27.89 398 TRP A C 1
ATOM 2939 O O . TRP A 1 398 ? -20.402 -8.181 -43.055 1.00 27.89 398 TRP A O 1
ATOM 2949 N N . THR A 1 399 ? -21.540 -7.839 -44.954 1.00 28.14 399 THR A N 1
ATOM 2950 C CA . THR A 1 399 ? -20.456 -8.149 -45.900 1.00 28.14 399 THR A CA 1
ATOM 2951 C C . THR A 1 399 ? -20.066 -6.898 -46.680 1.00 28.14 399 THR A C 1
ATOM 2953 O O . THR A 1 399 ? -20.960 -6.251 -47.224 1.00 28.14 399 THR A O 1
ATOM 2956 N N . ARG A 1 400 ? -18.756 -6.623 -46.789 1.00 26.30 400 ARG A N 1
ATOM 2957 C CA . ARG A 1 400 ? -17.987 -5.928 -47.862 1.00 26.30 400 ARG A CA 1
ATOM 2958 C C . ARG A 1 400 ? -16.666 -5.462 -47.215 1.00 26.30 400 ARG A C 1
ATOM 2960 O O . ARG A 1 400 ? -16.719 -4.905 -46.135 1.00 26.30 400 ARG A O 1
ATOM 2967 N N . ARG A 1 401 ? -15.457 -5.608 -47.757 1.00 25.81 401 ARG A N 1
ATOM 2968 C CA . ARG A 1 401 ? -14.911 -6.091 -49.034 1.00 25.81 401 ARG A CA 1
ATOM 2969 C C . ARG A 1 401 ? -13.458 -6.498 -48.756 1.00 25.81 401 ARG A C 1
ATOM 2971 O O . ARG A 1 401 ? -12.738 -5.755 -48.100 1.00 25.81 401 ARG A O 1
ATOM 2978 N N . SER A 1 402 ? -13.030 -7.625 -49.311 1.00 25.88 402 SER A N 1
ATOM 2979 C CA . SER A 1 402 ? -11.621 -7.957 -49.513 1.00 25.88 402 SER A CA 1
ATOM 2980 C C . SER A 1 402 ? -11.038 -7.051 -50.603 1.00 25.88 402 SER A C 1
ATOM 2982 O O . SER A 1 402 ? -11.557 -7.037 -51.721 1.00 25.88 402 SER A O 1
ATOM 2984 N N . ALA A 1 403 ? -9.968 -6.321 -50.299 1.00 28.78 403 ALA A N 1
ATOM 2985 C CA . ALA A 1 403 ? -9.093 -5.732 -51.306 1.00 28.78 403 ALA A CA 1
ATOM 2986 C C . ALA A 1 403 ? -7.798 -6.551 -51.340 1.00 28.78 403 ALA A C 1
ATOM 2988 O O . ALA A 1 403 ? -7.159 -6.764 -50.313 1.00 28.78 403 ALA A O 1
ATOM 2989 N N . ALA A 1 404 ? -7.489 -7.069 -52.524 1.00 29.12 404 ALA A N 1
ATOM 2990 C CA . ALA A 1 404 ? -6.332 -7.896 -52.811 1.00 29.12 404 ALA A CA 1
ATOM 2991 C C . ALA A 1 404 ? -5.029 -7.080 -52.749 1.00 29.12 404 ALA A C 1
ATOM 2993 O O . ALA A 1 404 ? -4.960 -5.971 -53.276 1.00 29.12 404 ALA A O 1
ATOM 2994 N N . LEU A 1 405 ? -3.997 -7.665 -52.140 1.00 30.16 405 LEU A N 1
ATOM 2995 C CA . LEU A 1 405 ? -2.602 -7.236 -52.256 1.00 30.16 405 LEU A CA 1
ATOM 2996 C C . LEU A 1 405 ? -2.038 -7.690 -53.616 1.00 30.16 405 LEU A C 1
ATOM 2998 O O . LEU A 1 405 ? -2.206 -8.865 -53.956 1.00 30.16 405 LEU A O 1
ATOM 3002 N N . PRO A 1 406 ? -1.351 -6.828 -54.387 1.00 31.73 406 PRO A N 1
ATOM 3003 C CA . PRO A 1 406 ? -0.527 -7.267 -55.507 1.00 31.73 406 PRO A CA 1
ATOM 3004 C C . PRO A 1 406 ? 0.910 -7.620 -55.053 1.00 31.73 406 PRO A C 1
ATOM 3006 O O . PRO A 1 406 ? 1.342 -7.184 -53.984 1.00 31.73 406 PRO A O 1
ATOM 3009 N N . PRO A 1 407 ? 1.645 -8.435 -55.836 1.00 34.88 407 PRO A N 1
ATOM 3010 C CA . PRO A 1 407 ? 2.850 -9.133 -55.389 1.00 34.88 407 PRO A CA 1
ATOM 3011 C C . PRO A 1 407 ? 4.134 -8.292 -55.473 1.00 34.88 407 PRO A C 1
ATOM 3013 O O . PRO A 1 407 ? 4.260 -7.380 -56.288 1.00 34.88 407 PRO A O 1
ATOM 3016 N N . GLU A 1 408 ? 5.114 -8.666 -54.648 1.00 28.66 408 GLU A N 1
ATOM 3017 C CA . GLU A 1 408 ? 6.483 -8.139 -54.629 1.00 28.66 408 GLU A CA 1
ATOM 3018 C C . GLU A 1 408 ? 7.316 -8.514 -55.870 1.00 28.66 408 GLU A C 1
ATOM 3020 O O . GLU A 1 408 ? 7.226 -9.648 -56.351 1.00 28.66 408 GLU A O 1
ATOM 3025 N N . ARG A 1 409 ? 8.206 -7.589 -56.291 1.00 26.39 409 ARG A N 1
ATOM 3026 C CA . ARG A 1 409 ? 9.656 -7.748 -56.628 1.00 26.39 409 ARG A CA 1
ATOM 3027 C C . ARG A 1 409 ? 10.162 -6.576 -57.508 1.00 26.39 409 ARG A C 1
ATOM 3029 O O . ARG A 1 409 ? 9.342 -5.998 -58.215 1.00 26.39 409 ARG A O 1
ATOM 3036 N N . PRO A 1 410 ? 11.485 -6.297 -57.636 1.00 33.97 410 PRO A N 1
ATOM 3037 C CA . PRO A 1 410 ? 12.642 -6.637 -56.794 1.00 33.97 410 PRO A CA 1
ATOM 3038 C C . PRO A 1 410 ? 13.539 -5.417 -56.424 1.00 33.97 410 PRO A C 1
ATOM 3040 O O . PRO A 1 410 ? 13.331 -4.288 -56.861 1.00 33.97 410 PRO A O 1
ATOM 3043 N N . LEU A 1 411 ? 14.573 -5.693 -55.615 1.00 28.30 411 LEU A N 1
ATOM 3044 C CA . LEU A 1 411 ? 15.624 -4.793 -55.117 1.00 28.30 411 LEU A CA 1
ATOM 3045 C C . LEU A 1 411 ? 16.272 -3.862 -56.164 1.00 28.30 411 LEU A C 1
ATOM 3047 O O . LEU A 1 411 ? 16.756 -4.318 -57.198 1.00 28.30 411 LEU A O 1
ATOM 3051 N N . VAL A 1 412 ? 16.484 -2.599 -55.772 1.00 28.41 412 VAL A N 1
ATOM 3052 C CA . VAL A 1 412 ? 17.507 -1.710 -56.350 1.00 28.41 4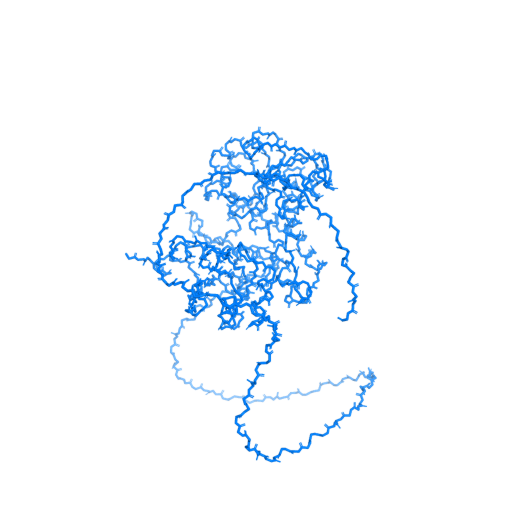12 VAL A CA 1
ATOM 3053 C C . VAL A 1 412 ? 18.407 -1.183 -55.230 1.00 28.41 412 VAL A C 1
ATOM 3055 O O . VAL A 1 412 ? 17.960 -0.483 -54.325 1.00 28.41 412 VAL A O 1
ATOM 3058 N N . ARG A 1 413 ? 19.700 -1.524 -55.303 1.00 28.67 413 ARG A N 1
ATOM 3059 C CA . ARG A 1 413 ? 20.777 -0.956 -54.477 1.00 28.67 413 ARG A CA 1
ATOM 3060 C C . ARG A 1 413 ? 20.915 0.546 -54.753 1.00 28.67 413 ARG A C 1
ATOM 3062 O O . ARG A 1 413 ? 21.130 0.929 -55.901 1.00 28.67 413 ARG A O 1
ATOM 3069 N N . ARG A 1 414 ? 20.915 1.385 -53.712 1.00 30.05 414 ARG A N 1
ATOM 3070 C CA . ARG A 1 414 ? 21.497 2.739 -53.751 1.00 30.05 414 ARG A CA 1
ATOM 3071 C C . ARG A 1 414 ? 22.328 2.982 -52.490 1.00 30.05 414 ARG A C 1
ATOM 3073 O O . ARG A 1 414 ? 21.931 2.587 -51.401 1.00 30.05 414 ARG A O 1
ATOM 3080 N N . GLY A 1 415 ? 23.524 3.530 -52.709 1.00 30.34 415 GLY A N 1
ATOM 3081 C CA . GLY A 1 415 ? 24.603 3.700 -51.735 1.00 30.34 415 GLY A CA 1
ATOM 3082 C C . GLY A 1 415 ? 24.362 4.782 -50.672 1.00 30.34 415 GLY A C 1
ATOM 3083 O O . GLY A 1 415 ? 23.256 5.309 -50.557 1.00 30.34 415 GLY A O 1
ATOM 3084 N N . PRO A 1 416 ? 25.394 5.095 -49.869 1.00 29.88 416 PRO A N 1
ATOM 3085 C CA . PRO A 1 416 ? 25.234 5.776 -48.590 1.00 29.88 416 PRO A CA 1
ATOM 3086 C C . PRO A 1 416 ? 24.858 7.251 -48.761 1.00 29.88 416 PRO A C 1
ATOM 3088 O O . PRO A 1 416 ? 25.560 8.021 -49.417 1.00 29.88 416 PRO A O 1
ATOM 3091 N N . VAL A 1 417 ? 23.763 7.648 -48.113 1.00 25.70 417 VAL A N 1
ATOM 3092 C CA . VAL A 1 417 ? 23.351 9.046 -47.959 1.00 25.70 417 VAL A CA 1
ATOM 3093 C C . VAL A 1 417 ? 24.125 9.647 -46.786 1.00 25.70 417 VAL A C 1
ATOM 3095 O O . VAL A 1 417 ? 23.990 9.208 -45.646 1.00 25.70 417 VAL A O 1
ATOM 3098 N N . ARG A 1 418 ? 24.950 10.659 -47.073 1.00 24.20 418 ARG A N 1
ATOM 3099 C CA . ARG A 1 418 ? 25.542 11.548 -46.066 1.00 24.20 418 ARG A CA 1
ATOM 3100 C C . ARG A 1 418 ? 24.464 12.526 -45.599 1.00 24.20 418 ARG A C 1
ATOM 3102 O O . ARG A 1 418 ? 23.992 13.333 -46.394 1.00 24.20 418 ARG A O 1
ATOM 3109 N N . VAL A 1 419 ? 24.090 12.462 -44.325 1.00 24.86 419 VAL A N 1
ATOM 3110 C CA . VAL A 1 419 ? 23.244 13.478 -43.687 1.00 24.86 419 VAL A CA 1
ATOM 3111 C C . VAL A 1 419 ? 24.150 14.624 -43.241 1.00 24.86 419 VAL A C 1
ATOM 3113 O O . VAL A 1 419 ? 25.005 14.451 -42.375 1.00 24.86 419 VAL A O 1
ATOM 3116 N N . LEU A 1 420 ? 23.998 15.776 -43.894 1.00 23.02 420 LEU A N 1
ATOM 3117 C CA . LEU A 1 420 ? 24.643 17.035 -43.540 1.00 23.02 420 LEU A CA 1
ATOM 3118 C C . LEU A 1 420 ? 23.735 17.757 -42.535 1.00 23.02 420 LEU A C 1
ATOM 3120 O O . LEU A 1 420 ? 22.653 18.219 -42.893 1.00 23.02 420 LEU A O 1
ATOM 3124 N N . THR A 1 421 ? 24.154 17.828 -41.276 1.00 25.06 421 THR A N 1
ATOM 3125 C CA . THR A 1 421 ? 23.457 18.593 -40.238 1.00 25.06 421 THR A CA 1
ATOM 3126 C C . THR A 1 421 ? 23.715 20.085 -40.461 1.00 25.06 421 THR A C 1
ATOM 3128 O O . THR A 1 421 ? 24.851 20.545 -40.356 1.00 25.06 421 THR A O 1
ATOM 3131 N N . LEU A 1 422 ? 22.669 20.848 -40.784 1.00 24.25 422 LEU A N 1
ATOM 3132 C CA . LEU A 1 422 ? 22.692 22.312 -40.813 1.00 24.25 422 LEU A CA 1
ATOM 3133 C C . LEU A 1 422 ? 22.556 22.845 -39.378 1.00 24.25 422 LEU A C 1
ATOM 3135 O O . LEU A 1 422 ? 21.488 22.761 -38.780 1.00 24.25 422 LEU A O 1
ATOM 3139 N N . LEU A 1 423 ? 23.642 23.397 -38.834 1.00 25.92 423 LEU A N 1
ATOM 3140 C CA . LEU A 1 423 ? 23.618 24.300 -37.678 1.00 25.92 423 LEU A CA 1
ATOM 3141 C C . LEU A 1 423 ? 23.409 25.739 -38.184 1.00 25.92 423 LEU A C 1
ATOM 3143 O O . LEU A 1 423 ? 24.053 26.122 -39.165 1.00 25.92 423 LEU A O 1
ATOM 3147 N N . PRO A 1 424 ? 22.562 26.564 -37.544 1.00 28.41 424 PRO A N 1
ATOM 3148 C CA . PRO A 1 424 ? 22.453 27.970 -37.902 1.00 28.41 424 PRO A CA 1
ATOM 3149 C C . PRO A 1 424 ? 23.715 28.723 -37.456 1.00 28.41 424 PRO A C 1
ATOM 3151 O O . PRO A 1 424 ? 24.066 28.757 -36.278 1.00 28.41 424 PRO A O 1
ATOM 3154 N N . ALA A 1 425 ? 24.401 29.325 -38.427 1.00 25.50 425 ALA A N 1
ATOM 3155 C CA . ALA A 1 425 ? 25.533 30.213 -38.216 1.00 25.50 425 ALA A CA 1
ATOM 3156 C C . ALA A 1 425 ? 25.056 31.560 -37.652 1.00 25.50 425 ALA A C 1
ATOM 3158 O O . ALA A 1 425 ? 24.256 32.253 -38.280 1.00 25.50 425 ALA A O 1
ATOM 3159 N N . VAL A 1 426 ? 25.597 31.963 -36.501 1.00 25.91 426 VAL A N 1
ATOM 3160 C CA . VAL A 1 426 ? 25.605 33.366 -36.074 1.00 25.91 426 VAL A CA 1
ATOM 3161 C C . VAL A 1 426 ? 26.942 33.958 -36.503 1.00 25.91 426 VAL A C 1
ATOM 3163 O O . VAL A 1 426 ? 28.006 33.548 -36.047 1.00 25.91 426 VAL A O 1
ATOM 3166 N N . LEU A 1 427 ? 26.870 34.906 -37.434 1.00 24.58 427 LEU A N 1
ATOM 3167 C CA . LEU A 1 427 ? 27.998 35.683 -37.927 1.00 24.58 427 LEU A CA 1
ATOM 3168 C C . LEU A 1 427 ? 28.285 36.810 -36.920 1.00 24.58 427 LEU A C 1
ATOM 3170 O O . LEU A 1 427 ? 27.484 37.734 -36.798 1.00 24.58 427 LEU A O 1
ATOM 3174 N N . VAL A 1 428 ? 29.423 36.771 -36.223 1.00 27.16 428 VAL A N 1
ATOM 3175 C CA . VAL A 1 428 ? 29.937 37.925 -35.463 1.00 27.16 428 VAL A CA 1
ATOM 3176 C C . VAL A 1 428 ? 31.266 38.356 -36.078 1.00 27.16 428 VAL A C 1
ATOM 3178 O O . VAL A 1 428 ? 32.207 37.571 -36.180 1.00 27.16 428 VAL A O 1
ATOM 3181 N N . ARG A 1 429 ? 31.320 39.607 -36.545 1.00 27.28 429 ARG A N 1
ATOM 3182 C CA . ARG A 1 429 ? 32.503 40.248 -37.135 1.00 27.28 429 ARG A CA 1
ATOM 3183 C C . ARG A 1 429 ? 33.361 40.919 -36.046 1.00 27.28 429 ARG A C 1
ATOM 3185 O O . ARG A 1 429 ? 32.927 41.916 -35.486 1.00 27.28 429 ARG A O 1
ATOM 3192 N N . GLY A 1 430 ? 34.600 40.430 -35.891 1.00 28.78 430 GLY A N 1
ATOM 3193 C CA . GLY A 1 430 ? 35.820 41.151 -35.453 1.00 28.78 430 GLY A CA 1
ATOM 3194 C C . GLY A 1 430 ? 36.021 41.428 -33.948 1.00 28.78 430 GLY A C 1
ATOM 3195 O O . GLY A 1 430 ? 35.067 41.328 -33.187 1.00 28.78 430 GLY A O 1
ATOM 3196 N N . PRO A 1 431 ? 37.224 41.874 -33.512 1.00 36.38 431 PRO A N 1
ATOM 3197 C CA . PRO A 1 431 ? 38.586 41.511 -33.923 1.00 36.38 431 PRO A CA 1
ATOM 3198 C C . PRO A 1 431 ? 39.347 40.730 -32.816 1.00 36.38 431 PRO A C 1
ATOM 3200 O O . PRO A 1 431 ? 39.030 40.799 -31.634 1.00 36.38 431 PRO A O 1
ATOM 3203 N N . VAL A 1 432 ? 40.387 39.992 -33.214 1.00 32.91 432 VAL A N 1
ATOM 3204 C CA . VAL A 1 432 ? 41.304 39.233 -32.333 1.00 32.91 432 VAL A CA 1
ATOM 3205 C C . VAL A 1 432 ? 42.228 40.190 -31.555 1.00 32.91 432 VAL A C 1
ATOM 3207 O O . VAL A 1 432 ? 42.702 41.167 -32.138 1.00 32.91 432 VAL A O 1
ATOM 3210 N N . PRO A 1 433 ? 42.586 39.869 -30.297 1.00 34.25 433 PRO A N 1
ATOM 3211 C CA . PRO A 1 433 ? 44.004 39.639 -30.012 1.00 34.25 433 PRO A CA 1
ATOM 3212 C C . PRO A 1 433 ? 44.271 38.334 -29.237 1.00 34.25 433 PRO A C 1
ATOM 3214 O O . PRO A 1 433 ? 43.407 37.755 -28.588 1.00 34.25 433 PRO A O 1
ATOM 3217 N N . ARG A 1 434 ? 45.507 37.857 -29.405 1.00 29.78 434 ARG A N 1
ATOM 3218 C CA . ARG A 1 434 ? 46.094 36.583 -28.957 1.00 29.78 434 ARG A CA 1
ATOM 3219 C C . ARG A 1 434 ? 46.381 36.515 -27.444 1.00 29.78 434 ARG A C 1
ATOM 3221 O O . ARG A 1 434 ? 46.494 37.554 -26.807 1.00 29.78 434 ARG A O 1
ATOM 3228 N N . LEU A 1 435 ? 46.732 35.284 -27.024 1.00 27.75 435 LEU A N 1
ATOM 3229 C CA . LEU A 1 435 ? 47.444 34.811 -25.807 1.00 27.75 435 LEU A CA 1
ATOM 3230 C C . LEU A 1 435 ? 46.498 34.344 -24.687 1.00 27.75 435 LEU A C 1
ATOM 3232 O O . LEU A 1 435 ? 45.572 35.055 -24.345 1.00 27.75 435 LEU A O 1
ATOM 3236 N N . GLY A 1 436 ? 46.634 33.173 -24.062 1.00 26.11 436 GLY A N 1
ATOM 3237 C CA . GLY A 1 436 ? 47.636 32.104 -24.082 1.00 26.11 436 GLY A CA 1
ATOM 3238 C C . GLY A 1 436 ? 47.153 30.959 -23.165 1.00 26.11 436 GLY A C 1
ATOM 3239 O O . GLY A 1 436 ? 46.234 31.143 -22.373 1.00 26.11 436 GLY A O 1
ATOM 3240 N N . LEU A 1 437 ? 47.734 29.766 -23.303 1.00 28.97 437 LEU A N 1
ATOM 3241 C CA . LEU A 1 437 ? 47.491 28.593 -22.445 1.00 28.97 437 LEU A CA 1
ATOM 3242 C C . LEU A 1 437 ? 48.338 28.670 -21.164 1.00 28.97 437 LEU A C 1
ATOM 3244 O O . LEU A 1 437 ? 49.523 28.966 -21.301 1.00 28.97 437 LEU A O 1
ATOM 3248 N N . LEU A 1 438 ? 47.762 28.336 -19.989 1.00 27.56 438 LEU A N 1
ATOM 3249 C CA . LEU A 1 438 ? 48.309 27.511 -18.869 1.00 27.56 438 LEU A CA 1
ATOM 3250 C C . LEU A 1 438 ? 47.418 27.613 -17.580 1.00 27.56 438 LEU A C 1
ATOM 3252 O O . LEU A 1 438 ? 46.513 28.442 -17.567 1.00 27.56 438 LEU A O 1
ATOM 3256 N N . PRO A 1 439 ? 47.545 26.722 -16.559 1.00 34.50 439 PRO A N 1
ATOM 3257 C CA . PRO A 1 439 ? 46.425 25.954 -15.986 1.00 34.50 439 PRO A CA 1
ATOM 3258 C C . PRO A 1 439 ? 46.140 26.172 -14.473 1.00 34.50 439 PRO A C 1
ATOM 3260 O O . PRO A 1 439 ? 46.893 26.844 -13.785 1.00 34.50 439 PRO A O 1
ATOM 3263 N N . LEU A 1 440 ? 45.057 25.531 -13.988 1.00 29.94 440 LEU A N 1
ATOM 3264 C CA . LEU A 1 440 ? 44.749 25.034 -12.619 1.00 29.94 440 LEU A CA 1
ATOM 3265 C C . LEU A 1 440 ? 45.415 25.710 -11.393 1.00 29.94 440 LEU A C 1
ATOM 3267 O O . LEU A 1 440 ? 46.598 25.490 -11.167 1.00 29.94 440 LEU A O 1
ATOM 3271 N N . GLN A 1 441 ? 44.611 26.302 -10.486 1.00 27.33 441 GLN A N 1
ATOM 3272 C CA . GLN A 1 441 ? 44.491 25.922 -9.053 1.00 27.33 441 GLN A CA 1
ATOM 3273 C C . GLN A 1 441 ? 43.530 26.836 -8.244 1.00 27.33 441 GLN A C 1
ATOM 3275 O O . GLN A 1 441 ? 43.163 27.922 -8.673 1.00 27.33 441 GLN A O 1
ATOM 3280 N N . ARG A 1 442 ? 43.075 26.297 -7.099 1.00 29.19 442 ARG A N 1
ATOM 3281 C CA . ARG A 1 442 ? 41.992 26.704 -6.171 1.00 29.19 442 ARG A CA 1
ATOM 3282 C C . ARG A 1 442 ? 42.174 28.057 -5.455 1.00 29.19 442 ARG A C 1
ATOM 3284 O O . ARG A 1 442 ? 43.305 28.390 -5.143 1.00 29.19 442 ARG A O 1
ATOM 3291 N N . LEU A 1 443 ? 41.048 28.668 -5.043 1.00 25.56 443 LEU A N 1
ATOM 3292 C CA . LEU A 1 443 ? 40.752 29.467 -3.816 1.00 25.56 443 LEU A CA 1
ATOM 3293 C C . LEU A 1 443 ? 39.207 29.677 -3.824 1.00 25.56 443 LEU A C 1
ATOM 3295 O O . LEU A 1 443 ? 38.685 30.062 -4.863 1.00 25.56 443 LEU A O 1
ATOM 3299 N N . ALA A 1 444 ? 38.361 29.164 -2.920 1.00 26.59 444 ALA A N 1
ATOM 3300 C CA . ALA A 1 444 ? 38.140 29.412 -1.484 1.00 26.59 444 ALA A CA 1
ATOM 3301 C C . ALA A 1 444 ? 37.511 30.794 -1.138 1.00 26.59 444 ALA A C 1
ATOM 3303 O O . ALA A 1 444 ? 38.146 31.819 -1.342 1.00 26.59 444 ALA A O 1
ATOM 3304 N N . GLU A 1 445 ? 36.305 30.723 -0.539 1.00 26.30 445 GLU A N 1
ATOM 3305 C CA . GLU A 1 445 ? 35.608 31.666 0.379 1.00 26.30 445 GLU A CA 1
ATOM 3306 C C . GLU A 1 445 ? 34.657 32.788 -0.150 1.00 26.30 445 GLU A C 1
ATOM 3308 O O . GLU A 1 445 ? 34.911 33.458 -1.142 1.00 26.30 445 GLU A O 1
ATOM 3313 N N . LEU A 1 446 ? 33.502 32.890 0.543 1.00 26.03 446 LEU A N 1
ATOM 3314 C CA . LEU A 1 446 ? 32.239 33.679 0.391 1.00 26.03 446 LEU A CA 1
ATOM 3315 C C . LEU A 1 446 ? 32.388 35.184 0.808 1.00 26.03 446 LEU A C 1
ATOM 3317 O O . LEU A 1 446 ? 33.522 35.536 1.121 1.00 26.03 446 LEU A O 1
ATOM 3321 N N . PRO A 1 447 ? 31.349 36.070 0.998 1.00 33.34 447 PRO A N 1
ATOM 3322 C CA . PRO A 1 447 ? 29.884 36.104 0.694 1.00 33.34 447 PRO A CA 1
ATOM 3323 C C . PRO A 1 447 ? 29.348 37.481 0.132 1.00 33.34 447 PRO A C 1
ATOM 3325 O O . PRO A 1 447 ? 30.116 38.411 -0.080 1.00 33.34 447 PRO A O 1
ATOM 3328 N N . LEU A 1 448 ? 28.003 37.605 0.024 1.00 26.19 448 LEU A N 1
ATOM 3329 C CA . LEU A 1 448 ? 27.111 38.802 0.116 1.00 26.19 448 LEU A CA 1
ATOM 3330 C C . LEU A 1 448 ? 26.522 39.504 -1.142 1.00 26.19 448 LEU A C 1
ATOM 3332 O O . LEU A 1 448 ? 27.207 40.142 -1.933 1.00 26.19 448 LEU A O 1
ATOM 3336 N N . ASP A 1 449 ? 25.185 39.403 -1.202 1.00 24.16 449 ASP A N 1
ATOM 3337 C CA . ASP A 1 449 ? 24.112 40.310 -1.656 1.00 24.16 449 ASP A CA 1
ATOM 3338 C C . ASP A 1 449 ? 24.431 41.620 -2.400 1.00 24.16 449 ASP A C 1
ATOM 3340 O O . ASP A 1 449 ? 25.028 42.525 -1.827 1.00 24.16 449 ASP A O 1
ATOM 3344 N N . VAL A 1 450 ? 23.791 41.811 -3.570 1.00 24.64 450 VAL A N 1
ATOM 3345 C CA . VAL A 1 450 ? 23.173 43.094 -3.983 1.00 24.64 450 VAL A CA 1
ATOM 3346 C C . VAL A 1 450 ? 21.916 42.833 -4.832 1.00 24.64 450 VAL A C 1
ATOM 3348 O O . VAL A 1 450 ? 21.925 42.033 -5.767 1.00 24.64 450 VAL A O 1
ATOM 3351 N N . ALA A 1 451 ? 20.834 43.545 -4.510 1.00 23.36 451 ALA A N 1
ATOM 3352 C CA . ALA A 1 451 ? 19.534 43.515 -5.171 1.00 23.36 451 ALA A CA 1
ATOM 3353 C C . ALA A 1 451 ? 19.347 44.635 -6.226 1.00 23.36 451 ALA A C 1
ATOM 3355 O O . ALA A 1 451 ? 19.678 45.782 -5.945 1.00 23.36 451 ALA A O 1
ATOM 3356 N N . LEU A 1 452 ? 18.674 44.270 -7.339 1.00 23.03 452 LEU A N 1
ATOM 3357 C CA . LEU A 1 452 ? 17.734 45.042 -8.204 1.00 23.03 452 LEU A CA 1
ATOM 3358 C C . LEU A 1 452 ? 18.232 46.307 -8.957 1.00 23.03 452 LEU A C 1
ATOM 3360 O O . LEU A 1 452 ? 19.202 46.930 -8.550 1.00 23.03 452 LEU A O 1
ATOM 3364 N N . PRO A 1 453 ? 17.470 46.853 -9.940 1.00 38.78 453 PRO A N 1
ATOM 3365 C CA . PRO A 1 453 ? 16.635 46.279 -11.015 1.00 38.78 453 PRO A CA 1
ATOM 3366 C C . PRO A 1 453 ? 17.014 46.894 -12.398 1.00 38.78 453 PRO A C 1
ATOM 3368 O O . PRO A 1 453 ? 17.968 47.651 -12.484 1.00 38.78 453 PRO A O 1
ATOM 3371 N N . VAL A 1 454 ? 16.273 46.607 -13.482 1.00 26.52 454 VAL A N 1
ATOM 3372 C CA . VAL A 1 454 ? 15.711 47.612 -14.430 1.00 26.52 454 VAL A CA 1
ATOM 3373 C C . VAL A 1 454 ? 14.995 46.908 -15.600 1.00 26.52 454 VAL A C 1
ATOM 3375 O O . VAL A 1 454 ? 15.580 46.211 -16.418 1.00 26.52 454 VAL A O 1
ATOM 3378 N N . ALA A 1 455 ? 13.678 47.119 -15.594 1.00 28.42 455 ALA A N 1
ATOM 3379 C CA . ALA A 1 455 ? 12.750 47.412 -16.685 1.00 28.42 455 ALA A CA 1
ATOM 3380 C C . ALA A 1 455 ? 12.914 46.781 -18.085 1.00 28.42 455 ALA A C 1
ATOM 3382 O O . ALA A 1 455 ? 13.787 47.135 -18.867 1.00 28.42 455 ALA A O 1
ATOM 3383 N N . GLY A 1 456 ? 11.842 46.082 -18.476 1.00 29.44 456 GLY A N 1
ATOM 3384 C CA . GLY A 1 456 ? 11.133 46.419 -19.708 1.00 29.44 456 GLY A CA 1
ATOM 3385 C C . GLY A 1 456 ? 11.521 45.621 -20.944 1.00 29.44 456 GLY A C 1
ATOM 3386 O O . GLY A 1 456 ? 12.343 46.069 -21.726 1.00 29.44 456 GLY A O 1
ATOM 3387 N N . CYS A 1 457 ? 10.810 44.520 -21.195 1.00 27.48 457 CYS A N 1
ATOM 3388 C CA . CYS A 1 457 ? 10.190 44.263 -22.500 1.00 27.48 457 CYS A CA 1
ATOM 3389 C C . CYS A 1 457 ? 9.220 43.075 -22.424 1.00 27.48 457 CYS A C 1
ATOM 3391 O O . CYS A 1 457 ? 9.514 42.028 -21.855 1.00 27.48 457 CYS A O 1
ATOM 3393 N N . ARG A 1 458 ? 8.029 43.275 -22.997 1.00 27.69 458 ARG A N 1
ATOM 3394 C CA . ARG A 1 458 ? 6.958 42.282 -23.140 1.00 27.69 458 ARG A CA 1
ATOM 3395 C C . ARG A 1 458 ? 7.331 41.291 -24.242 1.00 27.69 458 ARG A C 1
ATOM 3397 O O . ARG A 1 458 ? 7.576 41.722 -25.365 1.00 27.69 458 ARG A O 1
ATOM 3404 N N . LEU A 1 459 ? 7.265 39.991 -23.968 1.00 27.56 459 LEU A N 1
ATOM 3405 C CA . LEU A 1 459 ? 7.262 38.965 -25.012 1.00 27.56 459 LEU A CA 1
ATOM 3406 C C . LEU A 1 459 ? 5.832 38.452 -25.209 1.00 27.56 459 LEU A C 1
ATOM 3408 O O . LEU A 1 459 ? 5.213 37.911 -24.295 1.00 27.56 459 LEU A O 1
ATOM 3412 N N . ARG A 1 460 ? 5.294 38.693 -26.411 1.00 25.88 460 ARG A N 1
ATOM 3413 C CA . ARG A 1 460 ? 4.057 38.089 -26.921 1.00 25.88 460 ARG A CA 1
ATOM 3414 C C . ARG A 1 460 ? 4.381 36.693 -27.444 1.00 25.88 460 ARG A C 1
ATOM 3416 O O . ARG A 1 460 ? 5.291 36.552 -28.254 1.00 25.88 460 ARG A O 1
ATOM 3423 N N . PHE A 1 461 ? 3.586 35.706 -27.049 1.00 27.67 461 PHE A N 1
ATOM 3424 C CA . PHE A 1 461 ? 3.540 34.403 -27.705 1.00 27.67 461 PHE A CA 1
ATOM 3425 C C . PHE A 1 461 ? 2.486 34.434 -28.817 1.00 27.67 461 PHE A C 1
ATOM 3427 O O . PHE A 1 461 ? 1.357 34.871 -28.590 1.00 27.67 461 PHE A O 1
ATOM 3434 N N . THR A 1 462 ? 2.845 33.965 -30.009 1.00 32.62 462 THR A N 1
ATOM 3435 C CA . THR A 1 462 ? 1.900 33.591 -31.069 1.00 32.62 462 THR A CA 1
ATOM 3436 C C . THR A 1 462 ? 2.043 32.100 -31.331 1.00 32.62 462 THR A C 1
ATOM 3438 O O . THR A 1 462 ? 3.160 31.616 -31.501 1.00 32.62 462 THR A O 1
ATOM 3441 N N . HIS A 1 463 ? 0.914 31.392 -31.330 1.00 30.95 463 HIS A N 1
ATOM 3442 C CA . HIS A 1 463 ? 0.816 29.970 -31.645 1.00 30.95 463 HIS A CA 1
ATOM 3443 C C . HIS A 1 463 ? 1.206 29.666 -33.096 1.00 30.95 463 HIS A C 1
ATOM 3445 O O . HIS A 1 463 ? 0.810 30.391 -34.011 1.00 30.95 463 HIS A O 1
ATOM 3451 N N . GLY A 1 464 ? 1.910 28.548 -33.261 1.00 34.97 464 GLY A N 1
ATOM 3452 C CA . GLY A 1 464 ? 2.129 27.804 -34.496 1.00 34.97 464 GLY A CA 1
ATOM 3453 C C . GLY A 1 464 ? 2.422 26.361 -34.130 1.00 34.97 464 GLY A C 1
ATOM 3454 O O . GLY A 1 464 ? 3.343 26.181 -33.301 1.00 34.97 464 GLY A O 1
#

InterPro domains:
  IPR006095 Glutamate/phenylalanine/leucine/valine/L-tryptophan dehydrogenase [PR00082] (66-80)
  IPR006095 Glutamate/phenylalanine/leucine/valine/L-tryptophan dehydrogenase [PR00082] (132-154)
  IPR006095 Glutamate/phenylalanine/leucine/valine/L-tryptophan dehydrogenase [PR00082] (176-196)
  IPR006095 Glutamate/phenylalanine/leucine/valine/L-tryptophan dehydrogenase [PR00082] (288-299)
  IPR006096 Glutamate/phenylalanine/leucine/valine/L-tryptophan dehydrogenase, C-terminal [PF00208] (218-294)
  IPR006096 Glutamate/phenylalanine/leucine/valine/L-tryptophan dehydrogenase, C-terminal [SM00839] (144-336)
  IPR006097 Glutamate/phenylalanine/leucine/valine/L-tryptophan dehydrogenase, dimerisation domain [PF02812] (12-131)
  IPR016211 Glutamate/phenylalanine/leucine/valine/L-tryptophan dehydrogenase, bacterial/archaeal [PTHR42722] (10-334)
  IPR033524 Leu/Phe/Val dehydrogenases active site [PS00074] (74-87)
  IPR036291 NAD(P)-binding domain superfamily [SSF51735] (141-336)
  IPR046346 Aminoacid dehydrogenase-like, N-terminal domain superfamily [SSF53223] (10-144)

pLDDT: mean 76.97, std 29.3, range [23.02, 98.81]

Organism: NCBI:txid112413